Protein AF-A0AAU2CSN4-F1 (afdb_monomer_lite)

Secondary structure (DSSP, 8-state):
--HHHHHHHHHHHTTTPPPSSPPTT-EEEEETTEEEEE-SS-EEEEE---TTS-S-S-TT--HHHHHHHHHHHHHHHT--EEEEEETTS-THHHHHHHHTT-EEEEEEEEEEEEHHHHHHHHTTS-SSPTT--EEEESSPPPHHHHHHHHHT---SS-HHHHHHT--GGG-TTEEEEEEEETTEEEEEEEEEE-TTSSEEEEEEESS--GGGHHHHTSSSSSEEEEEE-HHHHHHHHHTT-EEEEEEEEEEE--SSPPPSS-SEEE-TT-HHHHHHHHHHHHHHT--TTSSS------SSEEEEE--S--HHHHHHHHHHHHHHHHHHSPTT--EEEEETTS--EEE-TTSSSSTTSPPPPS-SS-SSS-EEEEETTSSSEEEEETTTTEEEEE-HHHHHHHHHHHHHHH--EEEETTEE-S-----PPPP-

Foldseek 3Di:
DDLVVQLVQCLQDPFQDDFPQFQFFWDWDDDQQWIKIGQQQAIEITGHDDPVRDDGACVPPPLLVVVVVVLVLCQVSQHKYKYKDWPPHDPCNVVSLVVVPWDWDDKWFKKKFFLVLLVVVVVVDDDADPFFPDKDKDDPDDPVNLVLQVVQDDFLAGPVRVVQSPPPVVFPFKIKIFTAGPVGTDKIWMWGDRPPGQEIETRGISALRVNCSVVQNVDRHGMYITTHDDRNVVSVVVSRIDGSTMMIMIIDGHPDRGDPDGQKGKCVNNPLQVVQVVCQCVVFVQDVPDVNTDTQFAQQKWKFQLPPDDPVLQVQLQVLQLVLCLVLADVVFWKKKDWVVDIIMIGNSVQECDVVTHHDDDGQADDQTWIKIAGSVRQWIWTHDNVRNMIMTGHNSSCVRRVVVVCVSRVDTQDHRNHGPDDDPPPDPDDD

Sequence (432 aa):
MDIAELLDAYEAQIRDAVPLRVPVGAVVERDGPLVRIHYGTHGRVDYRTNSRVGRRNLVGADLTDVIRRQQAAFAVRREPTEWKVHAHDTPDLHDQLLQAGFVPGWERAVLVARLEDISQSYFQITRPSPGVAKVWGHGPSTEPVHELAAASGPHRIPLAEREADGQFRENRDFELLTLEDDTGLVGACWAEYLQGTEFVAIGGMTGPHPDFQPFLYRGRGRFILAEADGPLKTALEQSAFREVTTVRSYHWAPPGTPSSTRPVKELCGDQEYDALWDRFTARFAFEASRRPPDIAEPRASVTWHLGAADESDIAKLQRIVERGLRASARQGELLYWLDWQHPGYCFDPRRVGAAGQPPWPGSVYPDRDFYLYLAGDLRMGTFGHPWEDSLCVFGEELLRRVEAEITDLLGIVMRRGGRNVGAAWSFGPDEA

pLDDT: mean 87.08, std 13.68, range [34.78, 98.69]

Radius of gyration: 25.83 Å; chains: 1; bounding box: 56×56×80 Å

Structure (mmCIF, N/CA/C/O backbone):
data_AF-A0AAU2CSN4-F1
#
_entry.id   AF-A0AAU2CSN4-F1
#
loop_
_atom_site.group_PDB
_atom_site.id
_atom_site.type_symbol
_atom_site.label_atom_id
_atom_site.label_alt_id
_atom_site.label_comp_id
_atom_site.label_asym_id
_atom_site.label_entity_id
_atom_site.label_seq_id
_atom_site.pdbx_PDB_ins_code
_atom_site.Cartn_x
_atom_site.Cartn_y
_atom_site.Cartn_z
_atom_site.occupancy
_atom_site.B_iso_or_equiv
_atom_site.auth_seq_id
_atom_site.auth_comp_id
_atom_site.auth_asym_id
_atom_site.auth_atom_id
_atom_site.pdbx_PDB_model_num
ATOM 1 N N . MET A 1 1 ? -31.796 7.392 13.876 1.00 77.50 1 MET A N 1
ATOM 2 C CA . MET A 1 1 ? -31.337 6.013 13.650 1.00 77.50 1 MET A CA 1
ATOM 3 C C . MET A 1 1 ? -30.919 5.467 14.998 1.00 77.50 1 MET A C 1
ATOM 5 O O . MET A 1 1 ? -30.239 6.196 15.717 1.00 77.50 1 MET A O 1
ATOM 9 N N . ASP A 1 2 ? -31.407 4.296 15.392 1.00 88.25 2 ASP A N 1
ATOM 10 C CA . ASP A 1 2 ? -31.002 3.680 16.661 1.00 88.25 2 ASP A CA 1
ATOM 11 C C . ASP A 1 2 ? -29.651 2.942 16.534 1.00 88.25 2 ASP A C 1
ATOM 13 O O . ASP A 1 2 ? -29.054 2.882 15.458 1.00 88.25 2 ASP A O 1
ATOM 17 N N . ILE A 1 3 ? -29.126 2.424 17.649 1.00 92.88 3 ILE A N 1
ATOM 18 C CA . ILE A 1 3 ? -27.823 1.736 17.678 1.00 92.88 3 ILE A CA 1
ATOM 19 C C . ILE A 1 3 ? -27.833 0.474 16.801 1.00 92.88 3 ILE A C 1
ATOM 21 O O . ILE A 1 3 ? -26.824 0.168 16.168 1.00 92.88 3 ILE A O 1
ATOM 25 N N . ALA A 1 4 ? -28.959 -0.242 16.732 1.00 91.12 4 ALA A N 1
ATOM 26 C CA . ALA A 1 4 ? -29.065 -1.469 15.950 1.00 91.12 4 ALA A CA 1
ATOM 27 C C . ALA A 1 4 ? -29.025 -1.175 14.445 1.00 91.12 4 ALA A C 1
ATOM 29 O O . ALA A 1 4 ? -28.347 -1.879 13.702 1.00 91.12 4 ALA A O 1
ATOM 30 N N . GLU A 1 5 ? -29.682 -0.103 14.001 1.00 91.94 5 GLU A N 1
ATOM 31 C CA . GLU A 1 5 ? -29.628 0.351 12.610 1.00 91.94 5 GLU A CA 1
ATOM 32 C C . GLU A 1 5 ? -28.214 0.818 12.203 1.00 91.94 5 GLU A C 1
ATOM 34 O O . GLU A 1 5 ? -27.768 0.533 11.090 1.00 91.94 5 GLU A O 1
ATOM 39 N N . LEU A 1 6 ? -27.478 1.492 13.100 1.00 94.19 6 LEU A N 1
ATOM 40 C CA . LEU A 1 6 ? -26.079 1.879 12.851 1.00 94.19 6 LEU A CA 1
ATOM 41 C C . LEU A 1 6 ? -25.148 0.658 12.783 1.00 94.19 6 LEU A C 1
ATOM 43 O O . LEU A 1 6 ? -24.272 0.606 11.917 1.00 94.19 6 LEU A O 1
ATOM 47 N N . LEU A 1 7 ? -25.349 -0.329 13.663 1.00 93.00 7 LEU A N 1
ATOM 48 C CA . LEU A 1 7 ? -24.614 -1.593 13.629 1.00 93.00 7 LEU A CA 1
ATOM 49 C C . LEU A 1 7 ? -24.897 -2.367 12.333 1.00 93.00 7 LEU A C 1
ATOM 51 O O . LEU A 1 7 ? -23.962 -2.846 11.696 1.00 93.00 7 LEU A O 1
ATOM 55 N N . ASP A 1 8 ? -26.162 -2.444 11.911 1.00 90.50 8 ASP A N 1
ATOM 56 C CA . ASP A 1 8 ? -26.555 -3.099 10.659 1.00 90.50 8 ASP A CA 1
ATOM 57 C C . ASP A 1 8 ? -25.880 -2.429 9.445 1.00 90.50 8 ASP A C 1
ATOM 59 O O . ASP A 1 8 ? -25.371 -3.128 8.565 1.00 90.50 8 ASP A O 1
ATOM 63 N N . ALA A 1 9 ? -25.806 -1.091 9.411 1.00 91.88 9 ALA A N 1
ATOM 64 C CA . ALA A 1 9 ? -25.104 -0.354 8.357 1.00 91.88 9 ALA A CA 1
ATOM 65 C C . ALA A 1 9 ? -23.590 -0.633 8.351 1.00 91.88 9 ALA A C 1
ATOM 67 O O . ALA A 1 9 ? -23.012 -0.869 7.286 1.00 91.88 9 ALA A O 1
ATOM 68 N N . TYR A 1 10 ? -22.956 -0.647 9.528 1.00 92.19 10 TYR A N 1
ATOM 69 C CA . TYR A 1 10 ? -21.538 -0.974 9.685 1.00 92.19 10 TYR A CA 1
ATOM 70 C C . TYR A 1 10 ? -21.224 -2.402 9.213 1.00 92.19 10 TYR A C 1
ATOM 72 O O . TYR A 1 10 ? -20.327 -2.608 8.393 1.00 92.19 10 TYR A O 1
ATOM 80 N N . GLU A 1 11 ? -22.000 -3.390 9.660 1.00 89.81 11 GLU A N 1
ATOM 81 C CA . GLU A 1 11 ? -21.818 -4.792 9.272 1.00 89.81 11 GLU A CA 1
ATOM 82 C C . GLU A 1 11 ? -22.022 -5.016 7.769 1.00 89.81 11 GLU A C 1
ATOM 84 O O . GLU A 1 11 ? -21.275 -5.772 7.147 1.00 89.81 11 GLU A O 1
ATOM 89 N N . ALA A 1 12 ? -23.018 -4.356 7.172 1.00 87.56 12 ALA A N 1
ATOM 90 C CA . ALA A 1 12 ? -23.351 -4.543 5.764 1.00 87.56 12 ALA A CA 1
ATOM 91 C C . ALA A 1 12 ? -22.323 -3.925 4.803 1.00 87.56 12 ALA A C 1
ATOM 93 O O . ALA A 1 12 ? -22.176 -4.424 3.687 1.00 87.56 12 ALA A O 1
ATOM 94 N N . GLN A 1 13 ? -21.649 -2.842 5.208 1.00 89.69 13 GLN A N 1
ATOM 95 C CA . GLN A 1 13 ? -20.821 -2.039 4.303 1.00 89.69 13 GLN A CA 1
ATOM 96 C C . GLN A 1 13 ? -19.322 -2.067 4.613 1.00 89.69 13 GLN A C 1
ATOM 98 O O . GLN A 1 13 ? -18.546 -1.734 3.725 1.00 89.69 13 GLN A O 1
ATOM 103 N N . ILE A 1 14 ? -18.896 -2.443 5.828 1.00 90.12 14 ILE A N 1
ATOM 104 C CA . ILE A 1 14 ? -17.491 -2.299 6.259 1.00 90.12 14 ILE A CA 1
ATOM 105 C C . ILE A 1 14 ? -16.783 -3.637 6.485 1.00 90.12 14 ILE A C 1
ATOM 107 O O . ILE A 1 14 ? -15.641 -3.807 6.069 1.00 90.12 14 ILE A O 1
ATOM 111 N N . ARG A 1 15 ? -17.430 -4.590 7.160 1.00 86.44 15 ARG A N 1
ATOM 112 C CA . ARG A 1 15 ? -16.746 -5.721 7.818 1.00 86.44 15 ARG A CA 1
ATOM 113 C C . ARG A 1 15 ? -16.063 -6.719 6.897 1.00 86.44 15 ARG A C 1
ATOM 115 O O . ARG A 1 15 ? -15.001 -7.212 7.240 1.00 86.44 15 ARG A O 1
ATOM 122 N N . ASP A 1 16 ? -16.641 -7.015 5.740 1.00 81.12 16 ASP A N 1
ATOM 123 C CA . ASP A 1 16 ? -16.015 -7.872 4.724 1.00 81.12 16 ASP A CA 1
ATOM 124 C C . ASP A 1 16 ? -15.848 -7.148 3.381 1.00 81.12 16 ASP A C 1
ATOM 126 O O . ASP A 1 16 ? -15.751 -7.782 2.322 1.00 81.12 16 ASP A O 1
ATOM 130 N N . ALA A 1 17 ? -15.840 -5.813 3.432 1.00 81.69 17 ALA A N 1
ATOM 131 C CA . ALA A 1 17 ? -15.698 -4.973 2.262 1.00 81.69 17 ALA A CA 1
ATOM 132 C C . ALA A 1 17 ? -14.308 -5.160 1.657 1.00 81.69 17 ALA A C 1
ATOM 134 O O . ALA A 1 17 ? -13.285 -4.919 2.296 1.00 81.69 17 ALA A O 1
ATOM 135 N N . VAL A 1 18 ? -14.281 -5.591 0.399 1.00 80.06 18 VAL A N 1
ATOM 136 C CA . VAL A 1 18 ? -13.063 -5.543 -0.405 1.00 80.06 18 VAL A CA 1
ATOM 137 C C . VAL A 1 18 ? -12.929 -4.105 -0.898 1.00 80.06 18 VAL A C 1
ATOM 139 O O . VAL A 1 18 ? -13.863 -3.629 -1.550 1.00 80.06 18 VAL A O 1
ATOM 142 N N . PRO A 1 19 ? -11.818 -3.407 -0.596 1.00 76.62 19 PRO A N 1
ATOM 143 C CA . PRO A 1 19 ? -11.595 -2.064 -1.110 1.00 76.62 19 PRO A CA 1
ATOM 144 C C . PRO A 1 19 ? -11.759 -2.046 -2.632 1.00 76.62 19 PRO A C 1
ATOM 146 O O . PRO A 1 19 ? -11.161 -2.873 -3.321 1.00 76.62 19 PRO A O 1
ATOM 149 N N . LEU A 1 20 ? -12.553 -1.108 -3.165 1.00 79.44 20 LEU A N 1
ATOM 150 C CA . LEU A 1 20 ? -12.692 -0.945 -4.620 1.00 79.44 20 LEU A CA 1
ATOM 151 C C . LEU A 1 20 ? -11.336 -0.678 -5.281 1.00 79.44 20 LEU A C 1
ATOM 153 O O . LEU A 1 20 ? -11.080 -1.141 -6.390 1.00 79.44 20 LEU A O 1
ATOM 157 N N . ARG A 1 21 ? -10.463 0.034 -4.566 1.00 80.88 21 ARG A N 1
ATOM 158 C CA . ARG A 1 21 ? -9.062 0.218 -4.917 1.00 80.88 21 ARG A CA 1
ATOM 159 C C . ARG A 1 21 ? -8.206 -0.570 -3.936 1.00 80.88 21 ARG A C 1
ATOM 161 O O . ARG A 1 21 ? -8.108 -0.210 -2.766 1.00 80.88 21 ARG A O 1
ATOM 168 N N . VAL A 1 22 ? -7.610 -1.659 -4.410 1.00 87.88 22 VAL A N 1
ATOM 169 C CA . VAL A 1 22 ? -6.700 -2.480 -3.602 1.00 87.88 22 VAL A CA 1
ATOM 170 C C . VAL A 1 22 ? -5.468 -1.644 -3.227 1.00 87.88 22 VAL A C 1
ATOM 172 O O . VAL A 1 22 ? -4.940 -0.952 -4.102 1.00 87.88 22 VAL A O 1
ATOM 175 N N . PRO A 1 23 ? -4.999 -1.691 -1.965 1.00 90.81 23 PRO A N 1
ATOM 176 C CA . PRO A 1 23 ? -3.761 -1.032 -1.573 1.00 90.81 23 PRO A CA 1
ATOM 177 C C . PRO A 1 23 ? -2.590 -1.396 -2.485 1.00 90.81 23 PRO A C 1
ATOM 179 O O . PRO A 1 23 ? -2.442 -2.552 -2.896 1.00 90.81 23 PRO A O 1
ATOM 182 N N . VAL A 1 24 ? -1.741 -0.417 -2.793 1.00 91.69 24 VAL A N 1
ATOM 183 C CA . VAL A 1 24 ? -0.584 -0.628 -3.667 1.00 91.69 24 VAL A CA 1
ATOM 184 C C . VAL A 1 24 ? 0.304 -1.745 -3.105 1.00 91.69 24 VAL A C 1
ATOM 186 O O . VAL A 1 24 ? 0.686 -1.747 -1.936 1.00 91.69 24 VAL A O 1
ATOM 189 N N . GLY A 1 25 ? 0.606 -2.734 -3.951 1.00 93.69 25 GLY A N 1
ATOM 190 C CA . GLY A 1 25 ? 1.437 -3.882 -3.583 1.00 93.69 25 GLY A CA 1
ATOM 191 C C . GLY A 1 25 ? 0.753 -4.938 -2.710 1.00 93.69 25 GLY A C 1
ATOM 192 O O . GLY A 1 25 ? 1.429 -5.885 -2.306 1.00 93.69 25 GLY A O 1
ATOM 193 N N . ALA A 1 26 ? -0.551 -4.820 -2.441 1.00 95.69 26 ALA A N 1
ATOM 194 C CA . ALA A 1 26 ? -1.295 -5.804 -1.664 1.00 95.69 26 ALA A CA 1
ATOM 195 C C . ALA A 1 26 ? -2.003 -6.862 -2.530 1.00 95.69 26 ALA A C 1
ATOM 197 O O . ALA A 1 26 ? -2.279 -6.663 -3.714 1.00 95.69 26 ALA A O 1
ATOM 198 N N . VAL A 1 27 ? -2.336 -7.995 -1.908 1.00 95.44 27 VAL A N 1
ATOM 199 C CA . VAL A 1 27 ? -3.185 -9.053 -2.478 1.00 95.44 27 VAL A CA 1
ATOM 200 C C . VAL A 1 27 ? -4.397 -9.248 -1.583 1.00 95.44 27 VAL A C 1
ATOM 202 O O . VAL A 1 27 ? -4.247 -9.478 -0.384 1.00 95.44 27 VAL A O 1
ATOM 205 N N . VAL A 1 28 ? -5.592 -9.198 -2.172 1.00 94.56 28 VAL A N 1
ATOM 206 C CA . VAL A 1 28 ? -6.843 -9.502 -1.471 1.00 94.56 28 VAL A CA 1
ATOM 207 C C . VAL A 1 28 ? -7.324 -10.889 -1.873 1.00 94.56 28 VAL A C 1
ATOM 209 O O . VAL A 1 28 ? -7.497 -11.182 -3.055 1.00 94.56 28 VAL A O 1
ATOM 212 N N . GLU A 1 29 ? -7.570 -11.739 -0.885 1.00 94.12 29 GLU A N 1
ATOM 213 C CA . GLU A 1 29 ? -8.085 -13.091 -1.074 1.00 94.12 29 GLU A CA 1
ATOM 214 C C . GLU A 1 29 ? -9.362 -13.291 -0.264 1.00 94.12 29 GLU A C 1
ATOM 216 O O . GLU A 1 29 ? -9.543 -12.708 0.804 1.00 94.12 29 GLU A O 1
ATOM 221 N N . ARG A 1 30 ? -10.246 -14.163 -0.751 1.00 92.00 30 ARG A N 1
ATOM 222 C CA . ARG A 1 30 ? -11.451 -14.563 -0.024 1.00 92.00 30 ARG A CA 1
ATOM 223 C C . ARG A 1 30 ? -11.436 -16.067 0.225 1.00 92.00 30 ARG A C 1
ATOM 225 O O . ARG A 1 30 ? -11.254 -16.849 -0.704 1.00 92.00 30 ARG A O 1
ATOM 232 N N . ASP A 1 31 ? -11.661 -16.458 1.473 1.00 92.12 31 ASP A N 1
ATOM 233 C CA . ASP A 1 31 ? -11.774 -17.847 1.930 1.00 92.12 31 ASP A CA 1
ATOM 234 C C . ASP A 1 31 ? -13.104 -18.002 2.664 1.00 92.12 31 ASP A C 1
ATOM 236 O O . ASP A 1 31 ? -13.248 -17.649 3.835 1.00 92.12 31 ASP A O 1
ATOM 240 N N . GLY A 1 32 ? -14.122 -18.446 1.925 1.00 89.00 32 GLY A N 1
ATOM 241 C CA . GLY A 1 32 ? -15.495 -18.487 2.417 1.00 89.00 32 GLY A CA 1
ATOM 242 C C . GLY A 1 32 ? -15.974 -17.099 2.885 1.00 89.00 32 GLY A C 1
ATOM 243 O O . GLY A 1 32 ? -16.051 -16.175 2.064 1.00 89.00 32 GLY A O 1
ATOM 244 N N . PRO A 1 33 ? -16.348 -16.933 4.169 1.00 87.62 33 PRO A N 1
ATOM 245 C CA . PRO A 1 33 ? -16.786 -15.648 4.709 1.00 87.62 33 PRO A CA 1
ATOM 246 C C . PRO A 1 33 ? -15.637 -14.683 5.037 1.00 87.62 33 PRO A C 1
ATOM 248 O O . PRO A 1 33 ? -15.916 -13.503 5.232 1.00 87.62 33 PRO A O 1
ATOM 251 N N . LEU A 1 34 ? -14.383 -15.147 5.084 1.00 92.06 34 LEU A N 1
ATOM 252 C CA . LEU A 1 34 ? -13.239 -14.318 5.459 1.00 92.06 34 LEU A CA 1
ATOM 253 C C . LEU A 1 34 ? -12.634 -13.616 4.246 1.00 92.06 34 LEU A C 1
ATOM 255 O O . LEU A 1 34 ? -12.514 -14.203 3.166 1.00 92.06 34 LEU A O 1
ATOM 259 N N . VAL A 1 35 ? -12.199 -12.379 4.456 1.00 93.12 35 VAL A N 1
ATOM 260 C CA . VAL A 1 35 ? -11.327 -11.631 3.554 1.00 93.12 35 VAL A CA 1
ATOM 261 C C . VAL A 1 35 ? -9.954 -11.532 4.204 1.00 93.12 35 VAL A C 1
ATOM 263 O O . VAL A 1 35 ? -9.835 -11.165 5.373 1.00 93.12 35 VAL A O 1
ATOM 266 N N . ARG A 1 36 ? -8.918 -11.866 3.436 1.00 94.56 36 ARG A N 1
ATOM 267 C CA . ARG A 1 36 ? -7.519 -11.659 3.800 1.00 94.56 36 ARG A CA 1
ATOM 268 C C . ARG A 1 36 ? -6.926 -10.572 2.930 1.00 94.56 36 ARG A C 1
ATOM 270 O O . ARG A 1 36 ? -7.124 -10.584 1.715 1.00 94.56 36 ARG A O 1
ATOM 277 N N . ILE A 1 37 ? -6.148 -9.691 3.539 1.00 95.56 37 ILE A N 1
ATOM 278 C CA . ILE A 1 37 ? -5.304 -8.740 2.821 1.00 95.56 37 ILE A CA 1
ATOM 279 C C . ILE A 1 37 ? -3.854 -9.030 3.193 1.00 95.56 37 ILE A C 1
ATOM 281 O O . ILE A 1 37 ? -3.512 -9.088 4.373 1.00 95.56 37 ILE A O 1
ATOM 285 N N . HIS A 1 38 ? -3.019 -9.231 2.180 1.00 97.00 38 HIS A N 1
ATOM 286 C CA . HIS A 1 38 ? -1.585 -9.466 2.301 1.00 97.00 38 HIS A CA 1
ATOM 287 C C . HIS A 1 38 ? -0.844 -8.236 1.785 1.00 97.00 38 HIS A C 1
ATOM 289 O O . HIS A 1 38 ? -0.909 -7.954 0.591 1.00 97.00 38 HIS A O 1
ATOM 295 N N . TYR A 1 39 ? -0.149 -7.511 2.660 1.00 96.56 39 TYR A N 1
ATOM 296 C CA . TYR A 1 39 ? 0.595 -6.292 2.310 1.00 96.56 39 TYR A CA 1
ATOM 297 C C . TYR A 1 39 ? 2.058 -6.573 1.930 1.00 96.56 39 TYR A C 1
ATOM 299 O O . TYR A 1 39 ? 2.824 -5.653 1.642 1.00 96.56 39 TYR A O 1
ATOM 307 N N . GLY A 1 40 ? 2.496 -7.835 1.980 1.00 96.06 40 GLY A N 1
ATOM 308 C CA . GLY A 1 40 ? 3.884 -8.245 1.772 1.00 96.06 40 GLY A CA 1
ATOM 309 C C . GLY A 1 40 ? 4.778 -8.101 3.006 1.00 96.06 40 GLY A C 1
ATOM 310 O O . GLY A 1 40 ? 5.826 -8.746 3.054 1.00 96.06 40 GLY A O 1
ATOM 311 N N . THR A 1 41 ? 4.405 -7.269 3.979 1.00 96.69 41 THR A N 1
ATOM 312 C CA . THR A 1 41 ? 5.110 -7.091 5.267 1.00 96.69 41 THR A CA 1
ATOM 313 C C . THR A 1 41 ? 4.351 -7.706 6.434 1.00 96.69 41 THR A C 1
ATOM 315 O O . THR A 1 41 ? 4.953 -8.215 7.374 1.00 96.69 41 THR A O 1
ATOM 318 N N . HIS A 1 42 ? 3.026 -7.667 6.354 1.00 97.31 42 HIS A N 1
ATOM 319 C CA . HIS A 1 42 ? 2.065 -8.190 7.311 1.00 97.31 42 HIS A CA 1
ATOM 320 C C . HIS A 1 42 ? 0.738 -8.426 6.577 1.00 97.31 42 HIS A C 1
ATOM 322 O O . HIS A 1 42 ? 0.626 -8.184 5.368 1.00 97.31 42 HIS A O 1
ATOM 328 N N . GLY A 1 43 ? -0.278 -8.873 7.301 1.00 96.44 43 GLY A N 1
ATOM 329 C CA . GLY A 1 43 ? -1.616 -9.002 6.760 1.00 96.44 43 GLY A CA 1
ATOM 330 C C . GLY A 1 43 ? -2.721 -8.831 7.783 1.00 96.44 43 GLY A C 1
ATOM 331 O O . GLY A 1 43 ? -2.483 -8.677 8.983 1.00 96.44 43 GLY A O 1
ATOM 332 N N . ARG A 1 44 ? -3.949 -8.845 7.274 1.00 95.44 44 ARG A N 1
ATOM 333 C CA . ARG A 1 44 ? -5.161 -8.695 8.072 1.00 95.44 44 ARG A CA 1
ATOM 334 C C . ARG A 1 44 ? -6.229 -9.689 7.647 1.00 95.44 44 ARG A C 1
ATOM 336 O O . ARG A 1 44 ? -6.359 -9.998 6.461 1.00 95.44 44 ARG A O 1
ATOM 343 N N . VAL A 1 45 ? -6.999 -10.152 8.626 1.00 94.94 45 VAL A N 1
ATOM 344 C CA . VAL A 1 45 ? -8.205 -10.959 8.445 1.00 94.94 45 VAL A CA 1
ATOM 345 C C . VAL A 1 45 ? -9.412 -10.191 8.968 1.00 94.94 45 VAL A C 1
ATOM 347 O O . VAL A 1 45 ? -9.428 -9.770 10.127 1.00 94.94 45 VAL A O 1
ATOM 350 N N . ASP A 1 46 ? -10.440 -10.077 8.131 1.00 89.44 46 ASP A N 1
ATOM 351 C CA . ASP A 1 46 ? -11.761 -9.593 8.523 1.00 89.44 46 ASP A CA 1
ATOM 352 C C . ASP A 1 46 ? -12.869 -10.505 7.988 1.00 89.44 46 ASP A C 1
ATOM 354 O O . ASP A 1 46 ? -12.695 -11.264 7.030 1.00 89.44 46 ASP A O 1
ATOM 358 N N . TYR A 1 47 ? -14.033 -10.429 8.621 1.00 87.38 47 TYR A N 1
ATOM 359 C CA . TYR A 1 47 ? -15.246 -11.113 8.197 1.00 87.38 47 TYR A CA 1
ATOM 360 C C . TYR A 1 47 ? -16.466 -10.394 8.779 1.00 87.38 47 TYR A C 1
ATOM 362 O O . TYR A 1 47 ? -16.335 -9.569 9.680 1.00 87.38 47 TYR A O 1
ATOM 370 N N . ARG A 1 48 ? -17.656 -10.724 8.273 1.00 83.19 48 ARG A N 1
ATOM 371 C CA . ARG A 1 48 ? -18.933 -10.203 8.778 1.00 83.19 48 ARG A CA 1
ATOM 372 C C . ARG A 1 48 ? -19.755 -11.286 9.471 1.00 83.19 48 ARG A C 1
ATOM 374 O O . ARG A 1 48 ? -19.685 -12.458 9.087 1.00 83.19 48 ARG A O 1
ATOM 381 N N . THR A 1 49 ? -20.589 -10.881 10.425 1.00 72.50 49 THR A N 1
ATOM 382 C CA . THR A 1 49 ? -21.422 -11.801 11.218 1.00 72.50 49 THR A CA 1
ATOM 383 C C . THR A 1 49 ? -22.922 -11.630 10.925 1.00 72.50 49 THR A C 1
ATOM 385 O O . THR A 1 49 ? -23.698 -12.566 11.145 1.00 72.50 49 THR A O 1
ATOM 388 N N . ASN A 1 50 ? -23.349 -10.493 10.353 1.00 62.75 50 ASN A N 1
ATOM 389 C CA . ASN A 1 50 ? -24.772 -10.172 10.184 1.00 62.75 50 ASN A CA 1
ATOM 390 C C . ASN A 1 50 ? -25.561 -11.162 9.294 1.00 62.75 50 ASN A C 1
ATOM 392 O O . ASN A 1 50 ? -25.361 -11.268 8.082 1.00 62.75 50 ASN A O 1
ATOM 396 N N . SER A 1 51 ? -26.535 -11.834 9.918 1.00 51.78 51 SER A N 1
ATOM 397 C CA . SER A 1 51 ? -27.453 -12.806 9.312 1.00 51.78 51 SER A CA 1
ATOM 398 C C . SER A 1 51 ? -28.559 -12.186 8.448 1.00 51.78 51 SER A C 1
ATOM 400 O O . SER A 1 51 ? -29.175 -12.898 7.652 1.00 51.78 51 SER A O 1
ATOM 402 N N . ARG A 1 52 ? -28.819 -10.875 8.570 1.00 52.25 52 ARG A N 1
ATOM 403 C CA . ARG A 1 52 ? -29.858 -10.157 7.807 1.00 52.25 52 ARG A CA 1
ATOM 404 C C . ARG A 1 52 ? -29.436 -9.856 6.370 1.00 52.25 52 ARG A C 1
ATOM 406 O O . ARG A 1 52 ? -30.292 -9.775 5.493 1.00 52.25 52 ARG A O 1
ATOM 413 N N . VAL A 1 53 ? -28.131 -9.742 6.109 1.00 50.72 53 VAL A N 1
ATOM 414 C CA . VAL A 1 53 ? -27.573 -9.394 4.791 1.00 50.72 53 VAL A CA 1
ATOM 415 C C . VAL A 1 53 ? -26.601 -10.488 4.322 1.00 50.72 53 VAL A C 1
ATOM 417 O O . VAL A 1 53 ? -25.389 -10.317 4.195 1.00 50.72 53 VAL A O 1
ATOM 420 N N . GLY A 1 54 ? -27.162 -11.658 4.013 1.00 51.56 54 GLY A N 1
ATOM 421 C CA . GLY A 1 54 ? -26.479 -12.738 3.294 1.00 51.56 54 GLY A CA 1
ATOM 422 C C . GLY A 1 54 ? -25.883 -13.858 4.158 1.00 51.56 54 GLY A C 1
ATOM 423 O O . GLY A 1 54 ? -25.655 -13.728 5.350 1.00 51.56 54 GLY A O 1
ATOM 424 N N . ARG A 1 55 ? -25.630 -15.004 3.511 1.00 55.03 55 ARG A N 1
ATOM 425 C CA . ARG A 1 55 ? -25.293 -16.303 4.134 1.00 55.03 55 ARG A CA 1
ATOM 426 C C . ARG A 1 55 ? -23.810 -16.498 4.502 1.00 55.03 55 ARG A C 1
ATOM 428 O O . ARG A 1 55 ? -23.372 -17.634 4.637 1.00 55.03 55 ARG A O 1
ATOM 435 N N . ARG A 1 56 ? -23.005 -15.436 4.566 1.00 66.38 56 ARG A N 1
ATOM 436 C CA . ARG A 1 56 ? -21.545 -15.547 4.749 1.00 66.38 56 ARG A CA 1
ATOM 437 C C . ARG A 1 56 ? -21.168 -15.110 6.160 1.00 66.38 56 ARG A C 1
ATOM 439 O O . ARG A 1 56 ? -20.871 -13.942 6.361 1.00 66.38 56 ARG A O 1
ATOM 446 N N . ASN A 1 57 ? -21.211 -16.040 7.107 1.00 76.50 57 ASN A N 1
ATOM 447 C CA . ASN A 1 57 ? -20.700 -15.864 8.466 1.00 76.50 57 ASN A CA 1
ATOM 448 C C . ASN A 1 57 ? -19.987 -17.150 8.926 1.00 76.50 57 ASN A C 1
ATOM 450 O O . ASN A 1 57 ? -19.916 -18.124 8.174 1.00 76.50 57 ASN A O 1
ATOM 454 N N . LEU A 1 58 ? -19.433 -17.138 10.139 1.00 84.00 58 LEU A N 1
ATOM 455 C CA . LEU A 1 58 ? -18.731 -18.284 10.732 1.00 84.00 58 LEU A CA 1
ATOM 456 C C . LEU A 1 58 ? -19.634 -19.193 11.581 1.00 84.00 58 LEU A C 1
ATOM 458 O O . LEU A 1 58 ? -19.143 -20.121 12.222 1.00 84.00 58 LEU A O 1
ATOM 462 N N . VAL A 1 59 ? -20.949 -18.960 11.593 1.00 80.69 59 VAL A N 1
ATOM 463 C CA . VAL A 1 59 ? -21.868 -19.723 12.444 1.00 80.69 59 VAL A CA 1
ATOM 464 C C . VAL A 1 59 ? -21.908 -21.182 11.986 1.00 80.69 59 VAL A C 1
ATOM 466 O O . VAL A 1 59 ? -22.245 -21.477 10.841 1.00 80.69 59 VAL A O 1
ATOM 469 N N . GLY A 1 60 ? -21.567 -22.099 12.895 1.00 80.50 60 GLY A N 1
ATOM 470 C CA . GLY A 1 60 ? -21.515 -23.538 12.619 1.00 80.50 60 GLY A CA 1
ATOM 471 C C . GLY A 1 60 ? -20.320 -23.987 11.769 1.00 80.50 60 GLY A C 1
ATOM 472 O O . GLY A 1 60 ? -20.283 -25.145 11.358 1.00 80.50 60 GLY A O 1
ATOM 473 N N . ALA A 1 61 ? -19.356 -23.102 11.491 1.00 86.31 61 ALA A N 1
ATOM 474 C CA . ALA A 1 61 ? -18.116 -23.473 10.819 1.00 86.31 61 ALA A CA 1
ATOM 475 C C . ALA A 1 61 ? -17.173 -24.237 11.766 1.00 86.31 61 ALA A C 1
ATOM 477 O O . ALA A 1 61 ? -17.155 -23.997 12.973 1.00 86.31 61 ALA A O 1
ATOM 478 N N . ASP A 1 62 ? -16.332 -25.110 11.205 1.00 91.75 62 ASP A N 1
ATOM 479 C CA . ASP A 1 62 ? -15.178 -25.664 11.920 1.00 91.75 62 ASP A CA 1
ATOM 480 C C . ASP A 1 62 ? -14.127 -24.556 12.099 1.00 91.75 62 ASP A C 1
ATOM 482 O O . ASP A 1 62 ? -13.312 -24.292 11.210 1.00 91.75 62 ASP A O 1
ATOM 486 N N . LEU A 1 63 ? -14.194 -23.860 13.238 1.00 92.94 63 LEU A N 1
ATOM 487 C CA . LEU A 1 63 ? -13.309 -22.735 13.547 1.00 92.94 63 LEU A CA 1
ATOM 488 C C . LEU A 1 63 ? -11.839 -23.160 13.592 1.00 92.94 63 LEU A C 1
ATOM 490 O O . LEU A 1 63 ? -10.977 -22.407 13.141 1.00 92.94 63 LEU A O 1
ATOM 494 N N . THR A 1 64 ? -11.545 -24.371 14.070 1.00 95.25 64 THR A N 1
ATOM 495 C CA . THR A 1 64 ? -10.175 -24.887 14.118 1.00 95.25 64 THR A CA 1
ATOM 496 C C . THR A 1 64 ? -9.605 -25.037 12.708 1.00 95.25 64 THR A C 1
ATOM 498 O O . THR A 1 64 ? -8.464 -24.639 12.457 1.00 95.25 64 THR A O 1
ATOM 501 N N . ASP A 1 65 ? -10.382 -25.573 11.762 1.00 95.69 65 ASP A N 1
ATOM 502 C CA . ASP A 1 65 ? -9.943 -25.654 10.368 1.00 95.69 65 ASP A CA 1
ATOM 503 C C . ASP A 1 65 ? -9.834 -24.278 9.703 1.00 95.69 65 ASP A C 1
ATOM 505 O O . ASP A 1 65 ? -8.829 -23.986 9.053 1.00 95.69 65 ASP A O 1
ATOM 509 N N . VAL A 1 66 ? -10.811 -23.395 9.927 1.00 95.56 66 VAL A N 1
ATOM 510 C CA . VAL A 1 66 ? -10.780 -22.016 9.415 1.00 95.56 66 VAL A CA 1
ATOM 511 C C . VAL A 1 66 ? -9.506 -21.289 9.852 1.00 95.56 66 VAL A C 1
ATOM 513 O O . VAL A 1 66 ? -8.812 -20.723 9.003 1.00 95.56 66 VAL A O 1
ATOM 516 N N . ILE A 1 67 ? -9.165 -21.334 11.144 1.00 97.31 67 ILE A N 1
ATOM 517 C CA . ILE A 1 67 ? -7.972 -20.677 11.696 1.00 97.31 67 ILE A CA 1
ATOM 518 C C . ILE A 1 67 ? -6.696 -21.282 11.101 1.00 97.31 67 ILE A C 1
ATOM 520 O O . ILE A 1 67 ? -5.811 -20.539 10.668 1.00 97.31 67 ILE A O 1
ATOM 524 N N . ARG A 1 68 ? -6.620 -22.616 10.988 1.00 97.69 68 ARG A N 1
ATOM 525 C CA . ARG A 1 68 ? -5.467 -23.307 10.388 1.00 97.69 68 ARG A CA 1
ATOM 526 C C . ARG A 1 68 ? -5.222 -22.864 8.945 1.00 97.69 68 ARG A C 1
ATOM 528 O O . ARG A 1 68 ? -4.071 -22.647 8.567 1.00 97.69 68 ARG A O 1
ATOM 535 N N . ARG A 1 69 ? -6.278 -22.699 8.138 1.00 97.38 69 ARG A N 1
ATOM 536 C CA . ARG A 1 69 ? -6.147 -22.201 6.755 1.00 97.38 69 ARG A CA 1
ATOM 537 C C . ARG A 1 69 ? -5.612 -20.771 6.706 1.00 97.38 69 ARG A C 1
ATOM 539 O O . ARG A 1 69 ? -4.795 -20.476 5.835 1.00 97.38 69 ARG A O 1
ATOM 546 N N . GLN A 1 70 ? -5.996 -19.912 7.657 1.00 97.81 70 GLN A N 1
ATOM 547 C CA . GLN A 1 70 ? -5.457 -18.550 7.732 1.00 97.81 70 GLN A CA 1
ATOM 548 C C . GLN A 1 70 ? -3.965 -18.579 8.090 1.00 97.81 70 GLN A C 1
ATOM 550 O O . GLN A 1 70 ? -3.153 -18.001 7.371 1.00 97.81 70 GLN A O 1
ATOM 555 N N . GLN A 1 71 ? -3.582 -19.320 9.137 1.00 98.25 71 GLN A N 1
ATOM 556 C CA . GLN A 1 71 ? -2.175 -19.478 9.529 1.00 98.25 71 GLN A CA 1
ATOM 557 C C . GLN A 1 71 ? -1.320 -20.027 8.381 1.00 98.25 71 GLN A C 1
ATOM 559 O O . GLN A 1 71 ? -0.231 -19.516 8.128 1.00 98.25 71 GLN A O 1
ATOM 564 N N . ALA A 1 72 ? -1.822 -21.023 7.641 1.00 97.62 72 ALA A N 1
ATOM 565 C CA . ALA A 1 72 ? -1.130 -21.578 6.481 1.00 97.62 72 ALA A CA 1
ATOM 566 C C . ALA A 1 72 ? -0.923 -20.532 5.371 1.00 97.62 72 ALA A C 1
ATOM 568 O O . ALA A 1 72 ? 0.182 -20.427 4.838 1.00 97.62 72 ALA A O 1
ATOM 569 N N . ALA A 1 73 ? -1.946 -19.731 5.057 1.00 96.69 73 ALA A N 1
ATOM 570 C CA . ALA A 1 73 ? -1.858 -18.689 4.033 1.00 96.69 73 ALA A CA 1
ATOM 571 C C . ALA A 1 73 ? -0.808 -17.615 4.379 1.00 96.69 73 ALA A C 1
ATOM 573 O O . ALA A 1 73 ? 0.017 -17.264 3.535 1.00 96.69 73 ALA A O 1
ATOM 574 N N . PHE A 1 74 ? -0.781 -17.138 5.627 1.00 97.62 74 PHE A N 1
ATOM 575 C CA . PHE A 1 74 ? 0.205 -16.146 6.073 1.00 97.62 74 PHE A CA 1
ATOM 576 C C . PHE A 1 74 ? 1.612 -16.738 6.265 1.00 97.62 74 PHE A C 1
ATOM 578 O O . PHE A 1 74 ? 2.608 -16.072 5.975 1.00 97.62 74 PHE A O 1
ATOM 585 N N . ALA A 1 75 ? 1.729 -18.014 6.657 1.00 97.06 75 ALA A N 1
ATOM 586 C CA . ALA A 1 75 ? 3.017 -18.701 6.793 1.00 97.06 75 ALA A CA 1
ATOM 587 C C . ALA A 1 75 ? 3.784 -18.810 5.470 1.00 97.06 75 ALA A C 1
ATOM 589 O O . ALA A 1 75 ? 5.004 -18.635 5.460 1.00 97.06 75 ALA A O 1
ATOM 590 N N . VAL A 1 76 ? 3.086 -19.054 4.353 1.00 94.38 76 VAL A N 1
ATOM 591 C CA . VAL A 1 76 ? 3.699 -19.131 3.013 1.00 94.38 76 VAL A CA 1
ATOM 592 C C . VAL A 1 76 ? 4.431 -17.833 2.656 1.00 94.38 76 VAL A C 1
ATOM 594 O O . VAL A 1 76 ? 5.485 -17.878 2.022 1.00 94.38 76 VAL A O 1
ATOM 597 N N . ARG A 1 77 ? 3.909 -16.685 3.106 1.00 92.88 77 ARG A N 1
ATOM 598 C CA . ARG A 1 77 ? 4.478 -15.349 2.860 1.00 92.88 77 ARG A CA 1
ATOM 599 C C . ARG A 1 77 ? 5.345 -14.825 4.014 1.00 92.88 77 ARG A C 1
ATOM 601 O O . ARG A 1 77 ? 5.988 -13.792 3.859 1.00 92.88 77 ARG A O 1
ATOM 608 N N . ARG A 1 78 ? 5.414 -15.554 5.138 1.00 96.38 78 ARG A N 1
ATOM 609 C CA . ARG A 1 78 ? 6.050 -15.133 6.406 1.00 96.38 78 ARG A CA 1
ATOM 610 C C . ARG A 1 78 ? 5.523 -13.794 6.921 1.00 96.38 78 ARG A C 1
ATOM 612 O O . ARG A 1 78 ? 6.275 -12.984 7.453 1.00 96.38 78 ARG A O 1
ATOM 619 N N . GLU A 1 79 ? 4.234 -13.563 6.745 1.00 97.62 79 GLU A N 1
ATOM 620 C CA . GLU A 1 79 ? 3.588 -12.326 7.163 1.00 97.62 79 GLU A CA 1
ATOM 621 C C . GLU A 1 79 ? 2.962 -12.517 8.549 1.00 97.62 79 GLU A C 1
ATOM 623 O O . GLU A 1 79 ? 2.166 -13.442 8.723 1.00 97.62 79 GLU A O 1
ATOM 628 N N . PRO A 1 80 ? 3.281 -11.684 9.553 1.00 98.19 80 PRO A N 1
ATOM 629 C CA . PRO A 1 80 ? 2.451 -11.591 10.743 1.00 98.19 80 PRO A CA 1
ATOM 630 C C . PRO A 1 80 ? 1.054 -11.109 10.350 1.00 98.19 80 PRO A C 1
ATOM 632 O O . PRO A 1 80 ? 0.903 -10.303 9.433 1.00 98.19 80 PRO A O 1
ATOM 635 N N . THR A 1 81 ? 0.035 -11.600 11.044 1.00 98.00 81 THR A N 1
ATOM 636 C CA . THR A 1 81 ? -1.359 -11.269 10.757 1.00 98.00 81 THR A CA 1
ATOM 637 C C . THR A 1 81 ? -2.064 -10.711 11.979 1.00 98.00 81 THR A C 1
ATOM 639 O O . THR A 1 81 ? -1.938 -11.249 13.081 1.00 98.00 81 THR A O 1
ATOM 642 N N . GLU A 1 82 ? -2.866 -9.676 11.745 1.00 97.38 82 GLU A N 1
ATOM 643 C CA . GLU A 1 82 ? -3.886 -9.196 12.673 1.00 97.38 82 GLU A CA 1
ATOM 644 C C . GLU A 1 82 ? -5.249 -9.789 12.285 1.00 97.38 82 GLU A C 1
ATOM 646 O O . GLU A 1 82 ? -5.630 -9.801 11.115 1.00 97.38 82 GLU A O 1
ATOM 651 N N . TRP A 1 83 ? -6.006 -10.268 13.264 1.00 96.81 83 TRP A N 1
ATOM 652 C CA . TRP A 1 83 ? -7.400 -10.666 13.111 1.00 96.81 83 TRP A CA 1
ATOM 653 C C . TRP A 1 83 ? -8.259 -9.799 14.025 1.00 96.81 83 TRP A C 1
ATOM 655 O O . TRP A 1 83 ? -8.096 -9.827 15.246 1.00 96.81 83 TRP A O 1
ATOM 665 N N . LYS A 1 84 ? -9.181 -9.027 13.445 1.00 93.62 84 LYS A N 1
ATOM 666 C CA . LYS A 1 84 ? -10.130 -8.217 14.215 1.00 93.62 84 LYS A CA 1
ATOM 667 C C . LYS A 1 84 ? -11.386 -9.022 14.554 1.00 93.62 84 LYS A C 1
ATOM 669 O O . LYS A 1 84 ? -12.072 -9.515 13.658 1.00 93.62 84 LYS A O 1
ATOM 674 N N . VAL A 1 85 ? -11.682 -9.144 15.846 1.00 93.44 85 VAL A N 1
ATOM 675 C CA . VAL A 1 85 ? -12.860 -9.853 16.366 1.00 93.44 85 VAL A CA 1
ATOM 676 C C . VAL A 1 85 ? -13.721 -8.879 17.152 1.00 93.44 85 VAL A C 1
ATOM 678 O O . VAL A 1 85 ? -13.228 -8.183 18.041 1.00 93.44 85 VAL A O 1
ATOM 681 N N . HIS A 1 86 ? -15.007 -8.838 16.831 1.00 93.31 86 HIS A N 1
ATOM 682 C CA . HIS A 1 86 ? -15.962 -7.909 17.423 1.00 93.31 86 HIS A CA 1
ATOM 683 C C . HIS A 1 86 ? -16.736 -8.567 18.560 1.00 93.31 86 HIS A C 1
ATOM 685 O O . HIS A 1 86 ? -16.917 -9.777 18.576 1.00 93.31 86 HIS A O 1
ATOM 691 N N . ALA A 1 87 ? -17.229 -7.787 19.520 1.00 92.25 87 ALA A N 1
ATOM 692 C CA . ALA A 1 87 ? -17.877 -8.328 20.724 1.00 92.25 87 ALA A CA 1
ATOM 693 C C . ALA A 1 87 ? -19.094 -9.221 20.430 1.00 92.25 87 ALA A C 1
ATOM 695 O O . ALA A 1 87 ? -19.437 -10.102 21.212 1.00 92.25 87 ALA A O 1
ATOM 696 N N . HIS A 1 88 ? -19.767 -8.950 19.313 1.00 88.06 88 HIS A N 1
ATOM 697 C CA . HIS A 1 88 ? -20.973 -9.644 18.872 1.00 88.06 88 HIS A CA 1
ATOM 698 C C . HIS A 1 88 ? -20.683 -10.782 17.876 1.00 88.06 88 HIS A C 1
ATOM 700 O O . HIS A 1 88 ? -21.614 -11.360 17.311 1.00 88.06 88 HIS A O 1
ATOM 706 N N . ASP A 1 89 ? -19.405 -11.085 17.645 1.00 87.31 89 ASP A N 1
ATOM 707 C CA . ASP A 1 89 ? -18.975 -12.217 16.838 1.00 87.31 89 ASP A CA 1
ATOM 708 C C . ASP A 1 89 ? -19.243 -13.561 17.527 1.00 87.31 89 ASP A C 1
ATOM 710 O O . ASP A 1 89 ? -19.722 -13.634 18.658 1.00 87.31 89 ASP A O 1
ATOM 714 N N . THR A 1 90 ? -18.939 -14.656 16.820 1.00 80.12 90 THR A N 1
ATOM 715 C CA . THR A 1 90 ? -19.122 -16.016 17.347 1.00 80.12 90 THR A CA 1
ATOM 716 C C . THR A 1 90 ? -18.364 -16.172 18.676 1.00 80.12 90 THR A C 1
ATOM 718 O O . THR A 1 90 ? -17.139 -16.036 18.664 1.00 80.12 90 THR A O 1
ATOM 721 N N . PRO A 1 91 ? -19.043 -16.488 19.800 1.00 74.38 91 PRO A N 1
ATOM 722 C CA . PRO A 1 91 ? -18.424 -16.493 21.131 1.00 74.38 91 PRO A CA 1
ATOM 723 C C . PRO A 1 91 ? -17.185 -17.390 21.243 1.00 74.38 91 PRO A C 1
ATOM 725 O O . PRO A 1 91 ? -16.194 -17.006 21.858 1.00 74.38 91 PRO A O 1
ATOM 728 N N . ASP A 1 92 ? -17.206 -18.545 20.572 1.00 86.94 92 ASP A N 1
ATOM 729 C CA . ASP A 1 92 ? -16.123 -19.535 20.624 1.00 86.94 92 ASP A CA 1
ATOM 730 C C . ASP A 1 92 ? -14.858 -19.099 19.861 1.00 86.94 92 ASP A C 1
ATOM 732 O O . ASP A 1 92 ? -13.795 -19.701 20.024 1.00 86.94 92 ASP A O 1
ATOM 736 N N . LEU A 1 93 ? -14.939 -18.065 19.009 1.00 90.94 93 LEU A N 1
ATOM 737 C CA . LEU A 1 93 ? -13.806 -17.635 18.185 1.00 90.94 93 LEU A CA 1
ATOM 738 C C . LEU A 1 93 ? -12.647 -17.115 19.039 1.00 90.94 93 LEU A C 1
ATOM 740 O O . LEU A 1 93 ? -11.493 -17.382 18.710 1.00 90.94 93 LEU A O 1
ATOM 744 N N . HIS A 1 94 ? -12.943 -16.412 20.136 1.00 91.25 94 HIS A N 1
ATOM 745 C CA . HIS A 1 94 ? -11.923 -15.927 21.065 1.00 91.25 94 HIS A CA 1
ATOM 746 C C . HIS A 1 94 ? -11.047 -17.074 21.577 1.00 91.25 94 HIS A C 1
ATOM 748 O O . HIS A 1 94 ? -9.830 -17.075 21.380 1.00 91.25 94 HIS A O 1
ATOM 754 N N . ASP A 1 95 ? -11.686 -18.072 22.186 1.00 93.12 95 ASP A N 1
ATOM 755 C CA . ASP A 1 95 ? -10.998 -19.193 22.817 1.00 93.12 95 ASP A CA 1
ATOM 756 C C . ASP A 1 95 ? -10.238 -20.030 21.783 1.00 93.12 95 ASP A C 1
ATOM 758 O O . ASP A 1 95 ? -9.111 -20.461 22.034 1.00 93.12 95 ASP A O 1
ATOM 762 N N . GLN A 1 96 ? -10.810 -20.211 20.589 1.00 95.75 96 GLN A N 1
ATOM 763 C CA . GLN A 1 96 ? -10.169 -20.933 19.488 1.00 95.75 96 GLN A CA 1
ATOM 764 C C . GLN A 1 96 ? -8.924 -20.208 18.956 1.00 95.75 96 GLN A C 1
ATOM 766 O O . GLN A 1 96 ? -7.912 -20.854 18.678 1.00 95.75 96 GLN A O 1
ATOM 771 N N . LEU A 1 97 ? -8.948 -18.874 18.852 1.00 97.06 97 LEU A N 1
ATOM 772 C CA . LEU A 1 97 ? -7.773 -18.089 18.456 1.00 97.06 97 LEU A CA 1
ATOM 773 C C . LEU A 1 97 ? -6.650 -18.202 19.493 1.00 97.06 97 LEU A C 1
ATOM 775 O O . LEU A 1 97 ? -5.497 -18.429 19.119 1.00 97.06 97 LEU A O 1
ATOM 779 N N . LEU A 1 98 ? -6.979 -18.114 20.787 1.00 96.94 98 LEU A N 1
ATOM 780 C CA . LEU A 1 98 ? -6.003 -18.297 21.866 1.00 96.94 98 LEU A CA 1
ATOM 781 C C . LEU A 1 98 ? -5.378 -19.699 21.835 1.00 96.94 98 LEU A C 1
ATOM 783 O O . LEU A 1 98 ? -4.158 -19.835 21.912 1.00 96.94 98 LEU A O 1
ATOM 787 N N . GLN A 1 99 ? -6.195 -20.743 21.667 1.00 97.19 99 GLN A N 1
ATOM 788 C CA . GLN A 1 99 ? -5.718 -22.127 21.546 1.00 97.19 99 GLN A CA 1
ATOM 789 C C . GLN A 1 99 ? -4.827 -22.335 20.314 1.00 97.19 99 GLN A C 1
ATOM 791 O O . GLN A 1 99 ? -3.885 -23.127 20.361 1.00 97.19 99 GLN A O 1
ATOM 796 N N . ALA A 1 100 ? -5.086 -21.603 19.229 1.00 97.81 100 ALA A N 1
ATOM 797 C CA . ALA A 1 100 ? -4.267 -21.613 18.021 1.00 97.81 100 ALA A CA 1
ATOM 798 C C . ALA A 1 100 ? -2.976 -20.774 18.133 1.00 97.81 100 ALA A C 1
ATOM 800 O O . ALA A 1 100 ? -2.195 -20.726 17.179 1.00 97.81 100 ALA A O 1
ATOM 801 N N . GLY A 1 101 ? -2.730 -20.128 19.278 1.00 97.81 101 GLY A N 1
ATOM 802 C CA . GLY A 1 101 ? -1.516 -19.358 19.547 1.00 97.81 101 GLY A CA 1
ATOM 803 C C . GLY A 1 101 ? -1.560 -17.904 19.076 1.00 97.81 101 GLY A C 1
ATOM 804 O O . GLY A 1 101 ? -0.505 -17.282 18.959 1.00 97.81 101 GLY A O 1
ATOM 805 N N . PHE A 1 102 ? -2.744 -17.353 18.795 1.00 98.44 102 PHE A N 1
ATOM 806 C CA . PHE A 1 102 ? -2.890 -15.907 18.644 1.00 98.44 102 PHE A CA 1
ATOM 807 C C . PHE A 1 102 ? -2.800 -15.218 20.010 1.00 98.44 102 PHE A C 1
ATOM 809 O O . PHE A 1 102 ? -3.287 -15.730 21.019 1.00 98.44 102 PHE A O 1
ATOM 816 N N . VAL A 1 103 ? -2.224 -14.020 20.031 1.00 98.25 103 VAL A N 1
ATOM 817 C CA . VAL A 1 103 ? -2.096 -13.181 21.226 1.00 98.25 103 VAL A CA 1
ATOM 818 C C . VAL A 1 103 ? -3.066 -12.001 21.114 1.00 98.25 103 VAL A C 1
ATOM 820 O O . VAL A 1 103 ? -3.056 -11.318 20.088 1.00 98.25 103 VAL A O 1
ATOM 823 N N . PRO A 1 104 ? -3.910 -11.732 22.126 1.00 97.00 104 PRO A N 1
ATOM 824 C CA . PRO A 1 104 ? -4.783 -10.566 22.107 1.00 97.00 104 PRO A CA 1
ATOM 825 C C . PRO A 1 104 ? -3.950 -9.280 22.188 1.00 97.00 104 PRO A C 1
ATOM 827 O O . PRO A 1 104 ? -3.012 -9.186 22.979 1.00 97.00 104 PRO A O 1
ATOM 830 N N . GLY A 1 105 ? -4.299 -8.297 21.365 1.00 95.19 105 GLY A N 1
ATOM 831 C CA . GLY A 1 105 ? -3.703 -6.968 21.347 1.00 95.19 105 GLY A CA 1
ATOM 832 C C . GLY A 1 105 ? -4.628 -5.926 21.972 1.00 95.19 105 GLY A C 1
ATOM 833 O O . GLY A 1 105 ? -5.177 -6.115 23.056 1.00 95.19 105 GLY A O 1
ATOM 834 N N . TRP A 1 106 ? -4.792 -4.809 21.269 1.00 94.44 106 TRP A N 1
ATOM 835 C CA . TRP A 1 106 ? -5.660 -3.703 21.665 1.00 94.44 106 TRP A CA 1
ATOM 836 C C . TRP A 1 106 ? -7.153 -4.060 21.552 1.00 94.44 106 TRP A C 1
ATOM 838 O O . TRP A 1 106 ? -7.538 -4.891 20.725 1.00 94.44 106 TRP A O 1
ATOM 848 N N . GLU A 1 107 ? -7.996 -3.382 22.337 1.00 95.50 107 GLU A N 1
ATOM 849 C CA . GLU A 1 107 ? -9.463 -3.402 22.242 1.00 95.50 107 GLU A CA 1
ATOM 850 C C . GLU A 1 107 ? -10.003 -1.971 22.200 1.00 95.50 107 GLU A C 1
ATOM 852 O O . GLU A 1 107 ? -9.541 -1.121 22.954 1.00 95.50 107 GLU A O 1
ATOM 857 N N . ARG A 1 108 ? -10.971 -1.703 21.317 1.00 95.62 108 ARG A N 1
ATOM 858 C CA . ARG A 1 108 ? -11.542 -0.367 21.099 1.00 95.62 108 ARG A CA 1
ATOM 859 C C . ARG A 1 108 ? -13.042 -0.410 20.859 1.00 95.62 108 ARG A C 1
ATOM 861 O O . ARG A 1 108 ? -13.572 -1.410 20.377 1.00 95.62 108 ARG A O 1
ATOM 868 N N . ALA A 1 109 ? -13.715 0.701 21.134 1.00 97.19 109 ALA A N 1
ATOM 869 C CA . ALA A 1 109 ? -15.094 0.913 20.720 1.00 97.19 109 ALA A CA 1
ATOM 870 C C . ALA A 1 109 ? -15.152 1.211 19.217 1.00 97.19 109 ALA A C 1
ATOM 872 O O . ALA A 1 109 ? -14.387 2.032 18.707 1.00 97.19 109 ALA A O 1
ATOM 873 N N . VAL A 1 110 ? -16.089 0.568 18.522 1.00 97.31 110 VAL A N 1
ATOM 874 C CA . VAL A 1 110 ? -16.508 0.938 17.170 1.00 97.31 110 VAL A CA 1
ATOM 875 C C . VAL A 1 110 ? -17.605 1.981 17.318 1.00 97.31 110 VAL A C 1
ATOM 877 O O . VAL A 1 110 ? -18.697 1.697 17.816 1.00 97.31 110 VAL A O 1
ATOM 880 N N . LEU A 1 111 ? -17.294 3.200 16.902 1.00 96.56 111 LEU A N 1
ATOM 881 C CA . LEU A 1 111 ? -18.153 4.362 17.036 1.00 96.56 111 LEU A CA 1
ATOM 882 C C . LEU A 1 111 ? -18.692 4.755 15.665 1.00 96.56 111 LEU A C 1
ATOM 884 O O . LEU A 1 111 ? -17.918 4.958 14.729 1.00 96.56 111 LEU A O 1
ATOM 888 N N . VAL A 1 112 ? -20.010 4.907 15.557 1.00 96.25 112 VAL A N 1
ATOM 889 C CA . VAL A 1 112 ? -20.666 5.371 14.330 1.00 96.25 112 VAL A CA 1
ATOM 890 C C . VAL A 1 112 ? -21.577 6.551 14.642 1.00 96.25 112 VAL A C 1
ATOM 892 O O . VAL A 1 112 ? -22.293 6.558 15.643 1.00 96.25 112 VAL A O 1
ATOM 895 N N . ALA A 1 113 ? -21.563 7.549 13.766 1.00 92.50 113 ALA A N 1
ATOM 896 C CA . ALA A 1 113 ? -22.519 8.649 13.753 1.00 92.50 113 ALA A CA 1
ATOM 897 C C . ALA A 1 113 ? -23.094 8.834 12.350 1.00 92.50 113 ALA A C 1
ATOM 899 O O . ALA A 1 113 ? -22.461 8.499 11.346 1.00 92.50 113 ALA A O 1
ATOM 900 N N . ARG A 1 114 ? -24.283 9.433 12.271 1.00 91.44 114 ARG A N 1
ATOM 901 C CA . ARG A 1 114 ? -24.754 10.028 11.019 1.00 91.44 114 ARG A CA 1
ATOM 902 C C . ARG A 1 114 ? -24.062 11.368 10.847 1.00 91.44 114 ARG A C 1
ATOM 904 O O . ARG A 1 114 ? -24.004 12.160 11.786 1.00 91.44 114 ARG A O 1
ATOM 911 N N . LEU A 1 115 ? -23.592 11.643 9.638 1.00 86.44 115 LEU A N 1
ATOM 912 C CA . LEU A 1 115 ? -22.916 12.906 9.344 1.00 86.44 115 LEU A CA 1
ATOM 913 C C . LEU A 1 115 ? -23.827 14.121 9.587 1.00 86.44 115 LEU A C 1
ATOM 915 O O . LEU A 1 115 ? -23.361 15.156 10.060 1.00 86.44 115 LEU A O 1
ATOM 919 N N . GLU A 1 116 ? -25.137 13.985 9.353 1.00 84.75 116 GLU A N 1
ATOM 920 C CA . GLU A 1 116 ? -26.092 15.066 9.628 1.00 84.75 116 GLU A CA 1
ATOM 921 C C . GLU A 1 116 ? -26.220 15.391 11.125 1.00 84.75 116 GLU A C 1
ATOM 923 O O . GLU A 1 116 ? -26.330 16.566 11.473 1.00 84.75 116 GLU A O 1
ATOM 928 N N . ASP A 1 117 ? -26.135 14.388 12.005 1.00 84.81 117 ASP A N 1
ATOM 929 C CA . ASP A 1 117 ? -26.272 14.573 13.455 1.00 84.81 117 ASP A CA 1
ATOM 930 C C . ASP A 1 117 ? -25.055 15.344 14.007 1.00 84.81 117 ASP A C 1
ATOM 932 O O . ASP A 1 117 ? -25.202 16.212 14.865 1.00 84.81 117 ASP A O 1
ATOM 936 N N . ILE A 1 118 ? -23.865 15.116 13.435 1.00 77.44 118 ILE A N 1
ATOM 937 C CA . ILE A 1 118 ? -22.644 15.881 13.742 1.00 77.44 118 ILE A CA 1
ATOM 938 C C . ILE A 1 118 ? -22.774 17.333 13.267 1.00 77.44 118 ILE A C 1
ATOM 940 O O . ILE A 1 118 ? -22.457 18.269 14.004 1.00 77.44 118 ILE A O 1
ATOM 944 N N . SER A 1 119 ? -23.272 17.539 12.042 1.00 66.12 119 SER A N 1
ATOM 945 C CA . SER A 1 119 ? -23.429 18.879 11.455 1.00 66.12 119 SER A CA 1
ATOM 946 C C . SER A 1 119 ? -24.421 19.764 12.222 1.00 66.12 119 SER A C 1
ATOM 948 O O . SER A 1 119 ? -24.272 20.984 12.259 1.00 66.12 119 SER A O 1
ATOM 950 N N . GLN A 1 120 ? -25.424 19.170 12.873 1.00 61.34 120 GLN A N 1
ATOM 951 C CA . GLN A 1 120 ? -26.392 19.907 13.689 1.00 61.34 120 GLN A CA 1
ATOM 952 C C . GLN A 1 120 ? -25.797 20.329 15.038 1.00 61.34 120 GLN A C 1
ATOM 954 O O . GLN A 1 120 ? -26.054 21.448 15.488 1.00 61.34 120 GLN A O 1
ATOM 959 N N . SER A 1 121 ? -24.955 19.489 15.650 1.00 57.09 121 SER A N 1
ATOM 960 C CA . SER A 1 121 ? -24.178 19.852 16.843 1.00 57.09 121 SER A CA 1
ATOM 961 C C . SER A 1 121 ? -23.173 20.977 16.565 1.00 57.09 121 SER A C 1
ATOM 963 O O . SER A 1 121 ? -22.932 21.816 17.431 1.00 57.09 121 SER A O 1
ATOM 965 N N . TYR A 1 122 ? -22.644 21.061 15.342 1.00 55.34 122 TYR A N 1
ATOM 966 C CA . TYR A 1 122 ? -21.686 22.093 14.932 1.00 55.34 122 TYR A CA 1
ATOM 967 C C . TYR A 1 122 ? -22.235 23.526 15.025 1.00 55.34 122 TYR A C 1
ATOM 969 O O . TYR A 1 122 ? -21.551 24.415 15.528 1.00 55.34 122 TYR A O 1
ATOM 977 N N . PHE A 1 123 ? -23.489 23.774 14.630 1.00 49.44 123 PHE A N 1
ATOM 978 C CA . PHE A 1 123 ? -24.077 25.121 14.739 1.00 49.44 123 PHE A CA 1
ATOM 979 C C . PHE A 1 123 ? -24.250 25.602 16.191 1.00 49.44 123 PHE A C 1
ATOM 981 O O . PHE A 1 123 ? -24.594 26.763 16.417 1.00 49.44 123 PHE A O 1
ATOM 988 N N . GLN A 1 124 ? -23.997 24.730 17.172 1.00 49.56 124 GLN A N 1
ATOM 989 C CA . GLN A 1 124 ? -24.045 25.033 18.598 1.00 49.56 124 GLN A CA 1
ATOM 990 C C . GLN A 1 124 ? -22.644 25.203 19.229 1.00 49.56 124 GLN A C 1
ATOM 992 O O . GLN A 1 124 ? -22.568 25.713 20.346 1.00 49.56 124 GLN A O 1
ATOM 997 N N . ILE A 1 125 ? -21.543 24.844 18.539 1.00 51.69 125 ILE A N 1
ATOM 998 C CA . ILE A 1 125 ? -20.176 24.797 19.102 1.00 51.69 125 ILE A CA 1
ATOM 999 C C . ILE A 1 125 ? -19.163 25.576 18.225 1.00 51.69 125 ILE A C 1
ATOM 1001 O O . ILE A 1 125 ? -18.634 25.073 17.246 1.00 51.69 125 ILE A O 1
ATOM 1005 N N . THR A 1 126 ? -18.936 26.830 18.633 1.00 52.47 126 THR A N 1
ATOM 1006 C CA . THR A 1 126 ? -17.711 27.675 18.687 1.00 52.47 126 THR A CA 1
ATOM 1007 C C . THR A 1 126 ? -16.612 27.691 17.593 1.00 52.47 126 THR A C 1
ATOM 1009 O O . THR A 1 126 ? -16.265 26.713 16.948 1.00 52.47 126 THR A O 1
ATOM 1012 N N . ARG A 1 127 ? -15.998 28.886 17.478 1.00 53.97 127 ARG A N 1
ATOM 1013 C CA . ARG A 1 127 ? -14.700 29.233 16.851 1.00 53.97 127 ARG A CA 1
ATOM 1014 C C . ARG A 1 127 ? -13.541 28.334 17.347 1.00 53.97 127 ARG A C 1
ATOM 1016 O O . ARG A 1 127 ? -13.700 27.761 18.422 1.00 53.97 127 ARG A O 1
ATOM 1023 N N . PRO A 1 128 ? -12.389 28.279 16.635 1.00 58.00 128 PRO A N 1
ATOM 1024 C CA . PRO A 1 128 ? -11.200 27.546 17.085 1.00 58.00 128 PRO A CA 1
ATOM 1025 C C . PRO A 1 128 ? -10.873 27.827 18.551 1.00 58.00 128 PRO A C 1
ATOM 1027 O O . PRO A 1 128 ? -11.032 28.968 19.008 1.00 58.00 128 PRO A O 1
ATOM 1030 N N . SER A 1 129 ? -10.426 26.799 19.272 1.00 64.25 129 SER A N 1
ATOM 1031 C CA . SER A 1 129 ? -10.000 26.917 20.665 1.00 64.25 129 SER A CA 1
ATOM 1032 C C . SER A 1 129 ? -8.975 28.058 20.809 1.00 64.25 129 SER A C 1
ATOM 1034 O O . SER A 1 129 ? -8.105 28.204 19.944 1.00 64.25 129 SER A O 1
ATOM 1036 N N . PRO A 1 130 ? -9.036 28.891 21.870 1.00 61.22 130 PRO A N 1
ATOM 1037 C CA . PRO A 1 130 ? -8.021 29.916 22.105 1.00 61.22 130 PRO A CA 1
ATOM 1038 C C . PRO A 1 130 ? -6.616 29.296 22.109 1.00 61.22 130 PRO A C 1
ATOM 1040 O O . PRO A 1 130 ? -6.354 28.398 22.904 1.00 61.22 130 PRO A O 1
ATOM 1043 N N . GLY A 1 131 ? -5.735 29.767 21.222 1.00 61.97 131 GLY A N 1
ATOM 1044 C CA . GLY A 1 131 ? -4.371 29.244 21.057 1.00 61.97 131 GLY A CA 1
ATOM 1045 C C . GLY A 1 131 ? -4.155 28.373 19.816 1.00 61.97 131 GLY A C 1
ATOM 1046 O O . GLY A 1 131 ? -3.012 28.181 19.426 1.00 61.97 131 GLY A O 1
ATOM 1047 N N . VAL A 1 132 ? -5.211 27.910 19.135 1.00 65.19 132 VAL A N 1
ATOM 1048 C CA . VAL A 1 132 ? -5.055 27.231 17.838 1.00 65.19 132 VAL A CA 1
ATOM 1049 C C . VAL A 1 132 ? -4.767 28.274 16.766 1.00 65.19 132 VAL A C 1
ATOM 1051 O O . VAL A 1 132 ? -5.629 29.078 16.404 1.00 65.19 132 VAL A O 1
ATOM 1054 N N . ALA A 1 133 ? -3.536 28.264 16.267 1.00 60.16 133 ALA A N 1
ATOM 1055 C CA . ALA A 1 133 ? -3.063 29.228 15.290 1.00 60.16 133 ALA A CA 1
ATOM 1056 C C . ALA A 1 133 ? -3.481 28.833 13.869 1.00 60.16 133 ALA A C 1
ATOM 1058 O O . ALA A 1 133 ? -3.818 29.709 13.065 1.00 60.16 133 ALA A O 1
ATOM 1059 N N . LYS A 1 134 ? -3.448 27.531 13.536 1.00 63.22 134 LYS A N 1
ATOM 1060 C CA . LYS A 1 134 ? -3.713 27.036 12.174 1.00 63.22 134 LYS A CA 1
ATOM 1061 C C . LYS A 1 134 ? -4.312 25.630 12.160 1.00 63.22 134 LYS A C 1
ATOM 1063 O O . LYS A 1 134 ? -3.915 24.765 12.935 1.00 63.22 134 LYS A O 1
ATOM 1068 N N . VAL A 1 135 ? -5.215 25.415 11.200 1.00 64.19 135 VAL A N 1
ATOM 1069 C CA . VAL A 1 135 ? -5.636 24.088 10.737 1.00 64.19 135 VAL A CA 1
ATOM 1070 C C . VAL A 1 135 ? -5.296 23.996 9.257 1.00 64.19 135 VAL A C 1
ATOM 1072 O O . VAL A 1 135 ? -5.822 24.779 8.461 1.00 64.19 135 VAL A O 1
ATOM 1075 N N . TRP A 1 136 ? -4.401 23.084 8.891 1.00 63.44 136 TRP A N 1
ATOM 1076 C CA . TRP A 1 136 ? -4.001 22.876 7.499 1.00 63.44 136 TRP A CA 1
ATOM 1077 C C . TRP A 1 136 ? -4.657 21.630 6.925 1.00 63.44 136 TRP A C 1
ATOM 1079 O O . TRP A 1 136 ? -4.764 20.617 7.606 1.00 63.44 136 TRP A O 1
ATOM 1089 N N . GLY A 1 137 ? -5.057 21.715 5.656 1.00 60.94 137 GLY A N 1
ATOM 1090 C CA . GLY A 1 137 ? -5.454 20.572 4.844 1.00 60.94 137 GLY A CA 1
ATOM 1091 C C . GLY A 1 137 ? -4.670 20.561 3.532 1.00 60.94 137 GLY A C 1
ATOM 1092 O O . GLY A 1 137 ? -4.543 21.601 2.886 1.00 60.94 137 GLY A O 1
ATOM 1093 N N . HIS A 1 138 ? -4.201 19.369 3.162 1.00 57.81 138 HIS A N 1
ATOM 1094 C CA . HIS A 1 138 ? -3.514 18.992 1.917 1.00 57.81 138 HIS A CA 1
ATOM 1095 C C . HIS A 1 138 ? -2.036 19.412 1.772 1.00 57.81 138 HIS A C 1
ATOM 1097 O O . HIS A 1 138 ? -1.699 20.473 1.251 1.00 57.81 138 HIS A O 1
ATOM 1103 N N . GLY A 1 139 ? -1.162 18.478 2.155 1.00 54.16 139 GLY A N 1
ATOM 1104 C CA . GLY A 1 139 ? 0.265 18.370 1.833 1.00 54.16 139 GLY A CA 1
ATOM 1105 C C . GLY A 1 139 ? 0.768 16.979 2.266 1.00 54.16 139 GLY A C 1
ATOM 1106 O O . GLY A 1 139 ? 0.070 16.334 3.054 1.00 54.16 139 GLY A O 1
ATOM 1107 N N . PRO A 1 140 ? 1.911 16.476 1.757 1.00 60.22 140 PRO A N 1
ATOM 1108 C CA . PRO A 1 140 ? 2.500 15.238 2.273 1.00 60.22 140 PRO A CA 1
ATOM 1109 C C . PRO A 1 140 ? 2.768 15.393 3.774 1.00 60.22 140 PRO A C 1
ATOM 1111 O O . PRO A 1 140 ? 3.168 16.473 4.224 1.00 60.22 140 PRO A O 1
ATOM 1114 N N . SER A 1 141 ? 2.528 14.344 4.559 1.00 74.44 141 SER A N 1
ATOM 1115 C CA . SER A 1 141 ? 2.869 14.368 5.980 1.00 74.44 141 SER A CA 1
ATOM 1116 C C . SER A 1 141 ? 4.366 14.619 6.157 1.00 74.44 141 SER A C 1
ATOM 1118 O O . SER A 1 141 ? 5.194 14.091 5.413 1.00 74.44 141 SER A O 1
ATOM 1120 N N . THR A 1 142 ? 4.720 15.399 7.168 1.00 84.56 142 THR A N 1
ATOM 1121 C CA . THR A 1 142 ? 6.113 15.622 7.550 1.00 84.56 142 THR A CA 1
ATOM 1122 C C . THR A 1 142 ? 6.536 14.622 8.625 1.00 84.56 142 THR A C 1
ATOM 1124 O O . THR A 1 142 ? 5.685 14.068 9.323 1.00 84.56 142 THR A O 1
ATOM 1127 N N . GLU A 1 143 ? 7.845 14.435 8.813 1.00 88.06 143 GLU A N 1
ATOM 1128 C CA . GLU A 1 143 ? 8.381 13.555 9.865 1.00 88.06 143 GLU A CA 1
ATOM 1129 C C . GLU A 1 143 ? 7.777 13.848 11.260 1.00 88.06 143 GLU A C 1
ATOM 1131 O O . GLU A 1 143 ? 7.316 12.911 11.907 1.00 88.06 143 GLU A O 1
ATOM 1136 N N . PRO A 1 144 ? 7.619 15.116 11.710 1.00 90.62 144 PRO A N 1
ATOM 1137 C CA . PRO A 1 144 ? 6.953 15.395 12.987 1.00 90.62 144 PRO A CA 1
ATOM 1138 C C . PRO A 1 144 ? 5.500 14.900 13.070 1.00 90.62 144 PRO A C 1
ATOM 1140 O O . PRO A 1 144 ? 5.032 14.524 14.144 1.00 90.62 144 PRO A O 1
ATOM 1143 N N . VAL A 1 145 ? 4.766 14.889 11.950 1.00 90.19 145 VAL A N 1
ATOM 1144 C CA . VAL A 1 145 ? 3.396 14.354 11.904 1.00 90.19 145 VAL A CA 1
ATOM 1145 C C . VAL A 1 145 ? 3.415 12.831 12.022 1.00 90.19 145 VAL A C 1
ATOM 1147 O O . VAL A 1 145 ? 2.580 12.273 12.737 1.00 90.19 145 VAL A O 1
ATOM 1150 N N . HIS A 1 146 ? 4.371 12.156 11.375 1.00 91.06 146 HIS A N 1
ATOM 1151 C CA . HIS A 1 146 ? 4.571 10.711 11.525 1.00 91.06 146 HIS A CA 1
ATOM 1152 C C . HIS A 1 146 ? 4.916 10.324 12.958 1.00 91.06 146 HIS A C 1
ATOM 1154 O O . HIS A 1 146 ? 4.286 9.415 13.499 1.00 91.06 146 HIS A O 1
ATOM 1160 N N . GLU A 1 147 ? 5.849 11.034 13.591 1.00 93.38 147 GLU A N 1
ATOM 1161 C CA . GLU A 1 147 ? 6.236 10.805 14.985 1.00 93.38 147 GLU A CA 1
ATOM 1162 C C . GLU A 1 147 ? 5.036 10.969 15.930 1.00 93.38 147 GLU A C 1
ATOM 1164 O O . GLU A 1 147 ? 4.755 10.085 16.747 1.00 93.38 147 GLU A O 1
ATOM 1169 N N . LEU A 1 148 ? 4.269 12.056 15.774 1.00 93.06 148 LEU A N 1
ATOM 1170 C CA . LEU A 1 148 ? 3.072 12.317 16.579 1.00 93.06 148 LEU A CA 1
ATOM 1171 C C . LEU A 1 148 ? 1.986 11.247 16.370 1.00 93.06 148 LEU A C 1
ATOM 1173 O O . LEU A 1 148 ? 1.366 10.771 17.329 1.00 93.06 148 LEU A O 1
ATOM 1177 N N . ALA A 1 149 ? 1.744 10.845 15.121 1.00 93.50 149 ALA A N 1
ATOM 1178 C CA . ALA A 1 149 ? 0.771 9.809 14.790 1.00 93.50 149 ALA A CA 1
ATOM 1179 C C . ALA A 1 149 ? 1.187 8.439 15.349 1.00 93.50 149 ALA A C 1
ATOM 1181 O O . ALA A 1 149 ? 0.354 7.731 15.918 1.00 93.50 149 ALA A O 1
ATOM 1182 N N . ALA A 1 150 ? 2.467 8.075 15.245 1.00 93.75 150 ALA A N 1
ATOM 1183 C CA . ALA A 1 150 ? 2.995 6.815 15.764 1.00 93.75 150 ALA A CA 1
ATOM 1184 C C . ALA A 1 150 ? 2.930 6.744 17.299 1.00 93.75 150 ALA A C 1
ATOM 1186 O O . ALA A 1 150 ? 2.580 5.701 17.851 1.00 93.75 150 ALA A O 1
ATOM 1187 N N . ALA A 1 151 ? 3.200 7.857 17.988 1.00 93.56 151 ALA A N 1
ATOM 1188 C CA . ALA A 1 151 ? 3.187 7.930 19.451 1.00 93.56 151 ALA A CA 1
ATOM 1189 C C . ALA A 1 151 ? 1.778 7.892 20.077 1.00 93.56 151 ALA A C 1
ATOM 1191 O O . ALA A 1 151 ? 1.647 7.641 21.273 1.00 93.56 151 ALA A O 1
ATOM 1192 N N . SER A 1 152 ? 0.729 8.142 19.289 1.00 90.50 152 SER A N 1
ATOM 1193 C CA . SER A 1 152 ? -0.662 8.264 19.760 1.00 90.50 152 SER A CA 1
ATOM 1194 C C . SER A 1 152 ? -1.558 7.072 19.406 1.00 90.50 152 SER A C 1
ATOM 1196 O O . SER A 1 152 ? -2.763 7.116 19.648 1.00 90.50 152 SER A O 1
ATOM 1198 N N . GLY A 1 153 ? -0.996 6.022 18.800 1.00 83.75 153 GLY A N 1
ATOM 1199 C CA . GLY A 1 153 ? -1.738 4.815 18.437 1.00 83.75 153 GLY A CA 1
ATOM 1200 C C . GLY A 1 153 ? -2.184 3.970 19.644 1.00 83.75 153 GLY A C 1
ATOM 1201 O O . GLY A 1 153 ? -1.821 4.263 20.783 1.00 83.75 153 GLY A O 1
ATOM 1202 N N . PRO A 1 154 ? -2.927 2.872 19.407 1.00 87.25 154 PRO A N 1
ATOM 1203 C CA . PRO A 1 154 ? -3.241 2.285 18.103 1.00 87.25 154 PRO A CA 1
ATOM 1204 C C . PRO A 1 154 ? -4.430 2.951 17.387 1.00 87.25 154 PRO A C 1
ATOM 1206 O O . PRO A 1 154 ? -5.535 3.066 17.914 1.00 87.25 154 PRO A O 1
ATOM 1209 N N . HIS A 1 155 ? -4.236 3.297 16.115 1.00 92.25 155 HIS A N 1
ATOM 1210 C CA . HIS A 1 155 ? -5.251 3.911 15.243 1.00 92.25 155 HIS A CA 1
ATOM 1211 C C . HIS A 1 155 ? -6.039 2.860 14.447 1.00 92.25 155 HIS A C 1
ATOM 1213 O O . HIS A 1 155 ? -5.646 1.692 14.413 1.00 92.25 155 HIS A O 1
ATOM 1219 N N . ARG A 1 156 ? -7.183 3.222 13.839 1.00 92.38 156 ARG A N 1
ATOM 1220 C CA . ARG A 1 156 ? -7.963 2.284 13.000 1.00 92.38 156 ARG A CA 1
ATOM 1221 C C . ARG A 1 156 ? -7.079 1.774 11.863 1.00 92.38 156 ARG A C 1
ATOM 1223 O O . ARG A 1 156 ? -7.054 0.569 11.607 1.00 92.38 156 ARG A O 1
ATOM 1230 N N . ILE A 1 157 ? -6.370 2.711 11.230 1.00 91.25 157 ILE A N 1
ATOM 1231 C CA . ILE A 1 157 ? -5.274 2.499 10.284 1.00 91.25 157 ILE A CA 1
ATOM 1232 C C . ILE A 1 157 ? -4.180 3.522 10.633 1.00 91.25 157 ILE A C 1
ATOM 1234 O O . ILE A 1 157 ? -4.457 4.723 10.560 1.00 91.25 157 ILE A O 1
ATOM 1238 N N . PRO A 1 158 ? -2.966 3.097 11.033 1.00 93.00 158 PRO A N 1
ATOM 1239 C CA . PRO A 1 158 ? -1.844 4.010 11.258 1.00 93.00 158 PRO A CA 1
ATOM 1240 C C . PRO A 1 158 ? -1.573 4.896 10.036 1.00 93.00 158 PRO A C 1
ATOM 1242 O O . PRO A 1 158 ? -1.699 4.424 8.908 1.00 93.00 158 PRO A O 1
ATOM 1245 N N . LEU A 1 159 ? -1.164 6.153 10.246 1.00 91.69 159 LEU A N 1
ATOM 1246 C CA . LEU A 1 159 ? -0.924 7.097 9.147 1.00 91.69 159 LEU A CA 1
ATOM 1247 C C . LEU A 1 159 ? 0.078 6.537 8.126 1.00 91.69 159 LEU A C 1
ATOM 1249 O O . LEU A 1 159 ? -0.243 6.469 6.948 1.00 91.69 159 LEU A O 1
ATOM 1253 N N . ALA A 1 160 ? 1.221 6.020 8.587 1.00 90.44 160 ALA A N 1
ATOM 1254 C CA . ALA A 1 160 ? 2.235 5.427 7.713 1.00 90.44 160 ALA A CA 1
ATOM 1255 C C . ALA A 1 160 ? 1.706 4.248 6.872 1.00 90.44 160 ALA A C 1
ATOM 1257 O O . ALA A 1 160 ? 2.076 4.101 5.711 1.00 90.44 160 ALA A O 1
ATOM 1258 N N . GLU A 1 161 ? 0.809 3.424 7.426 1.00 91.56 161 GLU A N 1
ATOM 1259 C CA . GLU A 1 161 ? 0.188 2.327 6.672 1.00 91.56 161 GLU A CA 1
ATOM 1260 C C . GLU A 1 161 ? -0.805 2.852 5.636 1.00 91.56 161 GLU A C 1
ATOM 1262 O O . GLU A 1 161 ? -0.801 2.396 4.494 1.00 91.56 161 GLU A O 1
ATOM 1267 N N . ARG A 1 162 ? -1.612 3.858 6.003 1.00 89.44 162 ARG A N 1
ATOM 1268 C CA . ARG A 1 162 ? -2.539 4.490 5.061 1.00 89.44 162 ARG A CA 1
ATOM 1269 C C . ARG A 1 162 ? -1.799 5.161 3.911 1.00 89.44 162 ARG A C 1
ATOM 1271 O O . A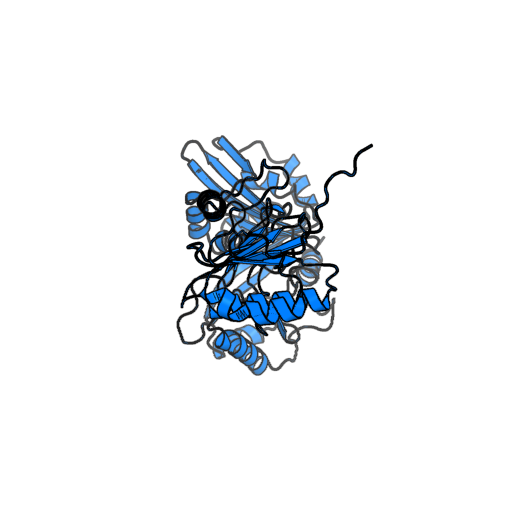RG A 1 162 ? -2.275 5.137 2.779 1.00 89.44 162 ARG A O 1
ATOM 1278 N N . GLU A 1 163 ? -0.654 5.762 4.187 1.00 87.62 163 GLU A N 1
ATOM 1279 C CA . GLU A 1 163 ? 0.189 6.370 3.169 1.00 87.62 163 GLU A CA 1
ATOM 1280 C C . GLU A 1 163 ? 0.859 5.326 2.276 1.00 87.62 163 GLU A C 1
ATOM 1282 O O . GLU A 1 163 ? 0.892 5.470 1.055 1.00 87.62 163 GLU A O 1
ATOM 1287 N N . ALA A 1 164 ? 1.304 4.214 2.859 1.00 89.69 164 ALA A N 1
ATOM 1288 C CA . ALA A 1 164 ? 1.862 3.096 2.111 1.00 89.69 164 ALA A CA 1
ATOM 1289 C C . ALA A 1 164 ? 0.828 2.375 1.220 1.00 89.69 164 ALA A C 1
ATOM 1291 O O . ALA A 1 164 ? 1.220 1.669 0.287 1.00 89.69 164 ALA A O 1
ATOM 1292 N N . ASP A 1 165 ? -0.478 2.543 1.467 1.00 88.94 165 ASP A N 1
ATOM 1293 C CA . ASP A 1 165 ? -1.542 2.080 0.561 1.00 88.94 165 ASP A CA 1
ATOM 1294 C C . ASP A 1 165 ? -1.553 2.844 -0.781 1.00 88.94 165 ASP A C 1
ATOM 1296 O O . ASP A 1 165 ? -2.114 2.331 -1.755 1.00 88.94 165 ASP A O 1
ATOM 1300 N N . GLY A 1 166 ? -0.889 4.009 -0.854 1.00 81.81 166 GLY A N 1
ATOM 1301 C CA . GLY A 1 166 ? -0.721 4.838 -2.051 1.00 81.81 166 GLY A CA 1
ATOM 1302 C C . GLY A 1 166 ? -1.971 5.626 -2.464 1.00 81.81 166 GLY A C 1
ATOM 1303 O O . GLY A 1 166 ? -2.870 5.890 -1.657 1.00 81.81 166 GLY A O 1
ATOM 1304 N N . GLN A 1 167 ? -2.029 5.961 -3.759 1.00 69.19 167 GLN A N 1
ATOM 1305 C CA . GLN A 1 167 ? -3.127 6.594 -4.498 1.00 69.19 167 GLN A CA 1
ATOM 1306 C C . GLN A 1 167 ? -3.302 8.104 -4.277 1.00 69.19 167 GLN A C 1
ATOM 1308 O O . GLN A 1 167 ? -4.380 8.635 -4.543 1.00 69.19 167 GLN A O 1
ATOM 1313 N N . PHE A 1 168 ? -2.265 8.825 -3.837 1.00 61.75 168 PHE A N 1
ATOM 1314 C CA . PHE A 1 168 ? -2.367 10.200 -3.315 1.00 61.75 168 PHE A CA 1
ATOM 1315 C C . PHE A 1 168 ? -2.861 11.251 -4.308 1.00 61.75 168 PHE A C 1
ATOM 1317 O O . PHE A 1 168 ? -3.649 12.122 -3.941 1.00 61.75 168 PHE A O 1
ATOM 1324 N N . ARG A 1 169 ? -2.418 11.197 -5.568 1.00 51.66 169 ARG A N 1
ATOM 1325 C CA . ARG A 1 169 ? -2.746 12.239 -6.560 1.00 51.66 169 ARG A CA 1
ATOM 1326 C C . ARG A 1 169 ? -4.192 12.205 -7.039 1.00 51.66 169 ARG A C 1
ATOM 1328 O O . ARG A 1 169 ? -4.719 13.228 -7.466 1.00 51.66 169 ARG A O 1
ATOM 1335 N N . GLU A 1 170 ? -4.838 11.052 -6.930 1.00 52.25 170 GLU A N 1
ATOM 1336 C CA . GLU A 1 170 ? -6.264 10.893 -7.218 1.00 52.25 170 GLU A CA 1
ATOM 1337 C C . GLU A 1 170 ? -7.136 11.000 -5.957 1.00 52.25 170 GLU A C 1
ATOM 1339 O O . GLU A 1 170 ? -8.367 10.986 -6.052 1.00 52.25 170 GLU A O 1
ATOM 1344 N N . ASN A 1 171 ? -6.514 11.113 -4.776 1.00 55.88 171 ASN A N 1
ATOM 1345 C CA . ASN A 1 171 ? -7.143 10.913 -3.476 1.00 55.88 171 ASN A CA 1
ATOM 1346 C C . ASN A 1 171 ? -7.939 12.137 -3.007 1.00 55.88 171 ASN A C 1
ATOM 1348 O O . ASN A 1 171 ? -7.638 12.758 -1.992 1.00 55.88 171 ASN A O 1
ATOM 1352 N N . ARG A 1 172 ? -9.036 12.449 -3.705 1.00 60.28 172 ARG A N 1
ATOM 1353 C CA . ARG A 1 172 ? -10.119 13.269 -3.123 1.00 60.28 172 ARG A CA 1
ATOM 1354 C C . ARG A 1 172 ? -10.803 12.587 -1.929 1.00 60.28 172 ARG A C 1
ATOM 1356 O O . ARG A 1 172 ? -11.695 13.179 -1.333 1.00 60.28 172 ARG A O 1
ATOM 1363 N N . ASP A 1 173 ? -10.392 11.362 -1.621 1.00 73.19 173 ASP A N 1
ATOM 1364 C CA . ASP A 1 173 ? -10.982 10.485 -0.628 1.00 73.19 173 ASP A CA 1
ATOM 1365 C C . ASP A 1 173 ? -10.086 10.326 0.606 1.00 73.19 173 ASP A C 1
ATOM 1367 O O . ASP A 1 173 ? -10.409 9.512 1.457 1.00 73.19 173 ASP A O 1
ATOM 1371 N N . PHE A 1 174 ? -8.987 11.078 0.739 1.00 82.00 174 PHE A N 1
ATOM 1372 C CA . PHE A 1 174 ? -8.168 11.123 1.952 1.00 82.00 174 PHE A CA 1
ATOM 1373 C C . PHE A 1 174 ? -7.900 12.563 2.363 1.00 82.00 174 PHE A C 1
ATOM 1375 O O . PHE A 1 174 ? -7.501 13.403 1.554 1.00 82.00 174 PHE A O 1
ATOM 1382 N N . GLU A 1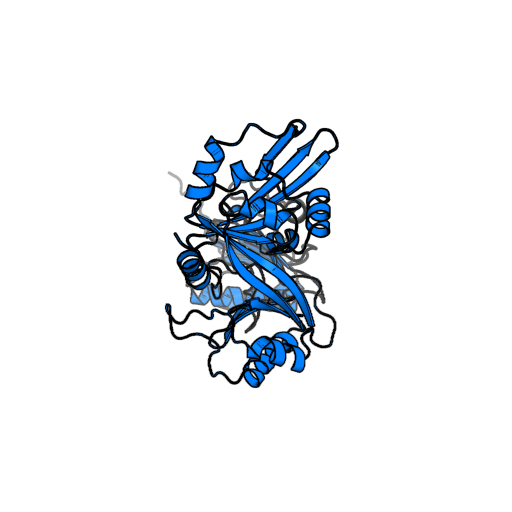 175 ? -8.071 12.827 3.649 1.00 82.00 175 GLU A N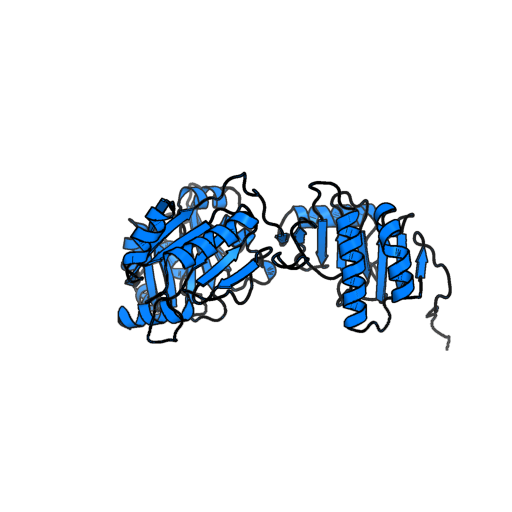 1
ATOM 1383 C CA . GLU A 1 175 ? -7.772 14.111 4.257 1.00 82.00 175 GLU A CA 1
ATOM 1384 C C . GLU A 1 175 ? -6.845 13.893 5.448 1.00 82.00 175 GLU A C 1
ATOM 1386 O O . GLU A 1 175 ? -7.120 13.061 6.310 1.00 82.00 175 GLU A O 1
ATOM 1391 N N . LEU A 1 176 ? -5.760 14.667 5.493 1.00 85.62 176 LEU A N 1
ATOM 1392 C CA . LEU A 1 176 ? -4.887 14.809 6.651 1.00 85.62 176 LEU A CA 1
ATOM 1393 C C . LEU A 1 176 ? -4.989 16.251 7.137 1.00 85.62 176 LEU A C 1
ATOM 1395 O O . LEU A 1 176 ? -4.779 17.193 6.367 1.00 85.62 176 LEU A O 1
ATOM 1399 N N . LEU A 1 177 ? -5.307 16.396 8.417 1.00 84.75 177 LEU A N 1
ATOM 1400 C CA . LEU A 1 177 ? -5.430 17.662 9.115 1.00 84.75 177 LEU A CA 1
ATOM 1401 C C . LEU A 1 177 ? -4.406 17.721 10.233 1.00 84.75 177 LEU A C 1
ATOM 1403 O O . LEU A 1 177 ? -4.263 16.768 11.001 1.00 84.75 177 LEU A O 1
ATOM 1407 N N . THR A 1 178 ? -3.749 18.866 10.362 1.00 87.25 178 THR A N 1
ATOM 1408 C CA . THR A 1 178 ? -2.841 19.158 11.470 1.00 87.25 178 THR A CA 1
ATOM 1409 C C . THR A 1 178 ? -3.337 20.355 12.267 1.00 87.25 178 THR A C 1
ATOM 1411 O O . THR A 1 178 ? -3.924 21.288 11.713 1.00 87.25 178 THR A O 1
ATOM 1414 N N . LEU A 1 179 ? -3.113 20.311 13.579 1.00 86.50 179 LEU A N 1
ATOM 1415 C CA . LEU A 1 179 ? -3.341 21.419 14.498 1.00 86.50 179 LEU A CA 1
ATOM 1416 C C . LEU A 1 179 ? -2.000 21.945 14.974 1.00 86.50 179 LEU A C 1
ATOM 1418 O O . LEU A 1 179 ? -1.169 21.179 15.468 1.00 86.50 179 LEU A O 1
ATOM 1422 N N . GLU A 1 180 ? -1.831 23.255 14.856 1.00 86.31 180 GLU A N 1
ATOM 1423 C CA . GLU A 1 180 ? -0.669 23.975 15.361 1.00 86.31 180 GLU A CA 1
ATOM 1424 C C . GLU A 1 180 ? -1.108 25.074 16.331 1.00 86.31 180 GLU A C 1
ATOM 1426 O O . GLU A 1 180 ? -2.070 25.808 16.063 1.00 86.31 180 GLU A O 1
ATOM 1431 N N . ASP A 1 181 ? -0.376 25.203 17.433 1.00 83.88 181 ASP A N 1
ATOM 1432 C CA . ASP A 1 181 ? -0.432 26.347 18.341 1.00 83.88 181 ASP A CA 1
ATOM 1433 C C . ASP A 1 181 ? 0.890 27.139 18.303 1.00 83.88 181 ASP A C 1
ATOM 1435 O O . ASP A 1 181 ? 1.759 26.893 17.462 1.00 83.88 181 ASP A O 1
ATOM 1439 N N . ASP A 1 182 ? 1.055 28.107 19.207 1.00 82.19 182 ASP A N 1
ATOM 1440 C CA . ASP A 1 182 ? 2.276 28.923 19.297 1.00 82.19 182 ASP A CA 1
ATOM 1441 C C . ASP A 1 182 ? 3.542 28.110 19.656 1.00 82.19 182 ASP A C 1
ATOM 1443 O O . ASP A 1 182 ? 4.659 28.620 19.543 1.00 82.19 182 ASP A O 1
ATOM 1447 N N . THR A 1 183 ? 3.391 26.856 20.097 1.00 83.56 183 THR A N 1
ATOM 1448 C CA . THR A 1 183 ? 4.477 25.946 20.492 1.00 83.56 183 THR A CA 1
ATOM 1449 C C . THR A 1 183 ? 4.828 24.915 19.419 1.00 83.56 183 THR A C 1
ATOM 1451 O O . THR A 1 183 ? 5.925 24.353 19.458 1.00 83.56 183 THR A O 1
ATOM 1454 N N . GLY A 1 184 ? 3.951 24.706 18.434 1.00 85.75 184 GLY A N 1
ATOM 1455 C CA . GLY A 1 184 ? 4.185 23.834 17.286 1.00 85.75 184 GLY A CA 1
ATOM 1456 C C . GLY A 1 184 ? 3.016 22.895 16.995 1.00 85.75 184 GLY A C 1
ATOM 1457 O O . GLY A 1 184 ? 1.860 23.203 17.276 1.00 85.75 184 GLY A O 1
ATOM 1458 N N . LEU A 1 185 ? 3.328 21.746 16.388 1.00 89.12 185 LEU A N 1
ATOM 1459 C CA . LEU A 1 185 ? 2.355 20.707 16.051 1.00 89.12 185 LEU A CA 1
ATOM 1460 C C . LEU A 1 185 ? 1.822 20.040 17.328 1.00 89.12 185 LEU A C 1
ATOM 1462 O O . LEU A 1 185 ? 2.576 19.399 18.058 1.00 89.12 185 LEU A O 1
ATOM 1466 N N . VAL A 1 186 ? 0.514 20.145 17.557 1.00 89.56 186 VAL A N 1
ATOM 1467 C CA . VAL A 1 186 ? -0.162 19.617 18.757 1.00 89.56 186 VAL A CA 1
ATOM 1468 C C . VAL A 1 186 ? -1.171 18.516 18.460 1.00 89.56 186 VAL A C 1
ATOM 1470 O O . VAL A 1 186 ? -1.578 17.803 19.374 1.00 89.56 186 VAL A O 1
ATOM 1473 N N . GLY A 1 187 ? -1.579 18.353 17.201 1.00 90.19 187 GLY A N 1
ATOM 1474 C CA . GLY A 1 187 ? -2.534 17.318 16.830 1.00 90.19 187 GLY A CA 1
ATOM 1475 C C . GLY A 1 187 ? -2.493 16.958 15.354 1.00 90.19 187 GLY A C 1
ATOM 1476 O O . GLY A 1 187 ? -2.209 17.804 14.506 1.00 90.19 187 GLY A O 1
ATOM 1477 N N . ALA A 1 188 ? -2.850 15.716 15.042 1.00 91.31 188 ALA A N 1
ATOM 1478 C CA . ALA A 1 188 ? -3.161 15.276 13.691 1.00 91.31 188 ALA A CA 1
ATOM 1479 C C . ALA A 1 188 ? -4.441 14.424 13.665 1.00 91.31 188 ALA A C 1
ATOM 1481 O O . ALA A 1 188 ? -4.762 13.708 14.617 1.00 91.31 188 ALA A O 1
ATOM 1482 N N . CYS A 1 189 ? -5.175 14.503 12.561 1.00 90.31 189 CYS A N 1
ATOM 1483 C CA . CYS A 1 189 ? -6.345 13.682 12.280 1.00 90.31 189 CYS A CA 1
ATOM 1484 C C . CYS A 1 189 ? -6.339 13.325 10.801 1.00 90.31 189 CYS A C 1
ATOM 1486 O O . CYS A 1 189 ? -6.136 14.202 9.961 1.00 90.31 189 CYS A O 1
ATOM 1488 N N . TRP A 1 190 ? -6.560 12.055 10.478 1.00 90.00 190 TRP A N 1
ATOM 1489 C CA . TRP A 1 190 ? -6.727 11.630 9.096 1.00 90.00 190 TRP A CA 1
ATOM 1490 C C . TRP A 1 190 ? -7.985 10.804 8.921 1.00 90.00 190 TRP A C 1
ATOM 1492 O O . TRP A 1 190 ? -8.324 9.950 9.747 1.00 90.00 190 TRP A O 1
ATOM 1502 N N . ALA A 1 191 ? -8.675 11.061 7.821 1.00 88.56 191 ALA A N 1
ATOM 1503 C CA . ALA A 1 191 ? -9.917 10.404 7.474 1.00 88.56 191 ALA A CA 1
ATOM 1504 C C . ALA A 1 191 ? -9.925 10.034 5.996 1.00 88.56 191 ALA A C 1
ATOM 1506 O O . ALA A 1 191 ? -9.274 10.675 5.172 1.00 88.56 191 ALA A O 1
ATOM 1507 N N . GLU A 1 192 ? -10.679 8.992 5.672 1.00 85.50 192 GLU A N 1
ATOM 1508 C CA . GLU A 1 192 ? -10.845 8.529 4.305 1.00 85.50 192 GLU A CA 1
ATOM 1509 C C . GLU A 1 192 ? -12.311 8.280 3.954 1.00 85.50 192 GLU A C 1
ATOM 1511 O O . GLU A 1 192 ? -13.087 7.765 4.763 1.00 85.50 192 GLU A O 1
ATOM 1516 N N . TYR A 1 193 ? -12.695 8.623 2.729 1.00 85.56 193 TYR A N 1
ATOM 1517 C CA . TYR A 1 193 ? -13.944 8.173 2.146 1.00 85.56 193 TYR A CA 1
ATOM 1518 C C . TYR A 1 193 ? -13.781 6.730 1.666 1.00 85.56 193 TYR A C 1
ATOM 1520 O O . TYR A 1 193 ? -12.955 6.418 0.806 1.00 85.56 193 TYR A O 1
ATOM 1528 N N . LEU A 1 194 ? -14.589 5.831 2.225 1.00 86.38 194 LEU A N 1
ATOM 1529 C CA . LEU A 1 194 ? -14.542 4.419 1.879 1.00 86.38 194 LEU A CA 1
ATOM 1530 C C . LEU A 1 194 ? -15.362 4.192 0.608 1.00 86.38 194 LEU A C 1
ATOM 1532 O O . LEU A 1 194 ? -16.580 3.995 0.662 1.00 86.38 194 LEU A O 1
ATOM 1536 N N . GLN A 1 195 ? -14.689 4.247 -0.545 1.00 82.94 195 GLN A N 1
ATOM 1537 C CA . GLN A 1 195 ? -15.326 4.096 -1.854 1.00 82.94 195 GLN A CA 1
ATOM 1538 C C . GLN A 1 195 ? -16.212 2.843 -1.920 1.00 82.94 195 GLN A C 1
ATOM 1540 O O . GLN A 1 195 ? -15.815 1.753 -1.511 1.00 82.94 195 GLN A O 1
ATOM 1545 N N . GLY A 1 196 ? -17.411 2.996 -2.488 1.00 84.19 196 GLY A N 1
ATOM 1546 C CA . GLY A 1 196 ? -18.401 1.918 -2.566 1.00 84.19 196 GLY A CA 1
ATOM 1547 C C . GLY A 1 196 ? -19.270 1.776 -1.314 1.00 84.19 196 GLY A C 1
ATOM 1548 O O . GLY A 1 196 ? -20.129 0.897 -1.280 1.00 84.19 196 GLY A O 1
ATOM 1549 N N . THR A 1 197 ? -19.090 2.647 -0.319 1.00 88.81 197 THR A N 1
ATOM 1550 C CA . THR A 1 197 ? -19.897 2.685 0.904 1.00 88.81 197 THR A CA 1
ATOM 1551 C C . THR A 1 197 ? -20.479 4.079 1.149 1.00 88.81 197 THR A C 1
ATOM 1553 O O . THR A 1 197 ? -20.118 5.072 0.510 1.00 88.81 197 THR A O 1
ATOM 1556 N N . GLU A 1 198 ? -21.384 4.161 2.115 1.00 91.81 198 GLU A N 1
ATOM 1557 C CA . GLU A 1 198 ? -21.907 5.412 2.651 1.00 91.81 198 GLU A CA 1
ATOM 1558 C C . GLU A 1 198 ? -21.025 5.994 3.780 1.00 91.81 198 GLU A C 1
ATOM 1560 O O . GLU A 1 198 ? -21.436 6.959 4.429 1.00 91.81 198 GLU A O 1
ATOM 1565 N N . PHE A 1 199 ? -19.842 5.424 4.045 1.00 91.62 199 PHE A N 1
ATOM 1566 C CA . PHE A 1 199 ? -19.002 5.774 5.189 1.00 91.62 199 PHE A CA 1
ATOM 1567 C C . PHE A 1 199 ? -17.800 6.650 4.826 1.00 91.62 199 PHE A C 1
ATOM 1569 O O . PHE A 1 199 ? -17.049 6.382 3.888 1.00 91.62 199 PHE A O 1
ATOM 1576 N N . VAL A 1 200 ? -17.559 7.636 5.683 1.00 90.19 200 VAL A N 1
ATOM 1577 C CA . VAL A 1 200 ? -16.231 8.202 5.933 1.00 90.19 200 VAL A CA 1
ATOM 1578 C C . VAL A 1 200 ? -15.659 7.501 7.165 1.00 90.19 200 VAL A C 1
ATOM 1580 O O . VAL A 1 200 ? -16.384 7.256 8.127 1.00 90.19 200 VAL A O 1
ATOM 1583 N N . ALA A 1 201 ? -14.377 7.160 7.175 1.00 91.25 201 ALA A N 1
ATOM 1584 C CA . ALA A 1 201 ? -13.731 6.554 8.331 1.00 91.25 201 ALA A CA 1
ATOM 1585 C C . ALA A 1 201 ? -12.559 7.402 8.809 1.00 91.25 201 ALA A C 1
ATOM 1587 O O . ALA A 1 201 ? -11.655 7.715 8.041 1.00 91.25 201 ALA A O 1
ATOM 1588 N N . ILE A 1 202 ? -12.551 7.720 10.100 1.00 92.44 202 ILE A N 1
ATOM 1589 C CA . ILE A 1 202 ? -11.386 8.283 10.773 1.00 92.44 202 ILE A CA 1
ATOM 1590 C C . ILE A 1 202 ? -10.345 7.166 10.855 1.00 92.44 202 ILE A C 1
ATOM 1592 O O . ILE A 1 202 ? -10.553 6.148 11.523 1.00 92.44 202 ILE A O 1
ATOM 1596 N N . GLY A 1 203 ? -9.243 7.334 10.126 1.00 91.31 203 GLY A N 1
ATOM 1597 C CA . GLY A 1 203 ? -8.104 6.427 10.169 1.00 91.31 203 GLY A CA 1
ATOM 1598 C C . GLY A 1 203 ? -7.393 6.518 11.516 1.00 91.31 203 GLY A C 1
ATOM 1599 O O . GLY A 1 203 ? -7.088 5.484 12.106 1.00 91.31 203 GLY A O 1
ATOM 1600 N N . GLY A 1 204 ? -7.234 7.732 12.045 1.00 92.06 204 GLY A N 1
ATOM 1601 C CA . GLY A 1 204 ? -6.713 7.986 13.384 1.00 92.06 204 GLY A CA 1
ATOM 1602 C C . GLY A 1 204 ? -6.776 9.459 13.772 1.00 92.06 204 GLY A C 1
ATOM 1603 O O . GLY A 1 204 ? -6.959 10.336 12.926 1.00 92.06 204 GLY A O 1
ATOM 1604 N N . MET A 1 205 ? -6.665 9.713 15.075 1.00 91.75 205 MET A N 1
ATOM 1605 C CA . MET A 1 205 ? -6.686 11.055 15.653 1.00 91.75 205 MET A CA 1
ATOM 1606 C C . MET A 1 205 ? -5.813 11.071 16.907 1.00 91.75 205 MET A C 1
ATOM 1608 O O . MET A 1 205 ? -6.010 10.258 17.807 1.00 91.75 205 MET A O 1
ATOM 1612 N N . THR A 1 206 ? -4.841 11.981 16.976 1.00 91.50 206 THR A N 1
ATOM 1613 C CA . THR A 1 206 ? -3.775 11.938 17.996 1.00 91.50 206 THR A CA 1
ATOM 1614 C C . THR A 1 206 ? -4.199 12.457 19.378 1.00 91.50 206 THR A C 1
ATOM 1616 O O . THR A 1 206 ? -3.375 12.544 20.284 1.00 91.50 206 THR A O 1
ATOM 1619 N N . GLY A 1 207 ? -5.480 12.794 19.558 1.00 85.00 207 GLY A N 1
ATOM 1620 C CA . GLY A 1 207 ? -6.055 13.261 20.819 1.00 85.00 207 GLY A CA 1
ATOM 1621 C C . GLY A 1 207 ? -7.499 13.757 20.666 1.00 85.00 207 GLY A C 1
ATOM 1622 O O . GLY A 1 207 ? -7.981 13.918 19.543 1.00 85.00 207 GLY A O 1
ATOM 1623 N N . PRO A 1 208 ? -8.222 14.016 21.771 1.00 85.44 208 PRO A N 1
ATOM 1624 C CA . PRO A 1 208 ? -9.596 14.521 21.751 1.00 85.44 208 PRO A CA 1
ATOM 1625 C C . PRO A 1 208 ? -9.639 16.025 21.426 1.00 85.44 208 PRO A C 1
ATOM 1627 O O . PRO A 1 208 ? -10.096 16.829 22.235 1.00 85.44 208 PRO A O 1
ATOM 1630 N N . HIS A 1 209 ? -9.133 16.426 20.260 1.00 84.06 209 HIS A N 1
ATOM 1631 C CA . HIS A 1 209 ? -9.129 17.832 19.862 1.00 84.06 209 HIS A CA 1
ATOM 1632 C C . HIS A 1 209 ? -10.486 18.203 19.242 1.00 84.06 209 HIS A C 1
ATOM 1634 O O . HIS A 1 209 ? -10.802 17.728 18.144 1.00 84.06 209 HIS A O 1
ATOM 1640 N N . PRO A 1 210 ? -11.301 19.053 19.898 1.00 76.38 210 PRO A N 1
ATOM 1641 C CA . PRO A 1 210 ? -12.596 19.468 19.355 1.00 76.38 210 PRO A CA 1
ATOM 1642 C C . PRO A 1 210 ? -12.440 20.239 18.036 1.00 76.38 210 PRO A C 1
ATOM 1644 O O . PRO A 1 210 ? -13.336 20.212 17.198 1.00 76.38 210 PRO A O 1
ATOM 1647 N N . ASP A 1 211 ? -11.276 20.853 17.813 1.00 78.38 211 ASP A N 1
ATOM 1648 C CA . ASP A 1 211 ? -10.929 21.603 16.605 1.00 78.38 211 ASP A CA 1
ATOM 1649 C C . ASP A 1 211 ? -10.932 20.756 15.318 1.00 78.38 211 ASP A C 1
ATOM 1651 O O . ASP A 1 211 ? -11.019 21.315 14.224 1.00 78.38 211 ASP A O 1
ATOM 1655 N N . PHE A 1 212 ? -10.904 19.420 15.415 1.00 80.94 212 PHE A N 1
ATOM 1656 C CA . PHE A 1 212 ? -11.076 18.541 14.254 1.00 80.94 212 PHE A CA 1
ATOM 1657 C C . PHE A 1 212 ? -12.544 18.328 13.855 1.00 80.94 212 PHE A C 1
ATOM 1659 O O . PHE A 1 212 ? -12.818 18.034 12.690 1.00 80.94 212 PHE A O 1
ATOM 1666 N N . GLN A 1 213 ? -13.505 18.518 14.768 1.00 69.50 213 GLN A N 1
ATOM 1667 C CA . GLN A 1 213 ? -14.931 18.274 14.500 1.00 69.50 213 GLN A CA 1
ATOM 1668 C C . GLN A 1 213 ? -15.488 19.037 13.283 1.00 69.50 213 GLN A C 1
ATOM 1670 O O . GLN A 1 213 ? -16.236 18.425 12.516 1.00 69.50 213 GLN A O 1
ATOM 1675 N N . PRO A 1 214 ? -15.123 20.317 13.032 1.00 61.78 214 PRO A N 1
ATOM 1676 C CA . PRO A 1 214 ? -15.616 21.075 11.883 1.00 61.78 214 PRO A CA 1
ATOM 1677 C C . PRO A 1 214 ? -15.277 20.480 10.513 1.00 61.78 214 PRO A C 1
ATOM 1679 O O . PRO A 1 214 ? -15.914 20.791 9.506 1.00 61.78 214 PRO A O 1
ATOM 1682 N N . PHE A 1 215 ? -14.237 19.656 10.452 1.00 63.53 215 PHE A N 1
ATOM 1683 C CA . PHE A 1 215 ? -13.740 19.103 9.201 1.00 63.53 215 PHE A CA 1
ATOM 1684 C C . PHE A 1 215 ? -14.285 17.699 8.940 1.00 63.53 215 PHE A C 1
ATOM 1686 O O . PHE A 1 215 ? -14.522 17.353 7.786 1.00 63.53 215 PHE A O 1
ATOM 1693 N N . LEU A 1 216 ? -14.626 16.950 9.997 1.00 63.56 216 LEU A N 1
ATOM 1694 C CA . LEU A 1 216 ? -15.202 15.604 9.902 1.00 63.56 216 LEU A CA 1
ATOM 1695 C C . LEU A 1 216 ? -16.521 15.535 9.102 1.00 63.56 216 LEU A C 1
ATOM 1697 O O . LEU A 1 216 ? -16.871 14.462 8.619 1.00 63.56 216 LEU A O 1
ATOM 1701 N N . TYR A 1 217 ? -17.251 16.647 8.929 1.00 61.03 217 TYR A N 1
ATOM 1702 C CA . TYR A 1 217 ? -18.513 16.679 8.173 1.00 61.03 217 TYR A CA 1
ATOM 1703 C C . TYR A 1 217 ? -18.422 17.279 6.761 1.00 61.03 217 TYR A C 1
ATOM 1705 O O . TYR A 1 217 ? -19.424 17.281 6.047 1.00 61.03 217 TYR A O 1
ATOM 1713 N N . ARG A 1 218 ? -17.255 17.776 6.317 1.00 59.62 218 ARG A N 1
ATOM 1714 C CA . ARG A 1 218 ? -17.075 18.206 4.910 1.00 59.62 218 ARG A CA 1
ATOM 1715 C C . ARG A 1 218 ? -17.082 17.027 3.929 1.00 59.62 218 ARG A C 1
ATOM 1717 O O . ARG A 1 218 ? -17.140 17.234 2.717 1.00 59.62 218 ARG A O 1
ATOM 1724 N N . GLY A 1 219 ? -17.034 15.809 4.466 1.00 58.16 219 GLY A N 1
ATOM 1725 C CA . GLY A 1 219 ? -16.983 14.564 3.724 1.00 58.16 219 GLY A CA 1
ATOM 1726 C C . GLY A 1 219 ? -18.239 14.262 2.908 1.00 58.16 219 GLY A C 1
ATOM 1727 O O . GLY A 1 219 ? -19.357 14.689 3.199 1.00 58.16 219 GLY A O 1
ATOM 1728 N N . ARG A 1 220 ? -18.032 13.462 1.866 1.00 68.12 220 ARG A N 1
ATOM 1729 C CA . ARG A 1 220 ? -19.087 12.834 1.071 1.00 68.12 220 ARG A CA 1
ATOM 1730 C C . ARG A 1 220 ? -19.470 11.541 1.787 1.00 68.12 220 ARG A C 1
ATOM 1732 O O . ARG A 1 220 ? -18.617 10.690 1.981 1.00 68.12 220 ARG A O 1
ATOM 1739 N N . GLY A 1 221 ? -20.714 11.391 2.224 1.00 80.25 221 GLY A N 1
ATOM 1740 C CA . GLY A 1 221 ? -21.156 10.178 2.914 1.00 80.25 221 GLY A CA 1
ATOM 1741 C C . GLY A 1 221 ? -22.429 10.395 3.719 1.00 80.25 221 GLY A C 1
ATOM 1742 O O . GLY A 1 221 ? -22.934 11.512 3.826 1.00 80.25 221 GLY A O 1
ATOM 1743 N N . ARG A 1 222 ? -22.938 9.316 4.311 1.00 90.38 222 ARG A N 1
ATOM 1744 C CA . ARG A 1 222 ? -24.074 9.335 5.243 1.00 90.38 222 ARG A CA 1
ATOM 1745 C C . ARG A 1 222 ? -23.641 9.069 6.679 1.00 90.38 222 ARG A C 1
ATOM 1747 O O . ARG A 1 222 ? -24.245 9.607 7.609 1.00 90.38 222 ARG A O 1
ATOM 1754 N N . PHE A 1 223 ? -22.602 8.259 6.851 1.00 92.81 223 PHE A N 1
ATOM 1755 C CA . PHE A 1 223 ? -22.094 7.826 8.143 1.00 92.81 223 PHE A CA 1
ATOM 1756 C C . PHE A 1 223 ? -20.624 8.189 8.300 1.00 92.81 223 PHE A C 1
ATOM 1758 O O . PHE A 1 223 ? -19.883 8.261 7.319 1.00 92.81 223 PHE A O 1
ATOM 1765 N N . ILE A 1 224 ? -20.202 8.374 9.546 1.00 92.50 224 ILE A N 1
ATOM 1766 C CA . ILE A 1 224 ? -18.793 8.450 9.909 1.00 92.50 224 ILE A CA 1
ATOM 1767 C C . ILE A 1 224 ? -18.458 7.381 10.946 1.00 92.50 224 ILE A C 1
ATOM 1769 O O . ILE A 1 224 ? -19.231 7.139 11.874 1.00 92.50 224 ILE A O 1
ATOM 1773 N N . LEU A 1 225 ? -17.315 6.730 10.753 1.00 94.25 225 LEU A N 1
ATOM 1774 C CA . LEU A 1 225 ? -16.797 5.632 11.561 1.00 94.25 225 LEU A CA 1
ATOM 1775 C C . LEU A 1 225 ? -15.512 6.057 12.278 1.00 94.25 225 LEU A C 1
ATOM 1777 O O . LEU A 1 225 ? -14.637 6.666 11.666 1.00 94.25 225 LEU A O 1
ATOM 1781 N N . ALA A 1 226 ? -15.356 5.650 13.534 1.00 94.44 226 ALA A N 1
ATOM 1782 C CA . ALA A 1 226 ? -14.098 5.718 14.271 1.00 94.44 226 ALA A CA 1
ATOM 1783 C C . ALA A 1 226 ? -13.885 4.455 15.126 1.00 94.44 226 ALA A C 1
ATOM 1785 O O . ALA A 1 226 ? -14.848 3.840 15.582 1.00 94.44 226 ALA A O 1
ATOM 1786 N N . GLU A 1 227 ? -12.624 4.083 15.366 1.00 95.31 227 GLU A N 1
ATOM 1787 C CA . GLU A 1 227 ? -12.240 3.082 16.374 1.00 95.31 227 GLU A CA 1
ATOM 1788 C C . GLU A 1 227 ? -11.411 3.779 17.458 1.00 95.31 227 GLU A C 1
ATOM 1790 O O . GLU A 1 227 ? -10.288 4.210 17.185 1.00 95.31 227 GLU A O 1
ATOM 1795 N N . ALA A 1 228 ? -11.943 3.890 18.675 1.00 93.94 228 ALA A N 1
ATOM 1796 C CA . ALA A 1 228 ? -11.306 4.647 19.753 1.00 93.94 228 ALA A CA 1
ATOM 1797 C C . ALA A 1 228 ? -11.530 4.021 21.134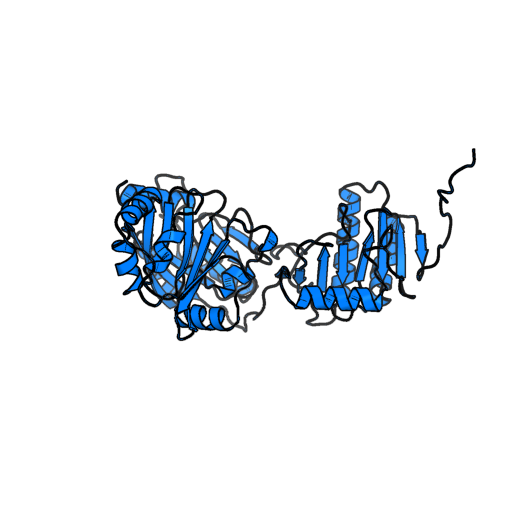 1.00 93.94 228 ALA A C 1
ATOM 1799 O O . ALA A 1 228 ? -12.486 3.281 21.361 1.00 93.94 228 ALA A O 1
ATOM 1800 N N . ASP A 1 229 ? -10.663 4.374 22.075 1.00 92.81 229 ASP A N 1
ATOM 1801 C CA . ASP A 1 229 ? -10.789 4.079 23.497 1.00 92.81 229 ASP A CA 1
ATOM 1802 C C . ASP A 1 229 ? -10.515 5.346 24.336 1.00 92.81 229 ASP A C 1
ATOM 1804 O O . ASP A 1 229 ? -10.333 6.451 23.808 1.00 92.81 229 ASP A O 1
ATOM 1808 N N . GLY A 1 230 ? -10.580 5.204 25.663 1.00 92.06 230 GLY A N 1
ATOM 1809 C CA . GLY A 1 230 ? -10.135 6.231 26.604 1.00 92.06 230 GLY A CA 1
ATOM 1810 C C . GLY A 1 230 ? -10.763 7.625 26.399 1.00 92.06 230 GLY A C 1
ATOM 1811 O O . GLY A 1 230 ? -11.956 7.741 26.103 1.00 92.06 230 GLY A O 1
ATOM 1812 N N . PRO A 1 231 ? -9.982 8.711 26.579 1.00 91.25 231 PRO A N 1
ATOM 1813 C CA . PRO A 1 231 ? -10.467 10.085 26.417 1.00 91.25 231 PRO A CA 1
ATOM 1814 C C . PRO A 1 231 ? -10.988 10.406 25.012 1.00 91.25 231 PRO A C 1
ATOM 1816 O O . PRO A 1 231 ? -11.924 11.194 24.870 1.00 91.25 231 PRO A O 1
ATOM 1819 N N . LEU A 1 232 ? -10.403 9.791 23.979 1.00 90.56 232 LEU A N 1
ATOM 1820 C CA . LEU A 1 232 ? -10.805 9.993 22.591 1.00 90.56 232 LEU A CA 1
ATOM 1821 C C . LEU A 1 232 ? -12.219 9.456 22.341 1.00 90.56 232 LEU A C 1
ATOM 1823 O O . LEU A 1 232 ? -13.049 10.163 21.768 1.00 90.56 232 LEU A O 1
ATOM 1827 N N . LYS A 1 233 ? -12.518 8.246 22.833 1.00 92.81 233 LYS A N 1
ATOM 1828 C CA . LYS A 1 233 ? -13.870 7.677 22.789 1.00 92.81 233 LYS A CA 1
ATOM 1829 C C . LYS A 1 233 ? -14.884 8.623 23.438 1.00 92.81 233 LYS A C 1
ATOM 1831 O O . LYS A 1 233 ? -15.876 8.974 22.804 1.00 92.81 233 LYS A O 1
ATOM 1836 N N . THR A 1 234 ? -14.608 9.078 24.663 1.00 91.75 234 THR A N 1
ATOM 1837 C CA . THR A 1 234 ? -15.500 9.983 25.408 1.00 91.75 234 THR A CA 1
ATOM 1838 C C . THR A 1 234 ? -15.800 11.264 24.624 1.00 91.75 234 THR A C 1
ATOM 1840 O O . THR A 1 234 ? -16.948 11.703 24.564 1.00 91.75 234 THR A O 1
ATOM 1843 N N . ALA A 1 235 ? -14.786 11.861 23.990 1.00 88.12 235 ALA A N 1
ATOM 1844 C CA . ALA A 1 235 ? -14.958 13.078 23.197 1.00 88.12 235 ALA A CA 1
ATOM 1845 C C . ALA A 1 235 ? -15.807 12.846 21.933 1.00 88.12 235 ALA A C 1
ATOM 1847 O O . ALA A 1 235 ? -16.639 13.681 21.569 1.00 88.12 235 ALA A O 1
ATOM 1848 N N . LEU A 1 236 ? -15.643 11.697 21.274 1.00 88.94 236 LEU A N 1
ATOM 1849 C CA . LEU A 1 236 ? -16.449 11.329 20.110 1.00 88.94 236 LEU A CA 1
ATOM 1850 C C . LEU A 1 236 ? -17.915 11.072 20.496 1.00 88.94 236 LEU A C 1
ATOM 1852 O O . LEU A 1 236 ? -18.815 11.544 19.805 1.00 88.94 236 LEU A O 1
ATOM 1856 N N . GLU A 1 237 ? -18.192 10.414 21.625 1.00 90.88 237 GLU A N 1
ATOM 1857 C CA . GLU A 1 237 ? -19.567 10.191 22.112 1.00 90.88 237 GLU A CA 1
ATOM 1858 C C . GLU A 1 237 ? -20.307 11.502 22.428 1.00 90.88 237 GLU A C 1
ATOM 1860 O O . GLU A 1 237 ? -21.505 11.635 22.152 1.00 90.88 237 GLU A O 1
ATOM 1865 N N . GLN A 1 238 ? -19.582 12.506 22.935 1.00 87.12 238 GLN A N 1
ATOM 1866 C CA . GLN A 1 238 ? -20.090 13.873 23.114 1.00 87.12 238 GLN A CA 1
ATOM 1867 C C . GLN A 1 238 ? -20.394 14.572 21.777 1.00 87.12 238 GLN A C 1
ATOM 1869 O O . GLN A 1 238 ? -21.171 15.523 21.741 1.00 87.12 238 GLN A O 1
ATOM 1874 N N . SER A 1 239 ? -19.838 14.062 20.677 1.00 83.69 239 SER A N 1
ATOM 1875 C CA . SER A 1 239 ? -19.957 14.584 19.310 1.00 83.69 239 SER A CA 1
ATOM 1876 C C . SER A 1 239 ? -20.918 13.747 18.457 1.00 83.69 239 SER A C 1
ATOM 1878 O O . SER A 1 239 ? -20.669 13.503 17.282 1.00 83.69 239 SER A O 1
ATOM 1880 N N . ALA A 1 240 ? -22.007 13.268 19.066 1.00 88.69 240 ALA A N 1
ATOM 1881 C CA . ALA A 1 240 ? -23.063 12.457 18.448 1.00 88.69 240 ALA A CA 1
ATOM 1882 C C . ALA A 1 240 ? -22.684 11.024 18.019 1.00 88.69 240 ALA A C 1
ATOM 1884 O O . ALA A 1 240 ? -23.576 10.280 17.600 1.00 88.69 240 ALA A O 1
ATOM 1885 N N . PHE A 1 241 ? -21.433 10.579 18.186 1.00 92.00 241 PHE A N 1
ATOM 1886 C CA . PHE A 1 241 ? -21.093 9.172 17.964 1.00 92.00 241 PHE A CA 1
ATOM 1887 C C . PHE A 1 241 ? -21.801 8.256 18.963 1.00 92.00 241 PHE A C 1
ATOM 1889 O O . PHE A 1 241 ? -22.109 8.626 20.103 1.00 92.00 241 PHE A O 1
ATOM 1896 N N . ARG A 1 242 ? -22.085 7.038 18.507 1.00 96.06 242 ARG A N 1
ATOM 1897 C CA . ARG A 1 242 ? -22.662 5.957 19.302 1.00 96.06 242 ARG A CA 1
ATOM 1898 C C . ARG A 1 242 ? -21.772 4.733 19.191 1.00 96.06 242 ARG A C 1
ATOM 1900 O O . ARG A 1 242 ? -21.385 4.353 18.087 1.00 96.06 242 ARG A O 1
ATOM 1907 N N . GLU A 1 243 ? -21.471 4.115 20.326 1.00 97.62 243 GLU A N 1
ATOM 1908 C CA . GLU A 1 243 ? -20.847 2.796 20.347 1.00 97.62 243 GLU A CA 1
ATOM 1909 C C . GLU A 1 243 ? -21.835 1.760 19.818 1.00 97.62 243 GLU A C 1
ATOM 1911 O O . GLU A 1 243 ? -22.911 1.564 20.385 1.00 97.62 243 GLU A O 1
ATOM 1916 N N . VAL A 1 244 ? -21.469 1.123 18.706 1.00 96.88 244 VAL A N 1
ATOM 1917 C CA . VAL A 1 244 ? -22.272 0.059 18.088 1.00 96.88 244 VAL A CA 1
ATOM 1918 C C . VAL A 1 244 ? -21.770 -1.330 18.474 1.00 96.88 244 VAL A C 1
ATOM 1920 O O . VAL A 1 244 ? -22.546 -2.280 18.477 1.00 96.88 244 VAL A O 1
ATOM 1923 N N . THR A 1 245 ? -20.482 -1.458 18.812 1.00 95.88 245 THR A N 1
ATOM 1924 C CA . THR A 1 245 ? -19.842 -2.675 19.334 1.00 95.88 245 THR A CA 1
ATOM 1925 C C . THR A 1 245 ? -18.410 -2.360 19.798 1.00 95.88 245 THR A C 1
ATOM 1927 O O . THR A 1 245 ? -17.948 -1.230 19.639 1.00 95.88 245 THR A O 1
ATOM 1930 N N . THR A 1 246 ? -17.678 -3.348 20.317 1.00 96.25 246 THR A N 1
ATOM 1931 C CA . THR A 1 246 ? -16.221 -3.267 20.504 1.00 96.25 246 THR A CA 1
ATOM 1932 C C . THR A 1 246 ? -15.505 -4.218 19.552 1.00 96.25 246 THR A C 1
ATOM 1934 O O . THR A 1 246 ? -16.090 -5.190 19.072 1.00 96.25 246 THR A O 1
ATOM 1937 N N . VAL A 1 247 ? -14.243 -3.923 19.255 1.00 95.50 247 VAL A N 1
ATOM 1938 C CA . VAL A 1 247 ? -13.359 -4.739 18.422 1.00 95.50 247 VAL A CA 1
ATOM 1939 C C . VAL A 1 247 ? -12.025 -4.935 19.124 1.00 95.50 247 VAL A C 1
ATOM 1941 O O . VAL A 1 247 ? -11.426 -3.978 19.614 1.00 95.50 247 VAL A O 1
ATOM 1944 N N . ARG A 1 248 ? -11.553 -6.181 19.152 1.00 95.69 248 ARG A N 1
ATOM 1945 C CA . ARG A 1 248 ? -10.254 -6.580 19.688 1.00 95.69 248 ARG A CA 1
ATOM 1946 C C . ARG A 1 248 ? -9.392 -7.183 18.586 1.00 95.69 248 ARG A C 1
ATOM 1948 O O . ARG A 1 248 ? -9.870 -7.986 17.785 1.00 95.69 248 ARG A O 1
ATOM 1955 N N . SER A 1 249 ? -8.118 -6.810 18.566 1.00 96.00 249 SER A N 1
ATOM 1956 C CA . SER A 1 249 ? -7.130 -7.412 17.667 1.00 96.00 249 SER A CA 1
ATOM 1957 C C . SER A 1 249 ? -6.536 -8.689 18.258 1.00 96.00 249 SER A C 1
ATOM 1959 O O . SER A 1 249 ? -6.286 -8.780 19.460 1.00 96.00 249 SER A O 1
ATOM 1961 N N . TYR A 1 250 ? -6.279 -9.672 17.401 1.00 97.88 250 TYR A N 1
ATOM 1962 C CA . TYR A 1 250 ? -5.540 -10.891 17.713 1.00 97.88 250 TYR A CA 1
ATOM 1963 C C . TYR A 1 250 ? -4.385 -11.019 16.741 1.00 97.88 250 TYR A C 1
ATOM 1965 O O . TYR A 1 250 ? -4.577 -10.940 15.532 1.00 97.88 250 TYR A O 1
ATOM 1973 N N . HIS A 1 251 ? -3.191 -11.246 17.266 1.00 98.31 251 HIS A N 1
ATOM 1974 C CA . HIS A 1 251 ? -1.961 -11.231 16.491 1.00 98.31 251 HIS A CA 1
ATOM 1975 C C . HIS A 1 251 ? -1.346 -12.616 16.457 1.00 98.31 251 HIS A C 1
ATOM 1977 O O . HIS A 1 251 ? -1.232 -13.279 17.487 1.00 98.31 251 HIS A O 1
ATOM 1983 N N . TRP A 1 252 ? -0.912 -13.043 15.280 1.00 98.56 252 TRP A N 1
ATOM 1984 C CA . TRP A 1 252 ? -0.128 -14.260 15.115 1.00 98.56 252 TRP A CA 1
ATOM 1985 C C . TRP A 1 252 ? 1.019 -14.008 14.148 1.00 98.56 252 TRP A C 1
ATOM 1987 O O . TRP A 1 252 ? 0.837 -13.369 13.114 1.00 98.56 252 TRP A O 1
ATOM 1997 N N . ALA A 1 253 ? 2.199 -14.525 14.476 1.00 97.88 253 ALA A N 1
ATOM 1998 C CA . ALA A 1 253 ? 3.377 -14.413 13.632 1.00 97.88 253 ALA A CA 1
ATOM 1999 C C . ALA A 1 253 ? 3.869 -15.810 13.227 1.00 97.88 253 ALA A C 1
ATOM 2001 O O . ALA A 1 253 ? 4.108 -16.647 14.105 1.00 97.88 253 ALA A O 1
ATOM 2002 N N . PRO A 1 254 ? 4.052 -16.082 11.923 1.00 97.12 254 PRO A N 1
ATOM 2003 C CA . PRO A 1 254 ? 4.712 -17.298 11.478 1.00 97.12 254 PRO A CA 1
ATOM 2004 C C . PRO A 1 254 ? 6.205 -17.276 11.851 1.00 97.12 254 PRO A C 1
ATOM 2006 O O . PRO A 1 254 ? 6.786 -16.207 12.046 1.00 97.12 254 PRO A O 1
ATOM 2009 N N . PRO A 1 255 ? 6.870 -18.442 11.912 1.00 94.25 255 PRO A N 1
ATOM 2010 C CA . PRO A 1 255 ? 8.311 -18.493 12.120 1.00 94.25 255 PRO A CA 1
ATOM 2011 C C . PRO A 1 255 ? 9.077 -17.847 10.954 1.00 94.25 255 PRO A C 1
ATOM 2013 O O . PRO A 1 255 ? 8.718 -17.994 9.783 1.00 94.25 255 PRO A O 1
ATOM 2016 N N . GLY A 1 256 ? 10.199 -17.206 11.283 1.00 93.25 256 GLY A N 1
ATOM 2017 C CA . GLY A 1 256 ? 11.062 -16.506 10.332 1.00 93.25 256 GLY A CA 1
ATOM 2018 C C . GLY A 1 256 ? 10.924 -14.987 10.413 1.00 93.25 256 GLY A C 1
ATOM 2019 O O . GLY A 1 256 ? 10.091 -14.454 11.137 1.00 93.25 256 GLY A O 1
ATOM 2020 N N . THR A 1 257 ? 11.792 -14.283 9.691 1.00 93.75 257 THR A N 1
ATOM 2021 C CA . THR A 1 257 ? 11.783 -12.817 9.658 1.00 93.75 257 THR A CA 1
ATOM 2022 C C . THR A 1 257 ? 10.840 -12.334 8.553 1.00 93.75 257 THR A C 1
ATOM 2024 O O . THR A 1 257 ? 11.045 -12.735 7.399 1.00 93.75 257 THR A O 1
ATOM 2027 N N . PRO A 1 258 ? 9.827 -11.506 8.870 1.00 94.50 258 PRO A N 1
ATOM 2028 C CA . PRO A 1 258 ? 8.983 -10.881 7.857 1.00 94.50 258 PRO A CA 1
ATOM 2029 C C . PRO A 1 258 ? 9.780 -9.879 7.020 1.00 94.50 258 PRO A C 1
ATOM 2031 O O . PRO A 1 258 ? 10.840 -9.400 7.428 1.00 94.50 258 PRO A O 1
ATOM 2034 N N . SER A 1 259 ? 9.264 -9.541 5.840 1.00 94.00 259 SER A N 1
ATOM 2035 C CA . SER A 1 259 ? 9.813 -8.418 5.081 1.00 94.00 259 SER A CA 1
ATOM 2036 C C . SER A 1 259 ? 9.500 -7.105 5.798 1.00 94.00 259 SER A C 1
ATOM 2038 O O . SER A 1 259 ? 8.394 -6.920 6.298 1.00 94.00 259 SER A O 1
ATOM 2040 N N . SER A 1 260 ? 10.458 -6.180 5.817 1.00 93.00 260 SER A N 1
ATOM 2041 C CA . SER A 1 260 ? 10.268 -4.835 6.367 1.00 93.00 260 SER A CA 1
ATOM 2042 C C . SER A 1 260 ? 9.718 -3.833 5.349 1.00 93.00 260 SER A C 1
ATOM 2044 O O . SER A 1 260 ? 9.412 -2.705 5.719 1.00 93.00 260 SER A O 1
ATOM 2046 N N . THR A 1 261 ? 9.599 -4.211 4.072 1.00 93.50 261 THR A N 1
ATOM 2047 C CA . THR A 1 261 ? 9.158 -3.315 2.995 1.00 93.50 261 THR A CA 1
ATOM 2048 C C . THR A 1 261 ? 8.031 -3.926 2.173 1.00 93.50 261 THR A C 1
ATOM 2050 O O . THR A 1 261 ? 7.985 -5.142 1.935 1.00 93.50 261 THR A O 1
ATOM 2053 N N . ARG A 1 262 ? 7.101 -3.079 1.716 1.00 95.19 262 ARG A N 1
ATOM 2054 C CA . ARG A 1 262 ? 6.032 -3.506 0.806 1.00 95.19 262 ARG A CA 1
ATOM 2055 C C . ARG A 1 262 ? 6.615 -3.940 -0.551 1.00 95.19 262 ARG A C 1
ATOM 2057 O O . ARG A 1 262 ? 7.684 -3.460 -0.931 1.00 95.19 262 ARG A O 1
ATOM 2064 N N . PRO A 1 263 ? 5.954 -4.852 -1.290 1.00 96.81 263 PRO A N 1
ATOM 2065 C CA . PRO A 1 263 ? 6.401 -5.276 -2.617 1.00 96.81 263 PRO A CA 1
ATOM 2066 C C . PRO A 1 263 ? 6.430 -4.134 -3.632 1.00 96.81 263 PRO A C 1
ATOM 2068 O O . PRO A 1 263 ? 7.255 -4.157 -4.542 1.00 96.81 263 PRO A O 1
ATOM 2071 N N . VAL A 1 264 ? 5.523 -3.165 -3.472 1.00 96.75 264 VAL A N 1
ATOM 2072 C CA . VAL A 1 264 ? 5.363 -1.985 -4.323 1.00 96.75 264 VAL A CA 1
ATOM 2073 C C . VAL A 1 264 ? 5.156 -0.768 -3.423 1.00 96.75 264 VAL A C 1
ATOM 2075 O O . VAL A 1 264 ? 4.434 -0.850 -2.430 1.00 96.75 264 VAL A O 1
ATOM 2078 N N . LYS A 1 265 ? 5.777 0.349 -3.789 1.00 93.81 265 LYS A N 1
ATOM 2079 C CA . LYS A 1 265 ? 5.614 1.678 -3.199 1.00 93.81 265 LYS A CA 1
ATOM 2080 C C . LYS A 1 265 ? 5.249 2.652 -4.318 1.00 93.81 265 LYS A C 1
ATOM 2082 O O . LYS A 1 265 ? 5.939 2.698 -5.334 1.00 93.81 265 LYS A O 1
ATOM 2087 N N . GLU A 1 266 ? 4.183 3.423 -4.141 1.00 91.38 266 GLU A N 1
ATOM 2088 C CA . GLU A 1 266 ? 3.876 4.559 -5.018 1.00 91.38 266 GLU A CA 1
ATOM 2089 C C . GLU A 1 266 ? 4.832 5.723 -4.717 1.00 91.38 266 GLU A C 1
ATOM 2091 O O . GLU A 1 266 ? 5.145 5.992 -3.562 1.00 91.38 266 GLU A O 1
ATOM 2096 N N . LEU A 1 267 ? 5.304 6.407 -5.757 1.00 88.75 267 LEU A N 1
ATOM 2097 C CA . LEU A 1 267 ? 6.280 7.499 -5.667 1.00 88.75 267 LEU A CA 1
ATOM 2098 C C . LEU A 1 267 ? 5.633 8.890 -5.794 1.00 88.75 267 LEU A C 1
ATOM 2100 O O . LEU A 1 267 ? 6.314 9.899 -5.954 1.00 88.75 267 LEU A O 1
ATOM 2104 N N . CYS A 1 268 ? 4.306 8.973 -5.773 1.00 76.69 268 CYS A N 1
ATOM 2105 C CA . CYS A 1 268 ? 3.586 10.228 -5.934 1.00 76.69 268 CYS A CA 1
ATOM 2106 C C . CYS A 1 268 ? 3.910 11.221 -4.804 1.00 76.69 268 CYS A C 1
ATOM 2108 O O . CYS A 1 268 ? 3.564 10.980 -3.653 1.00 76.69 268 CYS A O 1
ATOM 2110 N N . GLY A 1 269 ? 4.501 12.372 -5.147 1.00 68.75 269 GLY A N 1
ATOM 2111 C CA . GLY A 1 269 ? 4.887 13.389 -4.159 1.00 68.75 269 GLY A CA 1
ATOM 2112 C C . GLY A 1 269 ? 6.103 12.997 -3.312 1.00 68.75 269 GLY A C 1
ATOM 2113 O O . GLY A 1 269 ? 6.400 13.679 -2.335 1.00 68.75 269 GLY A O 1
ATOM 2114 N N . ASP A 1 270 ? 6.795 11.917 -3.683 1.00 78.38 270 ASP A N 1
ATOM 2115 C CA . ASP A 1 270 ? 8.026 11.458 -3.049 1.00 78.38 270 ASP A CA 1
ATOM 2116 C C . ASP A 1 270 ? 9.242 12.143 -3.692 1.00 78.38 270 ASP A C 1
ATOM 2118 O O . ASP A 1 270 ? 9.349 12.215 -4.917 1.00 78.38 270 ASP A O 1
ATOM 2122 N N . GLN A 1 271 ? 10.197 12.603 -2.880 1.00 83.19 271 GLN A N 1
ATOM 2123 C CA . GLN A 1 271 ? 11.442 13.206 -3.371 1.00 83.19 271 GLN A CA 1
ATOM 2124 C C . GLN A 1 271 ? 12.243 12.247 -4.273 1.00 83.19 271 GLN A C 1
ATOM 2126 O O . GLN A 1 271 ? 12.961 12.685 -5.174 1.00 83.19 271 GLN A O 1
ATOM 2131 N N . GLU A 1 272 ? 12.118 10.935 -4.055 1.00 86.94 272 GLU A N 1
ATOM 2132 C CA . GLU A 1 272 ? 12.738 9.899 -4.880 1.00 86.94 272 GLU A CA 1
ATOM 2133 C C . GLU A 1 272 ? 12.244 9.941 -6.336 1.00 86.94 272 GLU A C 1
ATOM 2135 O O . GLU A 1 272 ? 13.029 9.676 -7.250 1.00 86.94 272 GLU A O 1
ATOM 2140 N N . TYR A 1 273 ? 10.979 10.317 -6.567 1.00 87.56 273 TYR A N 1
ATOM 2141 C CA . TYR A 1 273 ? 10.401 10.454 -7.906 1.00 87.56 273 TYR A CA 1
ATOM 2142 C C . TYR A 1 273 ? 11.101 11.548 -8.708 1.00 87.56 273 TYR A C 1
ATOM 2144 O O . TYR A 1 273 ? 11.613 11.289 -9.800 1.00 87.56 273 TYR A O 1
ATOM 2152 N N . ASP A 1 274 ? 11.173 12.751 -8.135 1.00 87.75 274 ASP A N 1
ATOM 2153 C CA . ASP A 1 274 ? 11.791 13.912 -8.777 1.00 87.75 274 ASP A CA 1
ATOM 2154 C C . ASP A 1 274 ? 13.287 13.657 -9.005 1.00 87.75 274 ASP A C 1
ATOM 2156 O O . ASP A 1 274 ? 13.797 13.834 -10.111 1.00 87.75 274 ASP A O 1
ATOM 2160 N N . ALA A 1 275 ? 13.983 13.101 -8.006 1.00 91.44 275 ALA A N 1
ATOM 2161 C CA . ALA A 1 275 ? 15.396 12.750 -8.126 1.00 91.44 275 ALA A CA 1
ATOM 2162 C C . ALA A 1 275 ? 15.668 11.677 -9.200 1.00 91.44 275 ALA A C 1
ATOM 2164 O O . ALA A 1 275 ? 16.746 11.649 -9.807 1.00 91.44 275 ALA A O 1
ATOM 2165 N N . LEU A 1 276 ? 14.734 10.751 -9.439 1.00 93.12 276 LEU A N 1
ATOM 2166 C CA . LEU A 1 276 ? 14.867 9.760 -10.504 1.00 93.12 276 LEU A CA 1
ATOM 2167 C C . LEU A 1 276 ? 14.653 10.389 -11.886 1.00 93.12 276 LEU A C 1
ATOM 2169 O O . LEU A 1 276 ? 15.459 10.126 -12.782 1.00 93.12 276 LEU A O 1
ATOM 2173 N N . TRP A 1 277 ? 13.646 11.252 -12.046 1.00 92.06 277 TRP A N 1
ATOM 2174 C CA . TRP A 1 277 ? 13.426 12.008 -13.283 1.00 92.06 277 TRP A CA 1
ATOM 2175 C C . TRP A 1 277 ? 14.579 12.957 -13.612 1.00 92.06 277 TRP A C 1
ATOM 2177 O O . TRP A 1 277 ? 14.992 13.016 -14.771 1.00 92.06 277 TRP A O 1
ATOM 2187 N N . ASP A 1 278 ? 15.159 13.630 -12.617 1.00 92.56 278 ASP A N 1
ATOM 2188 C CA . ASP A 1 278 ? 16.330 14.497 -12.793 1.00 92.56 278 ASP A CA 1
ATOM 2189 C C . ASP A 1 278 ? 17.539 13.703 -13.299 1.00 92.56 278 ASP A C 1
ATOM 2191 O O . ASP A 1 278 ? 18.193 14.085 -14.275 1.00 92.56 278 ASP A O 1
ATOM 2195 N N . ARG A 1 279 ? 17.822 12.547 -12.681 1.00 95.31 279 ARG A N 1
ATOM 2196 C CA . ARG A 1 279 ? 18.908 11.658 -13.124 1.00 95.31 279 ARG A CA 1
ATOM 2197 C C . ARG A 1 279 ? 18.650 11.101 -14.520 1.00 95.31 279 ARG A C 1
ATOM 2199 O O . ARG A 1 279 ? 19.584 11.044 -15.319 1.00 95.31 279 ARG A O 1
ATOM 2206 N N . PHE A 1 280 ? 17.414 10.702 -14.820 1.00 95.19 280 PHE A N 1
ATOM 2207 C CA . PHE A 1 280 ? 17.025 10.222 -16.145 1.00 95.19 280 PHE A CA 1
ATOM 2208 C C . PHE A 1 280 ? 17.232 11.312 -17.203 1.00 95.19 280 PHE A C 1
ATOM 2210 O O . PHE A 1 280 ? 17.920 11.089 -18.200 1.00 95.19 280 PHE A O 1
ATOM 2217 N N . THR A 1 281 ? 16.737 12.517 -16.928 1.00 93.69 281 THR A N 1
ATOM 2218 C CA . THR A 1 281 ? 16.882 13.699 -17.782 1.00 93.69 281 THR A CA 1
ATOM 2219 C C . THR A 1 281 ? 18.343 14.032 -18.036 1.00 93.69 281 THR A C 1
ATOM 2221 O O . THR A 1 281 ? 18.753 14.148 -19.188 1.00 93.69 281 THR A O 1
ATOM 2224 N N . ALA A 1 282 ? 19.168 14.091 -16.990 1.00 94.94 282 ALA A N 1
ATOM 2225 C CA . ALA A 1 282 ? 20.596 14.355 -17.134 1.00 94.94 282 ALA A CA 1
ATOM 2226 C C . ALA A 1 282 ? 21.321 13.260 -17.937 1.00 94.94 282 ALA A C 1
ATOM 2228 O O . ALA A 1 282 ? 22.211 13.550 -18.737 1.00 94.94 282 ALA A O 1
ATOM 2229 N N . ARG A 1 283 ? 20.954 11.989 -17.734 1.00 95.81 283 ARG A N 1
ATOM 2230 C CA . ARG A 1 283 ? 21.642 10.839 -18.337 1.00 95.81 283 ARG A CA 1
ATOM 2231 C C . ARG A 1 283 ? 21.282 10.609 -19.801 1.00 95.81 283 ARG A C 1
ATOM 2233 O O . ARG A 1 283 ? 22.136 10.129 -20.556 1.00 95.81 283 ARG A O 1
ATOM 2240 N N . PHE A 1 284 ? 20.037 10.884 -20.165 1.00 95.62 284 PHE A N 1
ATOM 2241 C CA . PHE A 1 284 ? 19.476 10.599 -21.482 1.00 95.62 284 PHE A CA 1
ATOM 2242 C C . PHE A 1 284 ? 19.052 11.864 -22.230 1.00 95.62 284 PHE A C 1
ATOM 2244 O O . PHE A 1 284 ? 18.434 11.752 -23.278 1.00 95.62 284 PHE A O 1
ATOM 2251 N N . ALA A 1 285 ? 19.388 13.055 -21.725 1.00 93.06 285 ALA A N 1
ATOM 2252 C CA . ALA A 1 285 ? 19.018 14.338 -22.323 1.00 93.06 285 ALA A CA 1
ATOM 2253 C C . ALA A 1 285 ? 17.515 14.433 -22.656 1.00 93.06 285 ALA A C 1
ATOM 2255 O O . ALA A 1 285 ? 17.142 14.958 -23.704 1.00 93.06 285 ALA A O 1
ATOM 2256 N N . PHE A 1 286 ? 16.665 13.881 -21.783 1.00 90.62 286 PHE A N 1
ATOM 2257 C CA . PHE A 1 286 ? 15.218 13.904 -21.977 1.00 90.62 286 PHE A CA 1
ATOM 2258 C C . PHE A 1 286 ? 14.706 15.339 -21.859 1.00 90.62 286 PHE A C 1
ATOM 2260 O O . PHE A 1 286 ? 14.814 15.956 -20.803 1.00 90.62 286 PHE A O 1
ATOM 2267 N N . GLU A 1 287 ? 14.146 15.881 -22.935 1.00 80.06 287 GLU A N 1
ATOM 2268 C CA . GLU A 1 287 ? 13.669 17.261 -22.953 1.00 80.06 287 GLU A CA 1
ATOM 2269 C C . GLU A 1 287 ? 12.159 17.316 -23.192 1.00 80.06 287 GLU A C 1
ATOM 2271 O O . GLU A 1 287 ? 11.697 17.291 -24.331 1.00 80.06 287 GLU A O 1
ATOM 2276 N N . ALA A 1 288 ? 11.388 17.464 -22.110 1.00 71.88 288 ALA A N 1
ATOM 2277 C CA . ALA A 1 288 ? 9.926 17.570 -22.153 1.00 71.88 288 ALA A CA 1
ATOM 2278 C C . ALA A 1 288 ? 9.404 18.766 -22.983 1.00 71.88 288 ALA A C 1
ATOM 2280 O O . ALA A 1 288 ? 8.261 18.747 -23.434 1.00 71.88 288 ALA A O 1
ATOM 2281 N N . SER A 1 289 ? 10.218 19.811 -23.185 1.00 69.31 289 SER A N 1
ATOM 2282 C CA . SER A 1 289 ? 9.889 20.980 -24.017 1.00 69.31 289 SER A CA 1
ATOM 2283 C C . SER A 1 289 ? 10.107 20.768 -25.515 1.00 69.31 289 SER A C 1
ATOM 2285 O O . SER A 1 289 ? 9.564 21.533 -26.320 1.00 69.31 289 SER A O 1
ATOM 2287 N N . ARG A 1 290 ? 10.885 19.753 -25.913 1.00 71.25 290 ARG A N 1
ATOM 2288 C CA . ARG A 1 290 ? 11.112 19.423 -27.323 1.00 71.25 290 ARG A CA 1
ATOM 2289 C C . ARG A 1 290 ? 9.813 18.895 -27.942 1.00 71.25 290 ARG A C 1
ATOM 2291 O O . ARG A 1 290 ? 8.948 18.375 -27.246 1.00 71.25 290 ARG A O 1
ATOM 2298 N N . ARG A 1 291 ? 9.633 19.054 -29.257 1.00 63.25 291 ARG A N 1
ATOM 2299 C CA . ARG A 1 291 ? 8.454 18.538 -29.975 1.00 63.25 291 ARG A CA 1
ATOM 2300 C C . ARG A 1 291 ? 8.864 17.606 -31.127 1.00 63.25 291 ARG A C 1
ATOM 2302 O O . ARG A 1 291 ? 9.321 18.125 -32.145 1.00 63.25 291 ARG A O 1
ATOM 2309 N N . PRO A 1 292 ? 8.680 16.277 -30.991 1.00 65.00 292 PRO A N 1
ATOM 2310 C CA . PRO A 1 292 ? 8.301 15.565 -29.761 1.00 65.00 292 PRO A CA 1
ATOM 2311 C C . PRO A 1 292 ? 9.461 15.509 -28.738 1.00 65.00 292 PRO A C 1
ATOM 2313 O O . PRO A 1 292 ? 10.626 15.605 -29.140 1.00 65.00 292 PRO A O 1
ATOM 2316 N N . PRO A 1 293 ? 9.170 15.387 -27.429 1.00 77.25 293 PRO A N 1
ATOM 2317 C CA . PRO A 1 293 ? 10.167 15.021 -26.426 1.00 77.25 293 PRO A CA 1
ATOM 2318 C C . PRO A 1 293 ? 10.747 13.649 -26.749 1.00 77.25 293 PRO A C 1
ATOM 2320 O O . PRO A 1 293 ? 10.008 12.767 -27.163 1.00 77.25 293 PRO A O 1
ATOM 2323 N N . ASP A 1 294 ? 12.049 13.469 -26.559 1.00 84.12 294 ASP A N 1
ATOM 2324 C CA . ASP A 1 294 ? 12.741 12.220 -26.883 1.00 84.12 294 ASP A CA 1
ATOM 2325 C C . ASP A 1 294 ? 14.002 12.080 -26.018 1.00 84.12 294 ASP A C 1
ATOM 2327 O O . ASP A 1 294 ? 14.378 13.017 -25.304 1.00 84.12 294 ASP A O 1
ATOM 2331 N N . ILE A 1 295 ? 14.662 10.927 -26.091 1.00 92.38 295 ILE A N 1
ATOM 2332 C CA . ILE A 1 295 ? 15.902 10.621 -25.384 1.00 92.38 295 ILE A CA 1
ATOM 2333 C C . ILE A 1 295 ? 17.094 10.447 -26.328 1.00 92.38 295 ILE A C 1
ATOM 2335 O O . ILE A 1 295 ? 17.003 9.927 -27.436 1.00 92.38 295 ILE A O 1
ATOM 2339 N N . ALA A 1 296 ? 18.279 10.799 -25.841 1.00 94.06 296 ALA A N 1
ATOM 2340 C CA . ALA A 1 296 ? 19.540 10.324 -26.384 1.00 94.06 296 ALA A CA 1
ATOM 2341 C C . ALA A 1 296 ? 19.726 8.843 -26.012 1.00 94.06 296 ALA A C 1
ATOM 2343 O O . ALA A 1 296 ? 20.259 8.508 -24.948 1.00 94.06 296 ALA A O 1
ATOM 2344 N N . GLU A 1 297 ? 19.272 7.952 -26.896 1.00 94.50 297 GLU A N 1
ATOM 2345 C CA . GLU A 1 297 ? 19.382 6.506 -26.705 1.00 94.50 297 GLU A CA 1
ATOM 2346 C C . GLU A 1 297 ? 20.842 6.073 -26.441 1.00 94.50 297 GLU A C 1
ATOM 2348 O O . GLU A 1 297 ? 21.766 6.457 -27.170 1.00 94.50 297 GLU A O 1
ATOM 2353 N N . PRO A 1 298 ? 21.100 5.249 -25.408 1.00 95.50 298 PRO A N 1
ATOM 2354 C CA . PRO A 1 298 ? 22.450 4.794 -25.095 1.00 95.50 298 PRO A CA 1
ATOM 2355 C C . PRO A 1 298 ? 22.960 3.811 -26.156 1.00 95.50 298 PRO A C 1
ATOM 2357 O O . PRO A 1 298 ? 22.181 3.139 -26.821 1.00 95.50 298 PRO A O 1
ATOM 2360 N N . ARG A 1 299 ? 24.284 3.634 -26.269 1.00 95.75 299 ARG A N 1
ATOM 2361 C CA . ARG A 1 299 ? 24.900 2.725 -27.261 1.00 95.75 299 ARG A CA 1
ATOM 2362 C C . ARG A 1 299 ? 24.336 1.296 -27.225 1.00 95.75 299 ARG A C 1
ATOM 2364 O O . ARG A 1 299 ? 24.155 0.693 -28.277 1.00 95.75 299 ARG A O 1
ATOM 2371 N N . ALA A 1 300 ? 24.093 0.760 -26.031 1.00 97.19 300 ALA A N 1
ATOM 2372 C CA . ALA A 1 300 ? 23.469 -0.544 -25.832 1.00 97.19 300 ALA A CA 1
ATOM 2373 C C . ALA A 1 300 ? 21.943 -0.388 -25.761 1.00 97.19 300 ALA A C 1
ATOM 2375 O O . ALA A 1 300 ? 21.358 -0.530 -24.688 1.00 97.19 300 ALA A O 1
ATOM 2376 N N . SER A 1 301 ? 21.323 -0.046 -26.891 1.00 98.44 301 SER A N 1
ATOM 2377 C CA . SER A 1 301 ? 19.868 0.057 -27.046 1.00 98.44 301 SER A CA 1
ATOM 2378 C C . SER A 1 301 ? 19.403 -0.476 -28.395 1.00 98.44 301 SER A C 1
ATOM 2380 O O . SER A 1 301 ? 20.159 -0.479 -29.376 1.00 98.44 301 SER A O 1
ATOM 2382 N N . VAL A 1 302 ? 18.149 -0.911 -28.429 1.00 98.38 302 VAL A N 1
ATOM 2383 C CA . VAL A 1 302 ? 17.410 -1.257 -29.642 1.00 98.38 302 VAL A CA 1
ATOM 2384 C C . VAL A 1 302 ? 16.006 -0.683 -29.498 1.00 98.38 302 VAL A C 1
ATOM 2386 O O . VAL A 1 302 ? 15.415 -0.785 -28.422 1.00 98.38 302 VAL A O 1
ATOM 2389 N N . THR A 1 303 ? 15.492 -0.090 -30.571 1.00 97.88 303 THR A N 1
ATOM 2390 C CA . THR A 1 303 ? 14.161 0.523 -30.593 1.00 97.88 303 THR A CA 1
ATOM 2391 C C . THR A 1 303 ? 13.318 -0.103 -31.682 1.00 97.88 303 THR A C 1
ATOM 2393 O O . THR A 1 303 ? 13.759 -0.181 -32.832 1.00 97.88 303 THR A O 1
ATOM 2396 N N . TRP A 1 304 ? 12.115 -0.537 -31.321 1.00 96.44 304 TRP A N 1
ATOM 2397 C CA . TRP A 1 304 ? 11.138 -1.141 -32.223 1.00 96.44 304 TRP A CA 1
ATOM 2398 C C . TRP A 1 304 ? 9.937 -0.227 -32.407 1.00 96.44 304 TRP A C 1
ATOM 2400 O O . TRP A 1 304 ? 9.565 0.493 -31.482 1.00 96.44 304 TRP A O 1
ATOM 2410 N N . HIS A 1 305 ? 9.320 -0.312 -33.582 1.00 94.38 305 HIS A N 1
ATOM 2411 C CA . HIS A 1 305 ? 7.989 0.240 -33.806 1.00 94.38 305 HIS A CA 1
ATOM 2412 C C . HIS A 1 305 ? 6.965 -0.688 -33.136 1.00 94.38 305 HIS A C 1
ATOM 2414 O O . HIS A 1 305 ? 7.035 -1.904 -33.317 1.00 94.38 305 HIS A O 1
ATOM 2420 N N . LEU A 1 306 ? 6.035 -0.139 -32.361 1.00 91.06 306 LEU A N 1
ATOM 2421 C CA . LEU A 1 306 ? 5.004 -0.889 -31.641 1.00 91.06 306 LEU A CA 1
ATOM 2422 C C . LEU A 1 306 ? 3.880 -1.347 -32.577 1.00 91.06 306 LEU A C 1
ATOM 2424 O O . LEU A 1 306 ? 3.429 -2.485 -32.479 1.00 91.06 306 LEU A O 1
ATOM 2428 N N . GLY A 1 307 ? 3.522 -0.529 -33.569 1.00 74.81 307 GLY A N 1
ATOM 2429 C CA . GLY A 1 307 ? 2.628 -0.924 -34.654 1.00 74.81 307 GLY A CA 1
ATOM 2430 C C . GLY A 1 307 ? 1.179 -1.041 -34.197 1.00 74.81 307 GLY A C 1
ATOM 2431 O O . GLY A 1 307 ? 0.807 -0.647 -33.101 1.00 74.81 307 GLY A O 1
ATOM 2432 N N . ALA A 1 308 ? 0.334 -1.633 -35.041 1.00 75.94 308 ALA A N 1
ATOM 2433 C CA . ALA A 1 308 ? -1.043 -1.960 -34.671 1.00 75.94 308 ALA A CA 1
ATOM 2434 C C . ALA A 1 308 ? -1.101 -3.252 -33.828 1.00 75.94 308 ALA A C 1
ATOM 2436 O O . ALA A 1 308 ? -1.807 -4.192 -34.195 1.00 75.94 308 ALA A O 1
ATOM 2437 N N . ALA A 1 309 ? -0.310 -3.327 -32.751 1.00 84.06 309 ALA A N 1
ATOM 2438 C CA . ALA A 1 309 ? -0.317 -4.463 -31.835 1.00 84.06 309 ALA A CA 1
ATOM 2439 C C . ALA A 1 309 ? -1.700 -4.602 -31.184 1.00 84.06 309 ALA A C 1
ATOM 2441 O O . ALA A 1 309 ? -2.263 -3.630 -30.677 1.00 84.06 309 ALA A O 1
ATOM 2442 N N . ASP A 1 310 ? -2.256 -5.813 -31.197 1.00 90.19 310 ASP A N 1
ATOM 2443 C CA . ASP A 1 310 ? -3.504 -6.097 -30.492 1.00 90.19 310 ASP A CA 1
ATOM 2444 C C . ASP A 1 310 ? -3.264 -6.350 -28.991 1.00 90.19 310 ASP A C 1
ATOM 2446 O O . ASP A 1 310 ? -2.128 -6.443 -28.520 1.00 90.19 310 ASP A O 1
ATOM 2450 N N . GLU A 1 311 ? -4.338 -6.488 -28.208 1.00 91.31 311 GLU A N 1
ATOM 2451 C CA . GLU A 1 311 ? -4.245 -6.750 -26.762 1.00 91.31 311 GLU A CA 1
ATOM 2452 C C . GLU A 1 311 ? -3.411 -8.003 -26.428 1.00 91.31 311 GLU A C 1
ATOM 2454 O O . GLU A 1 311 ? -2.723 -8.052 -25.404 1.00 91.31 311 GLU A O 1
ATOM 2459 N N . SER A 1 312 ? -3.440 -9.022 -27.293 1.00 94.56 312 SER A N 1
ATOM 2460 C CA . SER A 1 312 ? -2.668 -10.254 -27.117 1.00 94.56 312 SER A CA 1
ATOM 2461 C C . SER A 1 312 ? -1.174 -9.999 -27.323 1.00 94.56 312 SER A C 1
ATOM 2463 O O . SER A 1 312 ? -0.352 -10.506 -26.552 1.00 94.56 312 SER A O 1
ATOM 2465 N N . ASP A 1 313 ? -0.808 -9.217 -28.334 1.00 94.25 313 ASP A N 1
ATOM 2466 C CA . ASP A 1 313 ? 0.577 -8.851 -28.613 1.00 94.25 313 ASP A CA 1
ATOM 2467 C C . ASP A 1 313 ? 1.138 -7.917 -27.541 1.00 94.25 313 ASP A C 1
ATOM 2469 O O . ASP A 1 313 ? 2.240 -8.165 -27.045 1.00 94.25 313 ASP A O 1
ATOM 2473 N N . ILE A 1 314 ? 0.347 -6.954 -27.061 1.00 94.62 314 ILE A N 1
ATOM 2474 C CA . ILE A 1 314 ? 0.693 -6.116 -25.904 1.00 94.62 314 ILE A CA 1
ATOM 2475 C C . ILE A 1 314 ? 0.963 -6.992 -24.671 1.00 94.62 314 ILE A C 1
ATOM 2477 O O . ILE A 1 314 ? 2.000 -6.855 -24.017 1.00 94.62 314 ILE A O 1
ATOM 2481 N N . ALA A 1 315 ? 0.096 -7.967 -24.383 1.00 95.81 315 ALA A N 1
ATOM 2482 C CA . ALA A 1 315 ? 0.285 -8.886 -23.261 1.00 95.81 315 ALA A CA 1
ATOM 2483 C C . ALA A 1 315 ? 1.495 -9.830 -23.437 1.00 95.81 315 ALA A C 1
ATOM 2485 O O . ALA A 1 315 ? 2.102 -10.263 -22.451 1.00 95.81 315 ALA A O 1
ATOM 2486 N N . LYS A 1 316 ? 1.866 -10.204 -24.669 1.00 97.31 316 LYS A N 1
ATOM 2487 C CA . LYS A 1 316 ? 3.115 -10.944 -24.943 1.00 97.31 316 LYS A CA 1
ATOM 2488 C C . LYS A 1 316 ? 4.335 -10.056 -24.710 1.00 97.31 316 LYS A C 1
ATOM 2490 O O . LYS A 1 316 ? 5.254 -10.493 -24.019 1.00 97.31 316 LYS A O 1
ATOM 2495 N N . LEU A 1 317 ? 4.321 -8.832 -25.237 1.00 97.56 317 LEU A N 1
ATOM 2496 C CA . LEU A 1 317 ? 5.403 -7.860 -25.096 1.00 97.56 317 LEU A CA 1
ATOM 2497 C C . LEU A 1 317 ? 5.673 -7.554 -23.622 1.00 97.56 317 LEU A C 1
ATOM 2499 O O . LEU A 1 317 ? 6.813 -7.673 -23.169 1.00 97.56 317 LEU A O 1
ATOM 2503 N N . GLN A 1 318 ? 4.612 -7.270 -22.862 1.00 97.44 318 GLN A N 1
ATOM 2504 C CA . GLN A 1 318 ? 4.675 -7.058 -21.419 1.00 97.44 318 GLN A CA 1
ATOM 2505 C C . GLN A 1 318 ? 5.367 -8.243 -20.727 1.00 97.44 318 GLN A C 1
ATOM 2507 O O . GLN A 1 318 ? 6.372 -8.058 -20.046 1.00 97.44 318 GLN A O 1
ATOM 2512 N N . ARG A 1 319 ? 4.930 -9.486 -20.979 1.00 97.81 319 ARG A N 1
ATOM 2513 C CA . ARG A 1 319 ? 5.544 -10.685 -20.373 1.00 97.81 319 ARG A CA 1
ATOM 2514 C C . ARG A 1 319 ? 7.019 -10.872 -20.734 1.00 97.81 319 ARG A C 1
ATOM 2516 O O . ARG A 1 319 ? 7.796 -11.308 -19.881 1.00 97.81 319 ARG A O 1
ATOM 2523 N N . ILE A 1 320 ? 7.416 -10.577 -21.975 1.00 98.44 320 ILE A N 1
ATOM 2524 C CA . ILE A 1 320 ? 8.820 -10.657 -22.413 1.00 98.44 320 ILE A CA 1
ATOM 2525 C C . ILE A 1 320 ? 9.672 -9.668 -21.609 1.00 98.44 320 ILE A C 1
ATOM 2527 O O . ILE A 1 320 ? 10.722 -10.045 -21.074 1.00 98.44 320 ILE A O 1
ATOM 2531 N N . VAL A 1 321 ? 9.198 -8.428 -21.482 1.00 98.31 321 VAL A N 1
ATOM 2532 C CA . VAL A 1 321 ? 9.906 -7.346 -20.791 1.00 98.31 321 VAL A CA 1
ATOM 2533 C C . VAL A 1 321 ? 9.949 -7.576 -19.283 1.00 98.31 321 VAL A C 1
ATOM 2535 O O . VAL A 1 321 ? 11.037 -7.524 -18.714 1.00 98.31 321 VAL A O 1
ATOM 2538 N N . GLU A 1 322 ? 8.839 -7.941 -18.639 1.00 98.25 322 GLU A N 1
ATOM 2539 C CA . GLU A 1 322 ? 8.796 -8.295 -17.210 1.00 98.25 322 GLU A CA 1
ATOM 2540 C C . GLU A 1 322 ? 9.792 -9.411 -16.871 1.00 98.25 322 GLU A C 1
ATOM 2542 O O . GLU A 1 322 ? 10.582 -9.307 -15.926 1.00 98.25 322 GLU A O 1
ATOM 2547 N N . ARG A 1 323 ? 9.804 -10.480 -17.678 1.00 97.94 323 ARG A N 1
ATOM 2548 C CA . ARG A 1 323 ? 10.739 -11.599 -17.515 1.00 97.94 323 ARG A CA 1
ATOM 2549 C C . ARG A 1 323 ? 12.187 -11.142 -17.696 1.00 97.94 323 ARG A C 1
ATOM 2551 O O . ARG A 1 323 ? 13.049 -11.545 -16.912 1.00 97.94 323 ARG A O 1
ATOM 2558 N N . GLY A 1 324 ? 12.459 -10.321 -18.711 1.00 98.31 324 GLY A N 1
ATOM 2559 C CA . GLY A 1 324 ? 13.781 -9.753 -18.970 1.00 98.31 324 GLY A CA 1
ATOM 2560 C C . GLY A 1 324 ? 14.280 -8.894 -17.810 1.00 98.31 324 GLY A C 1
ATOM 2561 O O . GLY A 1 324 ? 15.379 -9.122 -17.306 1.00 98.31 324 GLY A O 1
ATOM 2562 N N . LEU A 1 325 ? 13.444 -7.966 -17.342 1.00 98.44 325 LEU A N 1
ATOM 2563 C CA . LEU A 1 325 ? 13.721 -7.071 -16.221 1.00 98.44 325 LEU A CA 1
ATOM 2564 C C . LEU A 1 325 ? 13.978 -7.852 -14.930 1.00 98.44 325 LEU A C 1
ATOM 2566 O O . LEU A 1 325 ? 15.018 -7.662 -14.299 1.00 98.44 325 LEU A O 1
ATOM 2570 N N . ARG A 1 326 ? 13.097 -8.796 -14.569 1.00 97.75 326 ARG A N 1
ATOM 2571 C CA . ARG A 1 326 ? 13.265 -9.638 -13.371 1.00 97.75 326 ARG A CA 1
ATOM 2572 C C . ARG A 1 326 ? 14.569 -10.435 -13.410 1.00 97.75 326 ARG A C 1
ATOM 2574 O O . ARG A 1 326 ? 15.243 -10.554 -12.390 1.00 97.75 326 ARG A O 1
ATOM 2581 N N . ALA A 1 327 ? 14.932 -10.982 -14.569 1.00 97.62 327 ALA A N 1
ATOM 2582 C CA . ALA A 1 327 ? 16.139 -11.792 -14.720 1.00 97.62 327 ALA A CA 1
ATOM 2583 C C . ALA A 1 327 ? 17.438 -10.963 -14.799 1.00 97.62 327 ALA A C 1
ATOM 2585 O O . ALA A 1 327 ? 18.521 -11.515 -14.589 1.00 97.62 327 ALA A O 1
ATOM 2586 N N . SER A 1 328 ? 17.352 -9.667 -15.104 1.00 97.75 328 SER A N 1
ATOM 2587 C CA . SER A 1 328 ? 18.494 -8.737 -15.122 1.00 97.75 328 SER A CA 1
ATOM 2588 C C . SER A 1 328 ? 18.631 -7.906 -13.838 1.00 97.75 328 SER A C 1
ATOM 2590 O O . SER A 1 328 ? 19.658 -7.261 -13.623 1.00 97.75 328 SER A O 1
ATOM 2592 N N . ALA A 1 329 ? 17.625 -7.926 -12.960 1.00 97.00 329 ALA A N 1
ATOM 2593 C CA . ALA A 1 329 ? 17.697 -7.281 -11.656 1.00 97.00 329 ALA A CA 1
ATOM 2594 C C . ALA A 1 329 ? 18.666 -8.030 -10.727 1.00 97.00 329 ALA A C 1
ATOM 2596 O O . ALA A 1 329 ? 18.559 -9.246 -10.528 1.00 97.00 329 ALA A O 1
ATOM 2597 N N . ARG A 1 330 ? 19.583 -7.302 -10.088 1.00 95.50 330 ARG A N 1
ATOM 2598 C CA . ARG A 1 330 ? 20.496 -7.835 -9.068 1.00 95.50 330 ARG A CA 1
ATOM 2599 C C . ARG A 1 330 ? 19.708 -8.303 -7.839 1.00 95.50 330 ARG A C 1
ATOM 2601 O O . ARG A 1 330 ? 18.532 -7.978 -7.661 1.00 95.50 330 ARG A O 1
ATOM 2608 N N . GLN A 1 331 ? 20.330 -9.119 -6.992 1.00 92.38 331 GLN A N 1
ATOM 2609 C CA . GLN A 1 331 ? 19.688 -9.577 -5.759 1.00 92.38 331 GLN A CA 1
ATOM 2610 C C . GLN A 1 331 ? 19.382 -8.383 -4.844 1.00 92.38 331 GLN A C 1
ATOM 2612 O O . GLN A 1 331 ? 20.265 -7.571 -4.586 1.00 92.38 331 GLN A O 1
ATOM 2617 N N . GLY A 1 332 ? 18.135 -8.282 -4.376 1.00 90.81 332 GLY A N 1
ATOM 2618 C CA . GLY A 1 332 ? 17.671 -7.169 -3.537 1.00 90.81 332 GLY A CA 1
ATOM 2619 C C . GLY A 1 332 ? 17.488 -5.839 -4.275 1.00 90.81 332 GLY A C 1
ATOM 2620 O O . GLY A 1 332 ? 17.149 -4.847 -3.645 1.00 90.81 332 GLY A O 1
ATOM 2621 N N . GLU A 1 333 ? 17.708 -5.801 -5.590 1.00 96.06 333 GLU A N 1
ATOM 2622 C CA . GLU A 1 333 ? 17.505 -4.591 -6.379 1.00 96.06 333 GLU A CA 1
ATOM 2623 C C . GLU A 1 333 ? 16.025 -4.358 -6.683 1.00 96.06 333 GLU A C 1
ATOM 2625 O O . GLU A 1 333 ? 15.327 -5.268 -7.141 1.00 96.06 333 GLU A O 1
ATOM 2630 N N . LEU A 1 334 ? 15.598 -3.115 -6.469 1.00 97.44 334 LEU A N 1
ATOM 2631 C CA . LEU A 1 334 ? 14.281 -2.610 -6.829 1.00 97.44 334 LEU A CA 1
ATOM 2632 C C . LEU A 1 334 ? 14.293 -2.041 -8.251 1.00 97.44 334 LEU A C 1
ATOM 2634 O O . LEU A 1 334 ? 15.308 -1.523 -8.729 1.00 97.44 334 LEU A O 1
ATOM 2638 N N . LEU A 1 335 ? 13.146 -2.136 -8.913 1.00 98.25 335 LEU A N 1
ATOM 2639 C CA . LEU A 1 335 ? 12.888 -1.513 -10.203 1.00 98.25 335 LEU A CA 1
ATOM 2640 C C . LEU A 1 335 ? 11.866 -0.396 -10.051 1.00 98.25 335 LEU A C 1
ATOM 2642 O O . LEU A 1 335 ? 11.087 -0.360 -9.100 1.00 98.25 335 LEU A O 1
ATOM 2646 N N . TYR A 1 336 ? 11.875 0.497 -11.026 1.00 98.31 336 TYR A N 1
ATOM 2647 C CA . TYR A 1 336 ? 11.015 1.662 -11.072 1.00 98.31 336 TYR A CA 1
ATOM 2648 C C . TYR A 1 336 ? 10.155 1.601 -12.323 1.00 98.31 336 TYR A C 1
ATOM 2650 O O . TYR A 1 336 ? 10.655 1.245 -13.391 1.00 98.31 336 TYR A O 1
ATOM 2658 N N . TRP A 1 337 ? 8.884 1.963 -12.189 1.00 97.56 337 TRP A N 1
ATOM 2659 C CA . TRP A 1 337 ? 8.028 2.319 -13.308 1.00 97.56 337 TRP A CA 1
ATOM 2660 C C . TRP A 1 337 ? 7.647 3.789 -13.193 1.00 97.56 337 TRP A C 1
ATOM 2662 O O . TRP A 1 337 ? 7.218 4.221 -12.123 1.00 97.56 337 TRP A O 1
ATOM 2672 N N . LEU A 1 338 ? 7.821 4.557 -14.262 1.00 94.44 338 LEU A N 1
ATOM 2673 C CA . LEU A 1 338 ? 7.451 5.967 -14.297 1.00 94.44 338 LEU A CA 1
ATOM 2674 C C . LEU A 1 338 ? 6.464 6.218 -15.423 1.00 94.44 338 LEU A C 1
ATOM 2676 O O . LEU A 1 338 ? 6.638 5.711 -16.531 1.00 94.44 338 LEU A O 1
ATOM 2680 N N . ASP A 1 339 ? 5.486 7.051 -15.102 1.00 91.00 339 ASP A N 1
ATOM 2681 C CA . ASP A 1 339 ? 4.469 7.557 -16.002 1.00 91.00 339 ASP A CA 1
ATOM 2682 C C . ASP A 1 339 ? 4.587 9.079 -16.029 1.00 91.00 339 ASP A C 1
ATOM 2684 O O . ASP A 1 339 ? 4.584 9.741 -14.985 1.00 91.00 339 ASP A O 1
ATOM 2688 N N . TRP A 1 340 ? 4.810 9.646 -17.208 1.00 87.94 340 TRP A N 1
ATOM 2689 C CA . TRP A 1 340 ? 5.092 11.066 -17.325 1.00 87.94 340 TRP A CA 1
ATOM 2690 C C . TRP A 1 340 ? 3.918 11.909 -16.814 1.00 87.94 340 TRP A C 1
ATOM 2692 O O . TRP A 1 340 ? 2.806 11.818 -17.302 1.00 87.94 340 TRP A O 1
ATOM 2702 N N . GLN A 1 341 ? 4.191 12.771 -15.828 1.00 82.75 341 GLN A N 1
ATOM 2703 C CA . GLN A 1 341 ? 3.203 13.600 -15.109 1.00 82.75 341 GLN A CA 1
ATOM 2704 C C . GLN A 1 341 ? 2.209 12.845 -14.203 1.00 82.75 341 GLN A C 1
ATOM 2706 O O . GLN A 1 341 ? 1.401 13.489 -13.523 1.00 82.75 341 GLN A O 1
ATOM 2711 N N . HIS A 1 342 ? 2.337 11.524 -14.092 1.00 85.19 342 HIS A N 1
ATOM 2712 C CA . HIS A 1 342 ? 1.463 10.644 -13.318 1.00 85.19 342 HIS A CA 1
ATOM 2713 C C . HIS A 1 342 ? 2.235 9.901 -12.204 1.00 85.19 342 HIS A C 1
ATOM 2715 O O . HIS A 1 342 ? 3.459 10.011 -12.106 1.00 85.19 342 HIS A O 1
ATOM 2721 N N . PRO A 1 343 ? 1.546 9.217 -11.269 1.00 85.50 343 PRO A N 1
ATOM 2722 C CA . PRO A 1 343 ? 2.212 8.441 -10.225 1.00 85.50 343 PRO A CA 1
ATOM 2723 C C . PRO A 1 343 ? 3.135 7.350 -10.790 1.00 85.50 343 PRO A C 1
ATOM 2725 O O . PRO A 1 343 ? 2.710 6.509 -11.576 1.00 85.50 343 PRO A O 1
ATOM 2728 N N . GLY A 1 344 ? 4.391 7.335 -10.338 1.00 91.88 344 GLY A N 1
ATOM 2729 C CA . GLY A 1 344 ? 5.317 6.224 -10.560 1.00 91.88 344 GLY A CA 1
ATOM 2730 C C . GLY A 1 344 ? 5.302 5.206 -9.417 1.00 91.88 344 GLY A C 1
ATOM 2731 O O . GLY A 1 344 ? 4.750 5.461 -8.346 1.00 91.88 344 GLY A O 1
ATOM 2732 N N . TYR A 1 345 ? 5.976 4.075 -9.614 1.00 95.50 345 TYR A N 1
ATOM 2733 C CA . TYR A 1 345 ? 6.120 3.014 -8.617 1.00 95.50 345 TYR A CA 1
ATOM 2734 C C . TYR A 1 345 ? 7.571 2.559 -8.477 1.00 95.50 345 TYR A C 1
ATOM 2736 O O . TYR A 1 345 ? 8.292 2.441 -9.464 1.00 95.50 345 TYR A O 1
ATOM 2744 N N . CYS A 1 346 ? 7.968 2.223 -7.255 1.00 96.44 346 CYS A N 1
ATOM 2745 C CA . CYS A 1 346 ? 9.167 1.454 -6.936 1.00 96.44 346 CYS A CA 1
ATOM 2746 C C . CYS A 1 346 ? 8.736 0.065 -6.454 1.00 96.44 346 CYS A C 1
ATOM 2748 O O . CYS A 1 346 ? 7.797 -0.046 -5.666 1.00 96.44 346 CYS A O 1
ATOM 2750 N N . PHE A 1 347 ? 9.364 -1.008 -6.934 1.00 97.94 347 PHE A N 1
ATOM 2751 C CA . PHE A 1 347 ? 8.923 -2.365 -6.617 1.00 97.94 347 PHE A CA 1
ATOM 2752 C C . PHE A 1 347 ? 10.039 -3.409 -6.644 1.00 97.94 347 PHE A C 1
ATOM 2754 O O . PHE A 1 347 ? 11.025 -3.288 -7.372 1.00 9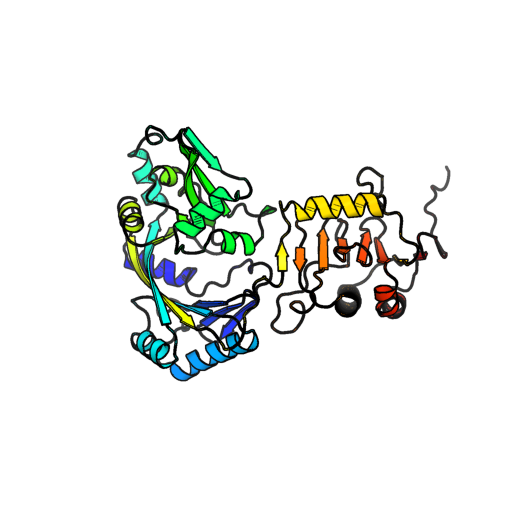7.94 347 PHE A O 1
ATOM 2761 N N . ASP A 1 348 ? 9.860 -4.480 -5.867 1.00 97.75 348 ASP A N 1
ATOM 2762 C CA . ASP A 1 348 ? 10.714 -5.667 -5.935 1.00 97.75 348 ASP A CA 1
ATOM 2763 C C . ASP A 1 348 ? 10.207 -6.600 -7.049 1.00 97.75 348 ASP A C 1
ATOM 2765 O O . ASP A 1 348 ? 9.151 -7.228 -6.891 1.00 97.75 348 ASP A O 1
ATOM 2769 N N . PRO A 1 349 ? 10.954 -6.777 -8.158 1.00 97.38 349 PRO A N 1
ATOM 2770 C CA . PRO A 1 349 ? 10.509 -7.598 -9.283 1.00 97.38 349 PRO A CA 1
ATOM 2771 C C . PRO A 1 349 ? 10.313 -9.081 -8.929 1.00 97.38 349 PRO A C 1
ATOM 2773 O O . PRO A 1 349 ? 9.742 -9.830 -9.723 1.00 97.38 349 PRO A O 1
ATOM 2776 N N . ARG A 1 350 ? 10.789 -9.544 -7.765 1.00 95.69 350 ARG A N 1
ATOM 2777 C CA . ARG A 1 350 ? 10.634 -10.931 -7.286 1.00 95.69 350 ARG A CA 1
ATOM 2778 C C . ARG A 1 350 ? 9.351 -11.149 -6.487 1.00 95.69 350 ARG A C 1
ATOM 2780 O O . ARG A 1 350 ? 8.982 -12.299 -6.241 1.00 95.69 350 ARG A O 1
ATOM 2787 N N . ARG A 1 351 ? 8.690 -10.067 -6.072 1.00 96.38 351 ARG A N 1
ATOM 2788 C CA . ARG A 1 351 ? 7.493 -10.085 -5.219 1.00 96.38 351 ARG A CA 1
ATOM 2789 C C . ARG A 1 351 ? 6.235 -9.602 -5.946 1.00 96.38 351 ARG A C 1
ATOM 2791 O O . ARG A 1 351 ? 5.218 -9.410 -5.291 1.00 96.38 351 ARG A O 1
ATOM 2798 N N . VAL A 1 352 ? 6.294 -9.436 -7.269 1.00 97.19 352 VAL A N 1
ATOM 2799 C CA . VAL A 1 352 ? 5.173 -8.998 -8.115 1.00 97.19 352 VAL A CA 1
ATOM 2800 C C . VAL A 1 352 ? 5.020 -9.886 -9.358 1.00 97.19 352 VAL A C 1
ATOM 2802 O O . VAL A 1 352 ? 6.001 -10.430 -9.873 1.00 97.19 352 VAL A O 1
ATOM 2805 N N . GLY A 1 353 ? 3.798 -9.991 -9.883 1.00 94.31 353 GLY A N 1
ATOM 2806 C CA . GLY A 1 353 ? 3.483 -10.593 -11.186 1.00 94.31 353 GLY A CA 1
ATOM 2807 C C . GLY A 1 353 ? 3.401 -12.127 -11.225 1.00 94.31 353 GLY A C 1
ATOM 2808 O O . GLY A 1 353 ? 3.106 -12.687 -12.278 1.00 94.31 353 GLY A O 1
ATOM 2809 N N . ALA A 1 354 ? 3.654 -12.834 -10.119 1.00 93.00 354 ALA A N 1
ATOM 2810 C CA . ALA A 1 354 ? 3.363 -14.268 -10.012 1.00 93.00 354 ALA A CA 1
ATOM 2811 C C . ALA A 1 354 ? 1.961 -14.531 -9.429 1.00 93.00 354 ALA A C 1
ATOM 2813 O O . ALA A 1 354 ? 1.343 -13.659 -8.821 1.00 93.00 354 ALA A O 1
ATOM 2814 N N . ALA A 1 355 ? 1.457 -15.760 -9.569 1.00 90.81 355 ALA A N 1
ATOM 2815 C CA . ALA A 1 355 ? 0.205 -16.161 -8.927 1.00 90.81 355 ALA A CA 1
ATOM 2816 C C . ALA A 1 355 ? 0.290 -15.970 -7.400 1.00 90.81 355 ALA A C 1
ATOM 2818 O O . ALA A 1 355 ? 1.238 -16.431 -6.763 1.00 90.81 355 ALA A O 1
ATOM 2819 N N . GLY A 1 356 ? -0.694 -15.278 -6.819 1.00 89.62 356 GLY A N 1
ATOM 2820 C CA . GLY A 1 356 ? -0.698 -14.929 -5.395 1.00 89.62 356 GLY A CA 1
ATOM 2821 C C . GLY A 1 356 ? 0.258 -13.790 -5.014 1.00 89.62 356 GLY A C 1
ATOM 2822 O O . GLY A 1 356 ? 0.487 -13.572 -3.826 1.00 89.62 356 GLY A O 1
ATOM 2823 N N . GLN A 1 357 ? 0.827 -13.069 -5.976 1.00 94.75 357 GLN A N 1
ATOM 2824 C CA . GLN A 1 357 ? 1.546 -11.815 -5.750 1.00 94.75 357 GLN A CA 1
ATOM 2825 C C . GLN A 1 357 ? 0.714 -10.637 -6.275 1.00 94.75 357 GLN A C 1
ATOM 2827 O O . GLN A 1 357 ? -0.171 -10.847 -7.110 1.00 94.75 357 GLN A O 1
ATOM 2832 N N . PRO A 1 358 ? 0.973 -9.403 -5.806 1.00 95.56 358 PRO A N 1
ATOM 2833 C CA . PRO A 1 358 ? 0.396 -8.216 -6.429 1.00 95.56 358 PRO A CA 1
ATOM 2834 C C . PRO A 1 358 ? 0.761 -8.146 -7.922 1.00 95.56 358 PRO A C 1
ATOM 2836 O O . PRO A 1 358 ? 1.778 -8.722 -8.339 1.00 95.56 358 PRO A O 1
ATOM 2839 N N . PRO A 1 359 ? -0.046 -7.448 -8.741 1.00 94.94 359 PRO A N 1
ATOM 2840 C CA . PRO A 1 359 ? 0.248 -7.271 -10.157 1.00 94.94 359 PRO A CA 1
ATOM 2841 C C . PRO A 1 359 ? 1.598 -6.574 -10.357 1.00 94.94 359 PRO A C 1
ATOM 2843 O O . PRO A 1 359 ? 2.049 -5.798 -9.511 1.00 94.94 359 PRO A O 1
ATOM 2846 N N . TRP A 1 360 ? 2.247 -6.860 -11.486 1.00 96.94 360 TRP A N 1
ATOM 2847 C CA . TRP A 1 360 ? 3.427 -6.110 -11.903 1.00 96.94 360 TRP A CA 1
ATOM 2848 C C . TRP A 1 360 ? 3.027 -4.645 -12.160 1.00 96.94 360 TRP A C 1
ATOM 2850 O O . TRP A 1 360 ? 2.068 -4.423 -12.901 1.00 96.94 360 TRP A O 1
ATOM 2860 N N . PRO A 1 361 ? 3.695 -3.644 -11.553 1.00 95.75 361 PRO A N 1
ATOM 2861 C CA . PRO A 1 361 ? 3.299 -2.250 -11.730 1.00 95.75 361 PRO A CA 1
ATOM 2862 C C . PRO A 1 361 ? 3.526 -1.744 -13.154 1.00 95.75 361 PRO A C 1
ATOM 2864 O O . PRO A 1 361 ? 4.593 -1.962 -13.735 1.00 95.75 361 PRO A O 1
ATOM 2867 N N . GLY A 1 362 ? 2.554 -0.997 -13.675 1.00 94.12 362 GLY A N 1
ATOM 2868 C CA . GLY A 1 362 ? 2.686 -0.267 -14.931 1.00 94.12 362 GLY A CA 1
ATOM 2869 C C . GLY A 1 362 ? 2.534 -1.099 -16.203 1.00 94.12 362 GLY A C 1
ATOM 2870 O O . GLY A 1 362 ? 2.218 -2.287 -16.169 1.00 94.12 362 GLY A O 1
ATOM 2871 N N . SER A 1 363 ? 2.787 -0.443 -17.333 1.00 94.44 363 SER A N 1
ATOM 2872 C CA . SER A 1 363 ? 2.773 -1.023 -18.678 1.00 94.44 363 SER A CA 1
ATOM 2873 C C . SER A 1 363 ? 4.040 -0.635 -19.436 1.00 94.44 363 SER A C 1
ATOM 2875 O O . SER A 1 363 ? 4.589 0.451 -19.238 1.00 94.44 363 SER A O 1
ATOM 2877 N N . VAL A 1 364 ? 4.501 -1.514 -20.325 1.00 94.19 364 VAL A N 1
ATOM 2878 C CA . VAL A 1 364 ? 5.545 -1.203 -21.309 1.00 94.19 364 VAL A CA 1
ATOM 2879 C C . VAL A 1 364 ? 4.988 -0.497 -22.546 1.00 94.19 364 VAL A C 1
ATOM 2881 O O . VAL A 1 364 ? 5.710 0.249 -23.205 1.00 94.19 364 VAL A O 1
ATOM 2884 N N . TYR A 1 365 ? 3.715 -0.736 -22.867 1.00 92.62 365 TYR A N 1
ATOM 2885 C CA . TYR A 1 365 ? 3.044 -0.126 -24.008 1.00 92.62 365 TYR A CA 1
ATOM 2886 C C . TYR A 1 365 ? 2.472 1.234 -23.579 1.00 92.62 365 TYR A C 1
ATOM 2888 O O . TYR A 1 365 ? 1.614 1.240 -22.688 1.00 92.62 365 TYR A O 1
ATOM 2896 N N . PRO A 1 366 ? 2.951 2.359 -24.143 1.00 90.50 366 PRO A N 1
ATOM 2897 C CA . PRO A 1 366 ? 2.539 3.702 -23.745 1.00 90.50 366 PRO A CA 1
ATOM 2898 C C . PRO A 1 366 ? 1.084 3.992 -24.136 1.00 90.50 366 PRO A C 1
ATOM 2900 O O . PRO A 1 366 ? 0.682 3.732 -25.269 1.00 90.50 366 PRO A O 1
ATOM 2903 N N . ASP A 1 367 ? 0.308 4.583 -23.224 1.00 85.00 367 ASP A N 1
ATOM 2904 C CA . ASP A 1 367 ? -1.014 5.154 -23.519 1.00 85.00 367 ASP A CA 1
ATOM 2905 C C . ASP A 1 367 ? -0.935 6.677 -23.431 1.00 85.00 367 ASP A C 1
ATOM 2907 O O . ASP A 1 367 ? -1.181 7.274 -22.389 1.00 85.00 367 ASP A O 1
ATOM 2911 N N . ARG A 1 368 ? -0.539 7.307 -24.544 1.00 84.50 368 ARG A N 1
ATOM 2912 C CA . ARG A 1 368 ? -0.411 8.772 -24.719 1.00 84.50 368 ARG A CA 1
ATOM 2913 C C . ARG A 1 368 ? 0.648 9.472 -23.856 1.00 84.50 368 ARG A C 1
ATOM 2915 O O . ARG A 1 368 ? 1.043 10.572 -24.240 1.00 84.50 368 ARG A O 1
ATOM 2922 N N . ASP A 1 369 ? 1.162 8.816 -22.821 1.00 89.25 369 ASP A N 1
ATOM 2923 C CA . ASP A 1 369 ? 2.258 9.271 -21.963 1.00 89.25 369 ASP A CA 1
ATOM 2924 C C . ASP A 1 369 ? 3.530 8.430 -22.135 1.00 89.25 369 ASP A C 1
ATOM 2926 O O . ASP A 1 369 ? 3.513 7.329 -22.692 1.00 89.25 369 ASP A O 1
ATOM 2930 N N . PHE A 1 370 ? 4.670 8.972 -21.691 1.00 91.56 370 PHE A N 1
ATOM 2931 C CA . PHE A 1 370 ? 5.922 8.217 -21.683 1.00 91.56 370 PHE A CA 1
ATOM 2932 C C . PHE A 1 370 ? 5.941 7.232 -20.530 1.00 91.56 370 PHE A C 1
ATOM 2934 O O . PHE A 1 370 ? 5.869 7.642 -19.370 1.00 91.56 370 PHE A O 1
ATOM 2941 N N . TYR A 1 371 ? 6.140 5.957 -20.856 1.00 94.88 371 TYR A N 1
ATOM 2942 C CA . TYR A 1 371 ? 6.289 4.895 -19.867 1.00 94.88 371 TYR A CA 1
ATOM 2943 C C . TYR A 1 371 ? 7.727 4.418 -19.798 1.00 94.88 371 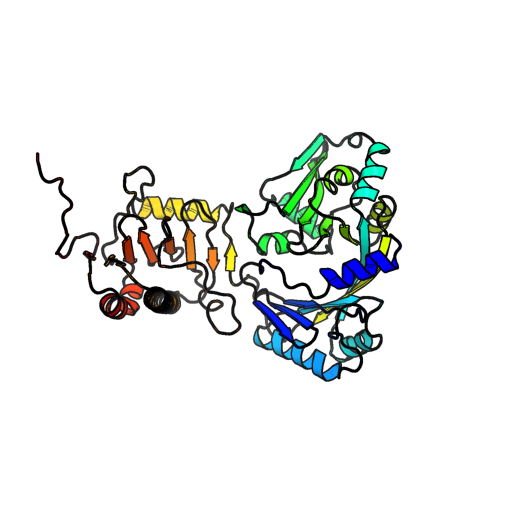TYR A C 1
ATOM 2945 O O . TYR A 1 371 ? 8.360 4.107 -20.811 1.00 94.88 371 TYR A O 1
ATOM 2953 N N . LEU A 1 372 ? 8.248 4.334 -18.580 1.00 96.56 372 LEU A N 1
ATOM 2954 C CA . LEU A 1 372 ? 9.620 3.929 -18.334 1.00 96.56 372 LEU A CA 1
ATOM 2955 C C . LEU A 1 372 ? 9.645 2.788 -17.340 1.00 96.56 372 LEU A C 1
ATOM 2957 O O . LEU A 1 372 ? 9.101 2.924 -16.253 1.00 96.56 372 LEU A O 1
ATOM 2961 N N . TYR A 1 373 ? 10.360 1.716 -17.664 1.00 98.44 373 TYR A N 1
ATOM 2962 C CA . TYR A 1 373 ? 10.910 0.831 -16.643 1.00 98.44 373 TYR A CA 1
ATOM 2963 C C . TYR A 1 373 ? 12.381 1.152 -16.458 1.00 98.44 373 TYR A C 1
ATOM 2965 O O . TYR A 1 373 ? 13.113 1.229 -17.438 1.00 98.44 373 TYR A O 1
ATOM 2973 N N . LEU A 1 374 ? 12.843 1.304 -15.221 1.00 98.12 374 LEU A N 1
ATOM 2974 C CA . LEU A 1 374 ? 14.225 1.675 -14.924 1.00 98.12 374 LEU A CA 1
ATOM 2975 C C . LEU A 1 374 ? 14.784 0.826 -13.784 1.00 98.12 374 LEU A C 1
ATOM 2977 O O . LEU A 1 374 ? 14.107 0.562 -12.790 1.00 98.12 374 LEU A O 1
ATOM 2981 N N . ALA A 1 375 ? 16.058 0.457 -13.884 1.00 97.75 375 ALA A N 1
ATOM 2982 C CA . ALA A 1 375 ? 16.842 0.187 -12.685 1.00 97.75 375 ALA A CA 1
ATOM 2983 C C . ALA A 1 375 ? 17.260 1.511 -12.023 1.00 97.75 375 ALA A C 1
ATOM 2985 O O . ALA A 1 375 ? 17.503 2.498 -12.718 1.00 97.75 375 ALA A O 1
ATOM 2986 N N . GLY A 1 376 ? 17.409 1.536 -10.695 1.00 95.44 376 GLY A N 1
ATOM 2987 C CA . GLY A 1 376 ? 17.718 2.770 -9.953 1.00 95.44 376 GLY A CA 1
ATOM 2988 C C . GLY A 1 376 ? 19.069 3.422 -10.291 1.00 95.44 376 GLY A C 1
ATOM 2989 O O . GLY A 1 376 ? 19.261 4.609 -10.021 1.00 95.44 376 GLY A O 1
ATOM 2990 N N . ASP A 1 377 ? 19.996 2.670 -10.894 1.00 95.88 377 ASP A N 1
ATOM 2991 C CA . ASP A 1 377 ? 21.282 3.155 -11.420 1.00 95.88 377 ASP A CA 1
ATOM 2992 C C . ASP A 1 377 ? 21.239 3.513 -12.920 1.00 95.88 377 ASP A C 1
ATOM 2994 O O . ASP A 1 377 ? 22.263 3.872 -13.502 1.00 95.88 377 ASP A O 1
ATOM 2998 N N . LEU A 1 378 ? 20.061 3.422 -13.547 1.00 97.19 378 LEU A N 1
ATOM 2999 C CA . LEU A 1 378 ? 19.801 3.713 -14.959 1.00 97.19 378 LEU A CA 1
ATOM 3000 C C . LEU A 1 378 ? 20.643 2.887 -15.949 1.00 97.19 378 LEU A C 1
ATOM 3002 O O . LEU A 1 378 ? 20.769 3.262 -17.117 1.00 97.19 378 LEU A O 1
ATOM 3006 N N . ARG A 1 379 ? 21.230 1.756 -15.528 1.00 97.00 379 ARG A N 1
ATOM 3007 C CA . ARG A 1 379 ? 22.045 0.915 -16.429 1.00 97.00 379 ARG A CA 1
ATOM 3008 C C . ARG A 1 379 ? 21.209 0.163 -17.469 1.00 97.00 379 ARG A C 1
ATOM 3010 O O . ARG A 1 379 ? 21.738 -0.250 -18.499 1.00 97.00 379 ARG A O 1
ATOM 3017 N N . MET A 1 380 ? 19.939 -0.083 -17.151 1.00 97.94 380 MET A N 1
ATOM 3018 C CA . MET A 1 380 ? 18.997 -0.832 -17.974 1.00 97.94 380 MET A CA 1
ATOM 3019 C C . MET A 1 380 ? 17.578 -0.313 -17.772 1.00 97.94 380 MET A C 1
ATOM 3021 O O . MET A 1 380 ? 17.258 0.224 -16.705 1.00 97.94 380 MET A O 1
ATOM 3025 N N . GLY A 1 381 ? 16.739 -0.529 -18.776 1.00 98.25 381 GLY A N 1
ATOM 3026 C CA . GLY A 1 381 ? 15.354 -0.105 -18.732 1.00 98.25 381 GLY A CA 1
ATOM 3027 C C . GLY A 1 381 ? 14.669 -0.121 -20.088 1.00 98.25 381 GLY A C 1
ATOM 3028 O O . GLY A 1 381 ? 15.202 -0.635 -21.076 1.00 98.25 381 GLY A O 1
ATOM 3029 N N . THR A 1 382 ? 13.481 0.467 -20.109 1.00 98.44 382 THR A N 1
ATOM 3030 C CA . THR A 1 382 ? 12.685 0.715 -21.305 1.00 98.44 382 THR A CA 1
ATOM 3031 C C . THR A 1 382 ? 12.226 2.165 -21.352 1.00 98.44 382 THR A C 1
ATOM 3033 O O . THR A 1 382 ? 12.103 2.819 -20.317 1.00 98.44 382 THR A O 1
ATOM 3036 N N . PHE A 1 383 ? 11.946 2.649 -22.554 1.00 97.31 383 PHE A N 1
ATOM 3037 C CA . PHE A 1 383 ? 11.333 3.942 -22.818 1.00 97.31 383 PHE A CA 1
ATOM 3038 C C . PHE A 1 383 ? 10.288 3.759 -23.922 1.00 97.31 383 PHE A C 1
ATOM 3040 O O . PHE A 1 383 ? 10.639 3.525 -25.079 1.00 97.31 383 PHE A O 1
ATOM 3047 N N . GLY A 1 384 ? 9.014 3.783 -23.535 1.00 95.81 384 GLY A N 1
ATOM 3048 C CA . GLY A 1 384 ? 7.869 3.756 -24.438 1.00 95.81 384 GLY A CA 1
ATOM 3049 C C . GLY A 1 384 ? 7.511 5.175 -24.857 1.00 95.81 384 GLY A C 1
ATOM 3050 O O . GLY A 1 384 ? 7.204 6.012 -24.007 1.00 95.81 384 GLY A O 1
ATOM 3051 N N . HIS A 1 385 ? 7.563 5.448 -26.157 1.00 93.12 385 HIS A N 1
ATOM 3052 C CA . HIS A 1 385 ? 7.305 6.760 -26.727 1.00 93.12 385 HIS A CA 1
ATOM 3053 C C . HIS A 1 385 ? 5.906 6.787 -27.370 1.00 93.12 385 HIS A C 1
ATOM 3055 O O . HIS A 1 385 ? 5.719 6.195 -28.434 1.00 93.12 385 HIS A O 1
ATOM 3061 N N . PRO A 1 386 ? 4.927 7.522 -26.807 1.00 90.50 386 PRO A N 1
ATOM 3062 C CA . PRO A 1 386 ? 3.540 7.479 -27.278 1.00 90.50 386 PRO A CA 1
ATOM 3063 C C . PRO A 1 386 ? 3.358 8.075 -28.678 1.00 90.50 386 PRO A C 1
ATOM 3065 O O . PRO A 1 386 ? 2.569 7.572 -29.467 1.00 90.50 386 PRO A O 1
ATOM 3068 N N . TRP A 1 387 ? 4.079 9.153 -29.007 1.00 88.06 387 TRP A N 1
ATOM 3069 C CA . TRP A 1 387 ? 3.930 9.819 -30.311 1.00 88.06 387 TRP A CA 1
ATOM 3070 C C . TRP A 1 387 ? 4.745 9.201 -31.449 1.00 88.06 387 TRP A C 1
ATOM 3072 O O . TRP A 1 387 ? 4.373 9.380 -32.604 1.00 88.06 387 TRP A O 1
ATOM 3082 N N . GLU A 1 388 ? 5.845 8.509 -31.146 1.00 89.25 388 GLU A N 1
ATOM 3083 C CA . GLU A 1 388 ? 6.614 7.759 -32.146 1.00 89.25 388 GLU A CA 1
ATOM 3084 C C . GLU A 1 388 ? 6.092 6.322 -32.307 1.00 89.25 388 GLU A C 1
ATOM 3086 O O . GLU A 1 388 ? 6.525 5.614 -33.211 1.00 89.25 388 GLU A O 1
ATOM 3091 N N . ASP A 1 389 ? 5.161 5.899 -31.443 1.00 90.88 389 ASP A N 1
ATOM 3092 C CA . ASP A 1 389 ? 4.674 4.522 -31.365 1.00 90.88 389 ASP A CA 1
ATOM 3093 C C . ASP A 1 389 ? 5.847 3.536 -31.288 1.00 90.88 389 ASP A C 1
ATOM 3095 O O . ASP A 1 389 ? 5.974 2.602 -32.079 1.00 90.88 389 ASP A O 1
ATOM 3099 N N . SER A 1 390 ? 6.780 3.802 -30.369 1.00 94.06 390 SER A N 1
ATOM 3100 C CA . SER A 1 390 ? 8.040 3.070 -30.290 1.00 94.06 390 SER A CA 1
ATOM 3101 C C . SER A 1 390 ? 8.373 2.625 -28.873 1.00 94.06 390 SER A C 1
ATOM 3103 O O . SER A 1 390 ? 7.972 3.233 -27.878 1.00 94.06 390 SER A O 1
ATOM 3105 N N . LEU A 1 391 ? 9.126 1.531 -28.783 1.00 97.25 391 LEU A N 1
ATOM 3106 C CA . LEU A 1 391 ? 9.691 1.026 -27.540 1.00 97.25 391 LEU A CA 1
ATOM 3107 C C . LEU A 1 391 ? 11.202 0.912 -27.684 1.00 97.25 391 LEU A C 1
ATOM 3109 O O . LEU A 1 391 ? 11.698 0.044 -28.404 1.00 97.25 391 LEU A O 1
ATOM 3113 N N . CYS A 1 392 ? 11.930 1.752 -26.958 1.00 97.81 392 CYS A N 1
ATOM 3114 C CA . CYS A 1 392 ? 13.367 1.615 -26.772 1.00 97.81 392 CYS A CA 1
ATOM 3115 C C . CYS A 1 392 ? 13.642 0.722 -25.560 1.00 97.81 392 CYS A C 1
ATOM 3117 O O . CYS A 1 392 ? 13.151 0.981 -24.462 1.00 97.81 392 CYS A O 1
ATOM 3119 N N . VAL A 1 393 ? 14.453 -0.320 -25.736 1.00 98.69 393 VAL A N 1
ATOM 3120 C CA . VAL A 1 393 ? 14.996 -1.132 -24.639 1.00 98.69 393 VAL A CA 1
ATOM 3121 C C . VAL A 1 393 ? 16.496 -0.904 -24.573 1.00 98.69 393 VAL A C 1
ATOM 3123 O O . VAL A 1 393 ? 17.181 -0.959 -25.596 1.00 98.69 393 VAL A O 1
ATOM 3126 N N . PHE A 1 394 ? 17.031 -0.683 -23.373 1.00 98.62 394 PHE A N 1
ATOM 3127 C CA . PHE A 1 394 ? 18.455 -0.434 -23.181 1.00 98.62 394 PHE A CA 1
ATOM 3128 C C . PHE A 1 394 ? 19.076 -1.231 -22.032 1.00 98.62 394 PHE A C 1
ATOM 3130 O O . PHE A 1 394 ? 18.410 -1.647 -21.083 1.00 98.62 394 PHE A O 1
ATOM 3137 N N . GLY A 1 395 ? 20.395 -1.413 -22.123 1.00 98.31 395 GLY A N 1
ATOM 3138 C CA . GLY A 1 395 ? 21.211 -2.195 -21.197 1.00 98.31 395 GLY A CA 1
ATOM 3139 C C . GLY A 1 395 ? 21.553 -3.574 -21.762 1.00 98.31 395 GLY A C 1
ATOM 3140 O O . GLY A 1 395 ? 20.674 -4.349 -22.135 1.00 98.31 395 GLY A O 1
ATOM 3141 N N . GLU A 1 396 ? 22.846 -3.905 -21.804 1.00 97.69 396 GLU A N 1
ATOM 3142 C CA . GLU A 1 396 ? 23.357 -5.127 -22.450 1.00 97.69 396 GLU A CA 1
ATOM 3143 C C . GLU A 1 396 ? 22.771 -6.418 -21.861 1.00 97.69 396 GLU A C 1
ATOM 3145 O O . GLU A 1 396 ? 22.501 -7.378 -22.582 1.00 97.69 396 GLU A O 1
ATOM 3150 N N . GLU A 1 397 ? 22.575 -6.471 -20.542 1.00 97.38 397 GLU A N 1
ATOM 3151 C CA . GLU A 1 397 ? 22.011 -7.647 -19.871 1.00 97.38 397 GLU A CA 1
ATOM 3152 C C . GLU A 1 397 ? 20.538 -7.854 -20.212 1.00 97.38 397 GLU A C 1
ATOM 3154 O O . GLU A 1 397 ? 20.118 -8.988 -20.425 1.00 97.38 397 GLU A O 1
ATOM 3159 N N . LEU A 1 398 ? 19.767 -6.766 -20.290 1.00 98.50 398 LEU A N 1
ATOM 3160 C CA . LEU A 1 398 ? 18.356 -6.814 -20.648 1.00 98.50 398 LEU A CA 1
ATOM 3161 C C . LEU A 1 398 ? 18.186 -7.196 -22.119 1.00 98.50 398 LEU A C 1
ATOM 3163 O O . LEU A 1 398 ? 17.473 -8.154 -22.409 1.00 98.50 398 LEU A O 1
ATOM 3167 N N . LEU A 1 399 ? 18.907 -6.532 -23.027 1.00 98.69 399 LEU A N 1
ATOM 3168 C CA . LEU A 1 399 ? 18.847 -6.805 -24.466 1.00 98.69 399 LEU A CA 1
ATOM 3169 C C . LEU A 1 399 ? 19.148 -8.269 -24.796 1.00 98.69 399 LEU A C 1
ATOM 3171 O O . LEU A 1 399 ? 18.369 -8.901 -25.508 1.00 98.69 399 LEU A O 1
ATOM 3175 N N . ARG A 1 400 ? 20.187 -8.860 -24.184 1.00 98.31 400 ARG A N 1
ATOM 3176 C CA . ARG A 1 400 ? 20.517 -10.290 -24.358 1.00 98.31 400 ARG A CA 1
ATOM 3177 C C . ARG A 1 400 ? 19.361 -11.245 -24.043 1.00 98.31 400 ARG A C 1
ATOM 3179 O O . ARG A 1 400 ? 19.400 -12.388 -24.486 1.00 98.31 400 ARG A O 1
ATOM 3186 N N . ARG A 1 401 ? 18.376 -10.819 -23.247 1.00 98.38 401 ARG A N 1
ATOM 3187 C CA . ARG A 1 401 ? 17.245 -11.647 -22.805 1.00 98.38 401 ARG A CA 1
ATOM 3188 C C . ARG A 1 401 ? 15.956 -11.414 -23.579 1.00 98.38 401 ARG A C 1
ATOM 3190 O O . ARG A 1 401 ? 15.069 -12.257 -23.485 1.00 98.38 401 ARG A O 1
ATOM 3197 N N . VAL A 1 402 ? 15.811 -10.267 -24.241 1.00 98.50 402 VAL A N 1
ATOM 3198 C CA . VAL A 1 402 ? 14.521 -9.852 -24.816 1.00 98.50 402 VAL A CA 1
ATOM 3199 C C . VAL A 1 402 ? 14.589 -9.537 -26.301 1.00 98.50 402 VAL A C 1
ATOM 3201 O O . VAL A 1 402 ? 13.581 -9.683 -26.975 1.00 98.50 402 VAL A O 1
ATOM 3204 N N . GLU A 1 403 ? 15.752 -9.147 -26.831 1.00 98.00 403 GLU A N 1
ATOM 3205 C CA . GLU A 1 403 ? 15.860 -8.589 -28.184 1.00 98.00 403 GLU A CA 1
ATOM 3206 C C . GLU A 1 403 ? 15.308 -9.528 -29.263 1.00 98.00 403 GLU A C 1
ATOM 3208 O O . GLU A 1 403 ? 14.545 -9.081 -30.116 1.00 98.00 403 GLU A O 1
ATOM 3213 N N . ALA A 1 404 ? 15.661 -10.817 -29.212 1.00 97.81 404 ALA A N 1
ATOM 3214 C CA . ALA A 1 404 ? 15.201 -11.798 -30.194 1.00 97.81 404 ALA A CA 1
ATOM 3215 C C . ALA A 1 404 ? 13.672 -11.942 -30.174 1.00 97.81 404 ALA A C 1
ATOM 3217 O O . ALA A 1 404 ? 13.029 -11.770 -31.200 1.00 97.81 404 ALA A O 1
ATOM 3218 N N . GLU A 1 405 ? 13.080 -12.152 -28.996 1.00 98.06 405 GLU A N 1
ATOM 3219 C CA . GLU A 1 405 ? 11.631 -12.342 -28.861 1.00 98.06 405 GLU A CA 1
ATOM 3220 C C . GLU A 1 405 ? 10.831 -11.066 -29.157 1.00 98.06 405 GLU A C 1
ATOM 3222 O O . GLU A 1 405 ? 9.755 -11.152 -29.740 1.00 98.06 405 GLU A O 1
ATOM 3227 N N . ILE A 1 406 ? 11.342 -9.882 -28.796 1.00 97.19 406 ILE A N 1
ATOM 3228 C CA . ILE A 1 406 ? 10.700 -8.610 -29.166 1.00 97.19 406 ILE A CA 1
ATOM 3229 C C . ILE A 1 406 ? 10.780 -8.401 -30.680 1.00 97.19 406 ILE A C 1
ATOM 3231 O O . ILE A 1 406 ? 9.802 -7.973 -31.283 1.00 97.19 406 ILE A O 1
ATOM 3235 N N . THR A 1 407 ? 11.910 -8.730 -31.310 1.00 95.81 407 THR A N 1
ATOM 3236 C CA . THR A 1 407 ? 12.053 -8.628 -32.770 1.00 95.81 407 THR A CA 1
ATOM 3237 C C . THR A 1 407 ? 11.130 -9.607 -33.489 1.00 95.81 407 THR A C 1
ATOM 3239 O O . THR A 1 407 ? 10.501 -9.220 -34.466 1.00 95.81 407 THR A O 1
ATOM 3242 N N . ASP A 1 408 ? 10.986 -10.833 -32.989 1.00 95.81 408 ASP A N 1
ATOM 3243 C CA . ASP A 1 408 ? 10.047 -11.809 -33.548 1.00 95.81 408 ASP A CA 1
ATOM 3244 C C . ASP A 1 408 ? 8.584 -11.358 -33.394 1.00 95.81 408 ASP A C 1
ATOM 3246 O O . ASP A 1 408 ? 7.755 -11.658 -34.252 1.00 95.81 408 ASP A O 1
ATOM 3250 N N . LEU A 1 409 ? 8.263 -10.635 -32.315 1.00 95.50 409 LEU A N 1
ATOM 3251 C CA . LEU A 1 409 ? 6.913 -10.147 -32.031 1.00 95.50 409 LEU A CA 1
ATOM 3252 C C . LEU A 1 409 ? 6.555 -8.874 -32.815 1.00 95.50 409 LEU A C 1
ATOM 3254 O O . LEU A 1 409 ? 5.488 -8.812 -33.415 1.00 95.50 409 LEU A O 1
ATOM 3258 N N . LEU A 1 410 ? 7.421 -7.858 -32.785 1.00 92.94 410 LEU A N 1
ATOM 3259 C CA . LEU A 1 410 ? 7.151 -6.523 -33.340 1.00 92.94 410 LEU A CA 1
ATOM 3260 C C . LEU A 1 410 ? 7.715 -6.334 -34.757 1.00 92.94 410 LEU A C 1
ATOM 3262 O O . LEU A 1 410 ? 7.299 -5.441 -35.495 1.00 92.94 410 LEU A O 1
ATOM 3266 N N . GLY A 1 411 ? 8.684 -7.158 -35.158 1.00 89.69 411 GLY A N 1
ATOM 3267 C CA . GLY A 1 411 ? 9.329 -7.109 -36.467 1.00 89.69 411 GLY A CA 1
ATOM 3268 C C . GLY A 1 411 ? 10.294 -5.935 -36.629 1.00 89.69 411 GLY A C 1
ATOM 3269 O O . GLY A 1 411 ? 11.514 -6.106 -36.601 1.00 89.69 411 GLY A O 1
ATOM 3270 N N . ILE A 1 412 ? 9.760 -4.736 -36.866 1.00 86.94 412 ILE A N 1
ATOM 3271 C CA . ILE A 1 412 ? 10.532 -3.597 -37.380 1.00 86.94 412 ILE A CA 1
ATOM 3272 C C . ILE A 1 412 ? 11.411 -2.985 -36.283 1.00 86.94 412 ILE A C 1
ATOM 3274 O O . ILE A 1 412 ? 10.932 -2.292 -35.385 1.00 86.94 412 ILE A O 1
ATOM 3278 N N . VAL A 1 413 ? 12.727 -3.174 -36.414 1.00 94.81 413 VAL A N 1
ATOM 3279 C CA . VAL A 1 413 ? 13.731 -2.423 -35.649 1.00 94.81 413 VAL A CA 1
ATOM 3280 C C . VAL A 1 413 ? 13.917 -1.053 -36.297 1.00 94.81 413 VAL A C 1
ATOM 3282 O O . VAL A 1 413 ? 14.387 -0.948 -37.427 1.00 94.81 413 VAL A O 1
ATOM 3285 N N . MET A 1 414 ? 13.582 0.006 -35.569 1.00 94.25 414 MET A N 1
ATOM 3286 C CA . MET A 1 414 ? 13.764 1.390 -36.003 1.00 94.25 414 MET A CA 1
ATOM 3287 C C . MET A 1 414 ? 15.213 1.830 -35.822 1.00 94.25 414 MET A C 1
ATOM 3289 O O . MET A 1 414 ? 15.828 2.368 -36.750 1.00 94.25 414 MET A O 1
ATOM 3293 N N . ARG A 1 415 ? 15.775 1.586 -34.628 1.00 95.69 415 ARG A N 1
ATOM 3294 C CA . ARG A 1 415 ? 17.101 2.078 -34.235 1.00 95.69 415 ARG A CA 1
ATOM 3295 C C . ARG A 1 415 ? 17.919 1.061 -33.458 1.00 95.69 415 ARG A C 1
ATOM 3297 O O . ARG A 1 415 ? 17.392 0.188 -32.774 1.00 95.69 415 ARG A O 1
ATOM 3304 N N . ARG A 1 416 ? 19.240 1.216 -33.555 1.00 96.94 416 ARG A N 1
ATOM 3305 C CA . ARG A 1 416 ? 20.237 0.548 -32.712 1.00 96.94 416 ARG A CA 1
ATOM 3306 C C . ARG A 1 416 ? 21.239 1.573 -32.211 1.00 96.94 416 ARG A C 1
ATOM 3308 O O . ARG A 1 416 ? 21.885 2.250 -33.014 1.00 96.94 416 ARG A O 1
ATOM 3315 N N . GLY A 1 417 ? 21.375 1.689 -30.893 1.00 95.44 417 GLY A N 1
ATOM 3316 C CA . GLY A 1 417 ? 22.275 2.656 -30.269 1.00 95.44 417 GLY A CA 1
ATOM 3317 C C . GLY A 1 417 ? 22.000 4.102 -30.696 1.00 95.44 417 GLY A C 1
ATOM 3318 O O . GLY A 1 417 ? 22.955 4.822 -30.996 1.00 95.44 417 GLY A O 1
ATOM 3319 N N . GLY A 1 418 ? 20.726 4.490 -30.834 1.00 92.62 418 GLY A N 1
ATOM 3320 C CA . GLY A 1 418 ? 20.324 5.822 -31.297 1.00 92.62 418 GLY A CA 1
ATOM 3321 C C . GLY A 1 418 ? 20.468 6.078 -32.796 1.00 92.62 418 GLY A C 1
ATOM 3322 O O . GLY A 1 418 ? 20.289 7.209 -33.240 1.00 92.62 418 GLY A O 1
ATOM 3323 N N . ARG A 1 419 ? 20.816 5.068 -33.603 1.00 93.44 419 ARG A N 1
ATOM 3324 C CA . ARG A 1 419 ? 20.985 5.217 -35.058 1.00 93.44 419 ARG A CA 1
ATOM 3325 C C . ARG A 1 419 ? 19.929 4.428 -35.810 1.00 93.44 419 ARG A C 1
ATOM 3327 O O . ARG A 1 419 ? 19.758 3.241 -35.544 1.00 93.44 419 ARG A O 1
ATOM 3334 N N . ASN A 1 420 ? 19.278 5.068 -36.779 1.00 91.62 420 ASN A N 1
ATOM 3335 C CA . ASN A 1 420 ? 18.315 4.415 -37.666 1.00 91.62 420 ASN A CA 1
ATOM 3336 C C . ASN A 1 420 ? 18.970 3.254 -38.421 1.00 91.62 420 ASN A C 1
ATOM 3338 O O . ASN A 1 420 ? 20.062 3.417 -38.969 1.00 91.62 420 ASN A O 1
ATOM 3342 N N . VAL A 1 421 ? 18.296 2.103 -38.468 1.00 86.75 421 VAL A N 1
ATOM 3343 C CA . VAL A 1 421 ? 18.793 0.904 -39.173 1.00 86.75 421 VAL A CA 1
ATOM 3344 C C . VAL A 1 421 ? 18.077 0.609 -40.504 1.00 86.75 421 VAL A C 1
ATOM 3346 O O . VAL A 1 421 ? 18.505 -0.290 -41.218 1.00 86.75 421 VAL A O 1
ATOM 3349 N N . GLY A 1 422 ? 17.104 1.446 -40.900 1.00 62.41 422 GLY A N 1
ATOM 3350 C CA . GLY A 1 422 ? 16.416 1.431 -42.208 1.00 62.41 422 GLY A CA 1
ATOM 3351 C C . GLY A 1 422 ? 15.325 0.350 -42.318 1.00 62.41 422 GLY A C 1
ATOM 3352 O O . GLY A 1 422 ? 15.525 -0.763 -41.855 1.00 62.41 422 GLY A O 1
ATOM 3353 N N . ALA A 1 423 ? 14.143 0.573 -42.909 1.00 47.06 423 ALA A N 1
ATOM 3354 C CA . ALA A 1 423 ? 13.628 1.698 -43.694 1.00 47.06 423 ALA A CA 1
ATOM 3355 C C . ALA A 1 423 ? 12.779 2.666 -42.848 1.00 47.06 423 ALA A C 1
ATOM 3357 O O . ALA A 1 423 ? 11.682 2.332 -42.408 1.00 47.06 423 ALA A O 1
ATOM 3358 N N . ALA A 1 424 ? 13.276 3.887 -42.651 1.00 43.53 424 ALA A N 1
ATOM 3359 C CA . ALA A 1 424 ? 12.450 4.977 -42.158 1.00 43.53 424 ALA A CA 1
ATOM 3360 C C . ALA A 1 424 ? 11.480 5.383 -43.276 1.00 43.53 424 ALA A C 1
ATOM 3362 O O . ALA A 1 424 ? 11.923 5.811 -44.342 1.00 43.53 424 ALA A O 1
ATOM 3363 N N . TRP A 1 425 ? 10.172 5.282 -43.036 1.00 40.28 425 TRP A N 1
ATOM 3364 C CA . TRP A 1 425 ? 9.230 6.157 -43.724 1.00 40.28 425 TRP A CA 1
ATOM 3365 C C . TRP A 1 425 ? 9.540 7.574 -43.252 1.00 40.28 425 TRP A C 1
ATOM 3367 O O . TRP A 1 425 ? 9.169 7.990 -42.158 1.00 40.28 425 TRP A O 1
ATOM 3377 N N . SER A 1 426 ? 10.314 8.301 -44.048 1.00 35.12 426 SER A N 1
ATOM 3378 C CA . SER A 1 426 ? 10.456 9.738 -43.901 1.00 35.12 426 SER A CA 1
ATOM 3379 C C . SER A 1 426 ? 9.105 10.377 -44.214 1.00 35.12 426 SER A C 1
ATOM 3381 O O . SER A 1 426 ? 8.754 10.510 -45.383 1.00 35.12 426 SER A O 1
ATOM 3383 N N . PHE A 1 427 ? 8.357 10.799 -43.194 1.00 38.16 427 PHE A N 1
ATOM 3384 C CA . PHE A 1 427 ? 7.383 11.875 -43.371 1.00 38.16 427 PHE A CA 1
ATOM 3385 C C . PHE A 1 427 ? 8.168 13.178 -43.565 1.00 38.16 427 PHE A C 1
ATOM 3387 O O . PHE A 1 427 ? 8.398 13.939 -42.628 1.00 38.16 427 PHE A O 1
ATOM 3394 N N . GLY A 1 428 ? 8.663 13.388 -44.783 1.00 34.78 428 GLY A N 1
ATOM 3395 C CA . GLY A 1 428 ? 8.940 14.730 -45.278 1.00 34.78 428 GLY A CA 1
ATOM 3396 C C . GLY A 1 428 ? 7.631 15.335 -45.792 1.00 34.78 428 GLY A C 1
ATOM 3397 O O . GLY A 1 428 ? 6.779 14.583 -46.268 1.00 34.78 428 GLY A O 1
ATOM 3398 N N . PRO A 1 429 ? 7.425 16.657 -45.684 1.00 43.00 429 PRO A N 1
ATOM 3399 C CA . PRO A 1 429 ? 6.331 17.296 -46.392 1.00 43.00 429 PRO A CA 1
ATOM 3400 C C . PRO A 1 429 ? 6.624 17.179 -47.890 1.00 43.00 429 PRO A C 1
ATOM 3402 O O . PRO A 1 429 ? 7.634 17.700 -48.361 1.00 43.00 429 PRO A O 1
ATOM 3405 N N . ASP A 1 430 ? 5.765 16.476 -48.624 1.00 44.56 430 ASP A N 1
ATOM 3406 C CA . ASP A 1 430 ? 5.738 16.607 -50.076 1.00 44.56 430 ASP A CA 1
ATOM 3407 C C . ASP A 1 430 ? 5.388 18.064 -50.408 1.00 44.56 430 ASP A C 1
ATOM 3409 O O . ASP A 1 430 ? 4.408 18.623 -49.906 1.00 44.56 430 ASP A O 1
ATOM 3413 N N . GLU A 1 431 ? 6.252 18.686 -51.205 1.00 40.53 431 GLU A N 1
ATOM 3414 C CA . GLU A 1 431 ? 6.116 20.049 -51.704 1.00 40.53 431 GLU A CA 1
ATOM 3415 C C . GLU A 1 431 ? 4.795 20.251 -52.463 1.00 40.53 431 GLU A C 1
ATOM 3417 O O . GLU A 1 431 ? 4.427 19.460 -53.337 1.00 40.53 431 GLU A O 1
ATOM 3422 N N . ALA A 1 432 ? 4.150 21.386 -52.191 1.00 35.53 432 ALA A N 1
ATOM 3423 C CA . ALA A 1 432 ? 3.441 22.183 -53.187 1.00 35.53 432 ALA A CA 1
ATOM 3424 C C . ALA A 1 432 ? 3.713 23.667 -52.923 1.00 35.53 432 ALA A C 1
ATOM 3426 O O . ALA A 1 432 ? 3.583 24.084 -51.746 1.00 35.53 432 ALA A O 1
#